Protein AF-A0A534PXV8-F1 (afdb_monomer_lite)

pLDDT: mean 80.4, std 20.84, range [24.69, 98.62]

Sequence (589 aa):
EGRWNGVAIASRCGIENVVTNFGEPRLPARTPEVGDDEPLAEARMISASCGGIRIVCVYAPNGRVVGSTFFAAKLAWFDRLSRWLADAADPREPIALGGDLNVAPEDIDVWDPAACHGGTHVSGPEREAFARLCRWGLGDVYRRQHPESGRYTWWDYRAGNFHKNFGMRIDHLLVTAPLLGGAQGQAGALGPCATGDRPRRARASLRRRVDVRRGADRGAALASRLRIRPVGFPIEPPIEPMLSKVAAQLPVGEGWLFEPKWDGFRAIVFRDGDRLYLQSRDLRPLDRYFPDLHAPLLASLPVRCVVDGEIVIGGERGLDFEALQLRLHPAASRVAKLAAETPASFVAFDLLALGEQDLRARRQADRRARLERALAGTRGRVHLTPCTRERPVADEWFHRFEGAGLDGVIAKHESSLYEPGKRVMVKIKHVRAADCVVAGFRWHKQGRGELVGSLLLGLYDAEGALHHVGVTSAFTMAARRRLAQELEPLRKQALVSHPWREWAGAVEGGTRMPGASSRWSQGKDLSWEPLRIERVCEVKYDHLQGARFRHAAVFMRWRPDKRPSDCRYDQLEVTPPAELAELFGGRSK

Secondary structure (DSSP, 8-state):
-----------SS--EEEEEGGGSPPPPPSSTT-TTT-TTTS--EEEEEETTEEEEEEE-----STTSHHHHHHHHHHHHHHHHHHHH--TTS-EEEEEE-S---SGGGBS-HHHHTTSTTS-HHHHHHHHHHHHHT-EEHHHHH--SS---SEE--GGGTTTTT-EE--EEEEE-GGGS----S----------------------------SSTHHHHHHHTT-----SS-SSPSP-PPPEEEEESSPPPSSSEEEEEEE-SEEEEEEEETTEEEEEETTS-B-GGG-GGGHHHHHHHS-SEEEEEEEEEEEETTEE-HHHHHHH--S-HHHHHHHHHHS-EEEEEEEEEEETTEE-TTS-HHHHHHHHHHHHTT--SSEEEPP-BS-HHHHHHHHHHTBTTTEEEEEEEETTPPP-TT-EEEEEE---EEEEEEEEEEEE-TT-TTT-EEEEEEEEE-SSS-EEEEEEEE---HHHHHHHHHHHHHHHTTTTTT-TTGGGGT-S--SS--TTPPPTT-TT-----EE--S--EEEEEES-EETTEESSPEEEEEE-TTS-GGG-BGGGS-------HHHHHH----

Radius of gyration: 33.27 Å; chains: 1; bounding box: 74×96×101 Å

Structure (mmCIF, N/CA/C/O backbone):
data_AF-A0A534PXV8-F1
#
_entry.id   AF-A0A534PXV8-F1
#
loop_
_atom_site.group_PDB
_atom_site.id
_atom_site.type_symbol
_atom_site.label_atom_id
_atom_site.label_alt_id
_atom_site.label_comp_id
_atom_site.label_asym_id
_atom_site.label_entity_id
_atom_site.label_seq_id
_atom_site.pdbx_PDB_ins_code
_atom_site.Cartn_x
_atom_site.Cartn_y
_atom_site.Cartn_z
_atom_site.occupancy
_atom_site.B_iso_or_equiv
_atom_site.auth_seq_id
_atom_site.auth_comp_id
_atom_site.auth_asym_id
_atom_site.auth_atom_id
_atom_site.pdbx_PDB_model_num
ATOM 1 N N . GLU A 1 1 ? -26.360 -2.345 -5.510 1.00 36.81 1 GLU A N 1
ATOM 2 C CA . GLU A 1 1 ? -27.161 -1.120 -5.308 1.00 36.81 1 GLU A CA 1
ATOM 3 C C . GLU A 1 1 ? -27.148 -0.791 -3.825 1.00 36.81 1 GLU A C 1
ATOM 5 O O . GLU A 1 1 ? -27.212 -1.713 -3.024 1.00 36.81 1 GLU A O 1
ATOM 10 N N . GLY A 1 2 ? -26.946 0.470 -3.450 1.00 33.81 2 GLY A N 1
ATOM 11 C CA . GLY A 1 2 ? -26.791 0.850 -2.045 1.00 33.81 2 GLY A CA 1
ATOM 12 C C . GLY A 1 2 ? -26.500 2.335 -1.896 1.00 33.81 2 GLY A C 1
ATOM 13 O O . GLY A 1 2 ? -25.397 2.709 -1.513 1.00 33.81 2 GLY A O 1
ATOM 14 N N . ARG A 1 3 ? -27.469 3.178 -2.265 1.00 43.62 3 ARG A N 1
ATOM 15 C CA . ARG A 1 3 ? -27.491 4.576 -1.825 1.00 43.62 3 ARG A CA 1
ATOM 16 C C . ARG A 1 3 ? -28.115 4.579 -0.434 1.00 43.62 3 ARG A C 1
ATOM 18 O O . ARG A 1 3 ? -29.330 4.508 -0.307 1.00 43.62 3 ARG A O 1
ATOM 25 N N . TRP A 1 4 ? -27.281 4.545 0.598 1.00 52.38 4 TRP A N 1
ATOM 26 C CA . TRP A 1 4 ? -27.739 4.670 1.978 1.00 52.38 4 TRP A CA 1
ATOM 27 C C . TRP A 1 4 ? -27.207 5.986 2.534 1.00 52.38 4 TRP A C 1
ATOM 29 O O . TRP A 1 4 ? -26.110 6.033 3.083 1.00 52.38 4 TRP A O 1
ATOM 39 N N . ASN A 1 5 ? -27.985 7.054 2.374 1.00 62.88 5 ASN A N 1
ATOM 40 C CA . ASN A 1 5 ? -27.793 8.275 3.145 1.00 62.88 5 ASN A CA 1
ATOM 41 C C . ASN A 1 5 ? -28.406 8.046 4.530 1.00 62.88 5 ASN A C 1
ATOM 43 O O . ASN A 1 5 ? -29.550 7.590 4.651 1.00 62.88 5 ASN A O 1
ATOM 47 N N . GLY A 1 6 ? -27.641 8.302 5.589 1.00 75.75 6 GLY A N 1
ATOM 48 C CA . GLY A 1 6 ? -28.102 7.992 6.932 1.00 75.75 6 GLY A CA 1
ATOM 49 C C . GLY A 1 6 ? -27.252 8.597 8.032 1.00 75.75 6 GLY A C 1
ATOM 50 O O . GLY A 1 6 ? -26.072 8.886 7.867 1.00 75.75 6 GLY A O 1
ATOM 51 N N . VAL A 1 7 ? -27.892 8.751 9.181 1.00 90.31 7 VAL A N 1
ATOM 52 C CA . VAL A 1 7 ? -27.311 9.246 10.425 1.00 90.31 7 VAL A CA 1
ATOM 53 C C . VAL A 1 7 ? -27.517 8.195 11.509 1.00 90.31 7 VAL A C 1
ATOM 55 O O . VAL A 1 7 ? -28.513 7.468 11.492 1.00 90.31 7 VAL A O 1
ATOM 58 N N . ALA A 1 8 ? -26.585 8.104 12.453 1.00 93.38 8 ALA A N 1
ATOM 59 C CA . ALA A 1 8 ? -26.642 7.121 13.527 1.00 93.38 8 ALA A CA 1
ATOM 60 C C . ALA A 1 8 ? -26.027 7.671 14.816 1.00 93.38 8 ALA A C 1
ATOM 62 O O . ALA A 1 8 ? -25.088 8.463 14.787 1.00 93.38 8 ALA A O 1
ATOM 63 N N . ILE A 1 9 ? -26.542 7.205 15.954 1.00 93.81 9 ILE A N 1
AT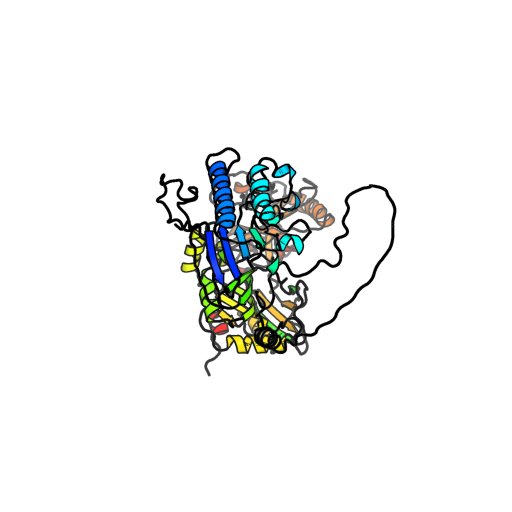OM 64 C CA . ILE A 1 9 ? -25.956 7.434 17.276 1.00 93.81 9 ILE A CA 1
ATOM 65 C C . ILE A 1 9 ? -25.709 6.068 17.909 1.00 93.81 9 ILE A C 1
ATOM 67 O O . ILE A 1 9 ? -26.615 5.242 17.994 1.00 93.81 9 ILE A O 1
ATOM 71 N N . ALA A 1 10 ? -24.479 5.848 18.370 1.00 93.31 10 ALA A N 1
ATOM 72 C CA . ALA A 1 10 ? -24.098 4.685 19.156 1.00 93.31 10 ALA A CA 1
ATOM 73 C C . ALA A 1 10 ? -23.585 5.156 20.520 1.00 93.31 10 ALA A C 1
ATOM 75 O O . ALA A 1 10 ? -22.729 6.038 20.597 1.00 93.31 10 ALA A O 1
ATOM 76 N N . SER A 1 11 ? -24.101 4.570 21.600 1.00 91.56 11 SER A N 1
ATOM 77 C CA . SER A 1 11 ? -23.776 4.979 22.967 1.00 91.56 11 SER A CA 1
ATOM 78 C C . SER A 1 11 ? -23.558 3.772 23.869 1.00 91.56 11 SER A C 1
ATOM 80 O O . SER A 1 11 ? -24.298 2.793 23.815 1.00 91.56 11 SER A O 1
ATOM 82 N N . ARG A 1 12 ? -22.547 3.868 24.740 1.00 91.31 12 ARG A N 1
ATOM 83 C CA . ARG A 1 12 ? -22.276 2.881 25.800 1.00 91.31 12 ARG A CA 1
ATOM 84 C C . ARG A 1 12 ? -22.977 3.207 27.121 1.00 91.31 12 ARG A C 1
ATOM 86 O O . ARG A 1 12 ? -22.968 2.373 28.017 1.00 91.31 12 ARG A O 1
ATOM 93 N N . CYS A 1 13 ? -23.534 4.409 27.267 1.00 90.75 13 CYS A N 1
ATOM 94 C CA . CYS A 1 13 ? -24.194 4.883 28.489 1.00 90.75 13 CYS A CA 1
ATOM 95 C C . CYS A 1 13 ? -25.723 4.959 28.349 1.00 90.75 13 CYS A C 1
ATOM 97 O O . CYS A 1 13 ? -26.369 5.666 29.115 1.00 90.75 13 CYS A O 1
ATOM 99 N N . GLY A 1 14 ? -26.287 4.234 27.378 1.00 92.00 14 GLY A N 1
ATOM 100 C CA . GLY A 1 14 ? -27.709 4.284 27.044 1.00 92.00 14 GLY A CA 1
ATOM 101 C C . GLY A 1 14 ? -28.047 5.371 26.019 1.00 92.00 14 GLY A C 1
ATOM 102 O O . GLY A 1 14 ? -27.232 6.256 25.735 1.00 92.00 14 GLY A O 1
ATOM 103 N N . ILE A 1 15 ? -29.239 5.248 25.433 1.00 96.69 15 ILE A N 1
ATOM 104 C CA . ILE A 1 15 ? -29.820 6.170 24.452 1.00 96.69 15 ILE A CA 1
ATOM 105 C C . ILE A 1 15 ? -31.266 6.420 24.878 1.00 96.69 15 ILE A C 1
ATOM 107 O O . ILE A 1 15 ? -32.051 5.480 24.973 1.00 96.69 15 ILE A O 1
ATOM 111 N N . GLU A 1 16 ? -31.611 7.680 25.111 1.00 94.38 16 GLU A N 1
ATOM 112 C CA . GLU A 1 16 ? -32.947 8.110 25.530 1.00 94.38 16 GLU A CA 1
ATOM 113 C C . GLU A 1 16 ? -33.424 9.286 24.670 1.00 94.38 16 GLU A C 1
ATOM 115 O O . GLU A 1 16 ? -32.621 9.933 23.999 1.00 94.38 16 GLU A O 1
ATOM 120 N N . ASN A 1 17 ? -34.727 9.589 24.697 1.00 93.94 17 ASN A N 1
ATOM 121 C CA . ASN A 1 17 ? -35.322 10.751 24.015 1.00 93.94 17 ASN A CA 1
ATOM 122 C C . ASN A 1 17 ? -34.932 10.856 22.529 1.00 93.94 17 ASN A C 1
ATOM 124 O O . ASN A 1 17 ? -34.498 11.909 22.058 1.00 93.94 17 ASN A O 1
ATOM 128 N N . VAL A 1 18 ? -35.036 9.742 21.799 1.00 95.19 18 VAL A N 1
ATOM 129 C CA . VAL A 1 18 ? -34.653 9.684 20.384 1.00 95.19 18 VAL A CA 1
ATOM 130 C C . VAL A 1 18 ? -35.624 10.506 19.540 1.00 95.19 18 VAL A C 1
ATOM 132 O O . VAL A 1 18 ? -36.824 10.245 19.527 1.00 95.19 18 VAL A O 1
ATOM 135 N N . VAL A 1 19 ? -35.087 11.457 18.781 1.00 92.50 19 VAL A N 1
ATOM 136 C CA . VAL A 1 19 ? -35.809 12.247 17.783 1.00 92.50 19 VAL A CA 1
ATOM 137 C C . VAL A 1 19 ? -35.182 11.980 16.425 1.00 92.50 19 VAL A C 1
ATOM 139 O O . VAL A 1 19 ? -34.032 12.334 16.177 1.00 92.50 19 VAL A O 1
ATOM 142 N N . THR A 1 20 ? -35.932 11.357 15.524 1.00 90.06 20 THR A N 1
ATOM 143 C CA . THR A 1 20 ? -35.496 11.143 14.141 1.00 90.06 20 THR A CA 1
ATOM 144 C C . THR A 1 20 ? -36.040 12.236 13.239 1.00 90.06 20 THR A C 1
ATOM 146 O O . THR A 1 20 ? -37.204 12.606 13.359 1.00 90.06 20 THR A O 1
ATOM 149 N N . ASN A 1 21 ? -35.220 12.709 12.305 1.00 87.00 21 ASN A N 1
ATOM 150 C CA . ASN A 1 21 ? -35.601 13.610 11.220 1.00 87.00 21 ASN A CA 1
ATOM 151 C C . ASN A 1 21 ? -36.437 14.816 11.686 1.00 87.00 21 ASN A C 1
ATOM 153 O O . ASN A 1 21 ? -37.502 15.096 11.137 1.00 87.00 21 ASN A O 1
ATOM 157 N N . PHE A 1 22 ? -35.939 15.524 12.705 1.00 87.56 22 PHE A N 1
ATOM 158 C CA . PHE A 1 22 ? -36.575 16.709 13.300 1.00 87.56 22 PHE A CA 1
ATOM 159 C C . PHE A 1 22 ? -37.954 16.452 13.941 1.00 87.56 22 PHE A C 1
ATOM 161 O O . PHE A 1 22 ? -38.685 17.398 14.209 1.00 87.56 22 PHE A O 1
ATOM 168 N N . GLY A 1 23 ? -38.301 15.189 14.215 1.00 83.88 23 GLY A N 1
ATOM 169 C CA . GLY A 1 23 ? -39.587 14.801 14.803 1.00 83.88 23 GLY A CA 1
ATOM 170 C C . GLY A 1 23 ? -40.699 14.564 13.779 1.00 83.88 23 GLY A C 1
ATOM 171 O O . GLY A 1 23 ? -41.829 14.295 14.172 1.00 83.88 23 GLY A O 1
ATOM 172 N N . GLU A 1 24 ? -40.389 14.620 12.481 1.00 77.88 24 GLU A N 1
ATOM 173 C CA . GLU A 1 24 ? -41.353 14.383 11.406 1.00 77.88 24 GLU A CA 1
ATOM 174 C C . GLU A 1 24 ? -41.035 13.072 10.663 1.00 77.88 24 GLU A C 1
ATOM 176 O O . GLU A 1 24 ? -39.859 12.751 10.429 1.00 77.88 24 GLU A O 1
ATOM 181 N N . PRO A 1 25 ? -42.061 12.304 10.251 1.00 72.56 25 PRO A N 1
ATOM 182 C CA . PRO A 1 25 ? -41.860 11.091 9.468 1.00 72.56 25 PRO A CA 1
ATOM 183 C C . PRO A 1 25 ? -41.203 11.409 8.120 1.00 72.56 25 PRO A C 1
ATOM 185 O O . PRO A 1 25 ? -41.337 12.510 7.580 1.00 72.56 25 PRO A O 1
ATOM 188 N N . ARG A 1 26 ? -40.495 10.426 7.554 1.00 73.69 26 ARG A N 1
ATOM 189 C CA . ARG A 1 26 ? -39.989 10.556 6.183 1.00 73.69 26 ARG A CA 1
ATOM 190 C C . ARG A 1 26 ? -41.151 10.536 5.198 1.00 73.69 26 ARG A C 1
ATOM 192 O O . ARG A 1 26 ? -42.105 9.781 5.384 1.00 73.69 26 ARG A O 1
ATOM 199 N N . LEU A 1 27 ? -41.044 11.334 4.146 1.00 67.00 27 LEU A N 1
ATOM 200 C CA . LEU A 1 27 ? -42.001 11.337 3.046 1.00 67.00 27 LEU A CA 1
ATOM 201 C C . LEU A 1 27 ? -41.481 10.469 1.891 1.00 67.00 27 LEU A C 1
ATOM 203 O O . LEU A 1 27 ? -40.269 10.358 1.713 1.00 67.00 27 LEU A O 1
ATOM 207 N N . PRO A 1 28 ? -42.359 9.846 1.090 1.00 62.72 28 PRO A N 1
ATOM 208 C CA . PRO A 1 28 ? -41.948 9.232 -0.167 1.00 62.72 28 PRO A CA 1
ATOM 209 C C . PRO A 1 28 ? -41.334 10.290 -1.092 1.00 62.72 28 PRO A C 1
ATOM 211 O O . PRO A 1 28 ? -41.880 11.388 -1.201 1.00 62.72 28 PRO A O 1
ATOM 214 N N . ALA A 1 29 ? -40.241 9.951 -1.778 1.00 61.59 29 ALA A N 1
ATOM 215 C CA . ALA A 1 29 ? -39.659 10.828 -2.791 1.00 61.59 29 ALA A CA 1
ATOM 216 C C . ALA A 1 29 ? -40.689 11.097 -3.900 1.00 61.59 29 ALA A C 1
ATOM 218 O O . ALA A 1 29 ? -41.283 10.153 -4.431 1.00 61.59 29 ALA A O 1
ATOM 219 N N . ARG A 1 30 ? -40.913 12.365 -4.272 1.00 57.94 30 ARG A N 1
ATOM 220 C CA . ARG A 1 30 ? -41.912 12.708 -5.302 1.00 57.94 30 AR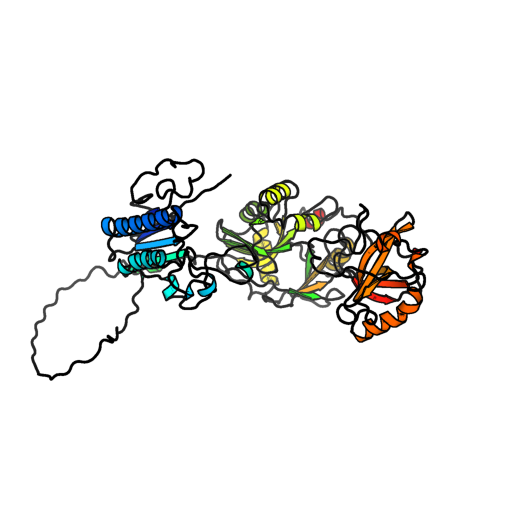G A CA 1
ATOM 221 C C . ARG A 1 30 ? -41.456 12.353 -6.717 1.00 57.94 30 ARG A C 1
ATOM 223 O O . ARG A 1 30 ? -42.294 12.271 -7.611 1.00 57.94 30 ARG A O 1
ATOM 230 N N . THR A 1 31 ? -40.161 12.118 -6.931 1.00 52.94 31 THR A N 1
ATOM 231 C CA . THR A 1 31 ? -39.602 11.672 -8.215 1.00 52.94 31 THR A CA 1
ATOM 232 C C . THR A 1 31 ? -38.600 10.516 -8.020 1.00 52.94 31 THR A C 1
ATOM 234 O O . THR A 1 31 ? -37.725 10.600 -7.155 1.00 52.94 31 THR A O 1
ATOM 237 N N . PRO A 1 32 ? -38.678 9.429 -8.821 1.00 47.47 32 PRO A N 1
ATOM 238 C CA . PRO A 1 32 ? -37.823 8.240 -8.663 1.00 47.47 32 PRO A CA 1
ATOM 239 C C . PRO A 1 32 ? -36.317 8.499 -8.830 1.00 47.47 32 PRO A C 1
ATOM 241 O O . PRO A 1 32 ? -35.495 7.753 -8.307 1.00 47.47 32 PRO A O 1
ATOM 244 N N . GLU A 1 33 ? -35.944 9.558 -9.550 1.00 45.84 33 GLU A N 1
ATOM 245 C CA . GLU A 1 33 ? -34.548 9.907 -9.846 1.00 45.84 33 GLU A CA 1
ATOM 246 C C . GLU A 1 33 ? -33.890 10.778 -8.753 1.00 45.84 33 GLU A C 1
ATOM 248 O O . GLU A 1 33 ? -32.677 10.989 -8.784 1.00 45.84 33 GLU A O 1
ATOM 253 N N . VAL A 1 34 ? -34.672 11.270 -7.777 1.00 47.56 34 VAL A N 1
ATOM 254 C CA . VAL A 1 34 ? -34.300 12.361 -6.846 1.00 47.56 34 VAL A CA 1
ATOM 255 C C . VAL A 1 34 ? -34.521 11.965 -5.375 1.00 47.56 34 VAL A C 1
ATOM 257 O O . VAL A 1 34 ? -34.756 12.805 -4.511 1.00 47.56 34 VAL A O 1
ATOM 260 N N . GLY A 1 35 ? -34.440 10.670 -5.053 1.00 46.16 35 GLY A N 1
ATOM 261 C CA . GLY A 1 35 ? -34.537 10.202 -3.662 1.00 46.16 35 GLY A CA 1
ATOM 262 C C . GLY A 1 35 ? -33.506 10.850 -2.726 1.00 46.16 35 GLY A C 1
ATOM 263 O O . GLY A 1 35 ? -33.825 11.118 -1.573 1.00 46.16 35 GLY A O 1
ATOM 264 N N . ASP A 1 36 ? -32.322 11.190 -3.255 1.00 45.03 36 ASP A N 1
ATOM 265 C CA . ASP A 1 36 ? -31.234 11.825 -2.504 1.00 45.03 36 ASP A CA 1
ATOM 266 C C . ASP A 1 36 ? -31.530 13.280 -2.089 1.00 45.03 36 ASP A C 1
ATOM 268 O O . ASP A 1 36 ? -30.874 13.801 -1.191 1.00 45.03 36 ASP A O 1
ATOM 272 N N . ASP A 1 37 ? -32.480 13.981 -2.719 1.00 52.72 37 ASP A N 1
ATOM 273 C CA . ASP A 1 37 ? -32.476 15.452 -2.693 1.00 52.72 37 ASP A CA 1
ATOM 274 C C . ASP A 1 37 ? -33.776 16.119 -2.225 1.00 52.72 37 ASP A C 1
ATOM 276 O O . ASP A 1 37 ? -33.891 17.348 -2.254 1.00 52.72 37 ASP A O 1
ATOM 280 N N . GLU A 1 38 ? -34.727 15.338 -1.714 1.00 59.97 38 GLU A N 1
ATOM 281 C CA . GLU A 1 38 ? -35.809 15.866 -0.887 1.00 59.97 38 GLU A CA 1
ATOM 282 C C . GLU A 1 38 ? -35.401 15.805 0.596 1.00 59.97 38 GLU A C 1
ATOM 284 O O . GLU A 1 38 ? -35.196 14.712 1.130 1.00 59.97 38 GLU A O 1
ATOM 289 N N . PRO A 1 39 ? -35.332 16.941 1.321 1.00 54.22 39 PRO A N 1
ATOM 290 C CA . PRO A 1 39 ? -34.913 16.980 2.729 1.00 54.22 39 PRO A CA 1
ATOM 291 C C . PRO A 1 39 ? -35.703 16.063 3.678 1.00 54.22 39 PRO A C 1
ATOM 293 O O . PRO A 1 39 ? -35.248 15.806 4.791 1.00 54.22 39 PRO A O 1
ATOM 296 N N . LEU A 1 40 ? -36.890 15.611 3.257 1.00 57.62 40 LEU A N 1
ATOM 297 C CA . LEU A 1 40 ? -37.795 14.733 4.001 1.00 57.62 40 LEU A CA 1
ATOM 298 C C . LEU A 1 40 ? -37.805 13.282 3.506 1.00 57.62 40 LEU A C 1
ATOM 300 O O . LEU A 1 40 ? -38.361 12.435 4.200 1.00 57.62 40 LEU A O 1
ATOM 304 N N . ALA A 1 41 ? -37.205 12.977 2.355 1.00 66.25 41 ALA A N 1
ATOM 305 C CA . ALA A 1 41 ? -37.175 11.616 1.823 1.00 66.25 41 ALA A CA 1
ATOM 306 C C . ALA A 1 41 ? -36.111 10.734 2.498 1.00 66.25 41 ALA A C 1
ATOM 308 O O . ALA A 1 41 ? -36.194 9.505 2.464 1.00 66.25 41 ALA A O 1
ATOM 309 N N . GLU A 1 42 ? -35.145 11.345 3.193 1.00 73.19 42 GLU A N 1
ATOM 310 C CA . GLU A 1 42 ? -33.972 10.654 3.728 1.00 73.19 42 GLU A CA 1
ATOM 311 C C . GLU A 1 42 ? -33.715 10.905 5.216 1.00 73.19 42 GLU A C 1
ATOM 313 O O . GLU A 1 42 ? -34.147 11.898 5.800 1.00 73.19 42 GLU A O 1
ATOM 318 N N . ALA A 1 43 ? -32.955 10.003 5.845 1.00 83.12 43 ALA A N 1
ATOM 319 C CA . ALA A 1 43 ? -32.474 10.208 7.209 1.00 83.12 43 ALA A CA 1
ATOM 320 C C . ALA A 1 43 ? -31.308 11.197 7.222 1.00 83.12 43 ALA A C 1
ATOM 322 O O . ALA A 1 43 ? -30.163 10.818 6.989 1.00 83.12 43 ALA A O 1
ATOM 323 N N . ARG A 1 44 ? -31.601 12.457 7.545 1.00 88.06 44 ARG A N 1
ATOM 324 C CA . ARG A 1 44 ? -30.593 13.529 7.580 1.00 88.06 44 ARG A CA 1
ATOM 325 C C . ARG A 1 44 ? -30.314 14.092 8.968 1.00 88.06 44 ARG A C 1
ATOM 327 O O . ARG A 1 44 ? -29.404 14.899 9.121 1.00 88.06 44 ARG A O 1
ATOM 334 N N . MET A 1 45 ? -31.085 13.693 9.977 1.00 92.50 45 MET A N 1
ATOM 335 C CA . MET A 1 45 ? -30.899 14.130 11.359 1.00 92.50 45 MET A CA 1
ATOM 336 C C . MET A 1 45 ? -31.408 13.065 12.333 1.00 92.50 45 MET A C 1
ATOM 338 O O . MET A 1 45 ? -32.468 12.475 12.119 1.00 92.50 45 MET A O 1
ATOM 342 N N . ILE A 1 46 ? -30.642 12.800 13.385 1.00 95.06 46 ILE A N 1
ATOM 343 C CA . ILE A 1 46 ? -31.078 12.043 14.558 1.00 95.06 46 ILE A CA 1
ATOM 344 C C . ILE A 1 46 ? -30.532 12.739 15.799 1.00 95.06 46 ILE A C 1
ATOM 346 O O . ILE A 1 46 ? -29.377 13.160 15.826 1.00 95.06 46 ILE A O 1
ATOM 350 N N . SER A 1 47 ? -31.355 12.861 16.832 1.00 96.81 47 SER A N 1
ATOM 351 C CA . SER A 1 47 ? -30.939 13.342 18.141 1.00 96.81 47 SER A CA 1
ATOM 352 C C . SER A 1 47 ? -31.304 12.341 19.224 1.00 96.81 47 SER A C 1
ATOM 354 O O . SER A 1 47 ? -32.310 11.648 19.104 1.00 96.81 47 SER A O 1
ATOM 356 N N . ALA A 1 48 ? -30.481 12.247 20.263 1.00 97.12 48 ALA A N 1
ATOM 357 C CA . ALA A 1 48 ? -30.774 11.469 21.457 1.00 97.12 48 ALA A CA 1
ATOM 358 C C . ALA A 1 48 ? -30.011 12.013 22.669 1.00 97.12 48 ALA A C 1
ATOM 360 O O . ALA A 1 48 ? -28.920 12.573 22.535 1.00 97.12 48 ALA A O 1
ATOM 361 N N . SER A 1 49 ? -30.548 11.790 23.863 1.00 96.69 49 SER A N 1
ATOM 362 C CA . SER A 1 49 ? -29.841 12.000 25.124 1.00 96.69 49 SER A CA 1
ATOM 363 C C . SER A 1 49 ? -28.954 10.792 25.429 1.00 96.69 49 SER A C 1
ATOM 365 O O . SER A 1 49 ? -29.433 9.664 25.521 1.00 96.69 49 SER A O 1
ATOM 367 N N . CYS A 1 50 ? -27.653 11.028 25.596 1.00 96.31 50 CYS A N 1
ATOM 368 C CA . CYS A 1 50 ? -26.656 10.017 25.946 1.00 96.31 50 CYS A CA 1
ATOM 369 C C . CYS A 1 50 ? -25.860 10.511 27.159 1.00 96.31 50 CYS A C 1
ATOM 371 O O . CYS A 1 50 ? -25.117 11.486 27.059 1.00 96.31 50 CYS A O 1
ATOM 373 N N . GLY A 1 51 ? -26.015 9.866 28.320 1.00 92.06 51 GLY A N 1
ATOM 374 C CA . GLY A 1 51 ? -25.251 10.218 29.526 1.00 92.06 51 GLY A CA 1
ATOM 375 C C . GLY A 1 51 ? -25.412 11.675 29.984 1.00 92.06 51 GLY A C 1
ATOM 376 O O . GLY A 1 51 ? -24.443 12.280 30.431 1.00 92.06 51 GLY A O 1
ATOM 377 N N . GLY A 1 52 ? -26.611 12.247 29.836 1.00 91.44 52 GLY A N 1
ATOM 378 C CA . GLY A 1 52 ? -26.903 13.639 30.201 1.00 91.44 52 GLY A CA 1
ATOM 379 C C . GLY A 1 52 ? -26.488 14.688 29.162 1.00 91.44 52 GLY A C 1
ATOM 380 O O . GLY A 1 52 ? -26.655 15.873 29.422 1.00 91.44 52 GLY A O 1
ATOM 381 N N . ILE A 1 53 ? -25.979 14.276 27.995 1.00 95.44 53 ILE A N 1
ATOM 382 C CA . ILE A 1 53 ? -25.644 15.158 26.869 1.00 95.44 53 ILE A CA 1
ATOM 383 C C . ILE A 1 53 ? -26.614 14.886 25.724 1.00 95.44 53 ILE A C 1
ATOM 385 O O . ILE A 1 53 ? -26.843 13.727 25.369 1.00 95.44 53 ILE A O 1
ATOM 389 N N . ARG A 1 54 ? -27.155 15.934 25.100 1.00 97.19 54 ARG A N 1
ATOM 390 C CA . ARG A 1 54 ? -27.907 15.774 23.854 1.00 97.19 54 ARG A CA 1
ATOM 391 C C . ARG A 1 54 ? -26.943 15.668 22.679 1.00 97.19 54 ARG A C 1
ATOM 393 O O . ARG A 1 54 ? -26.231 16.616 22.358 1.00 97.19 54 ARG A O 1
ATOM 400 N N . ILE A 1 55 ? -26.947 14.520 22.020 1.00 97.81 55 ILE A N 1
ATOM 401 C CA . ILE A 1 55 ? -26.200 14.276 20.789 1.00 97.81 55 ILE A CA 1
ATOM 402 C C . ILE A 1 55 ? -27.129 14.537 19.607 1.00 97.81 55 ILE A C 1
ATOM 404 O O . ILE A 1 55 ? -28.281 14.102 19.617 1.00 97.81 55 ILE A O 1
ATOM 408 N N . VAL A 1 56 ? -26.644 15.253 18.597 1.00 97.75 56 VAL A N 1
ATOM 409 C CA . VAL A 1 56 ? -27.341 15.526 17.338 1.00 97.75 56 VAL A CA 1
ATOM 410 C C . VAL A 1 56 ? -26.413 15.127 16.191 1.00 97.75 56 VAL A C 1
ATOM 412 O O . VAL A 1 56 ? -25.397 15.772 15.960 1.00 97.75 56 VAL A O 1
ATOM 415 N N . CYS A 1 57 ? -26.738 14.049 15.482 1.00 97.56 57 CYS A N 1
ATOM 416 C CA . CYS A 1 57 ? -26.004 13.609 14.299 1.00 97.56 57 CYS A CA 1
ATOM 417 C C . CYS A 1 57 ? -26.744 14.066 13.040 1.00 97.56 57 CYS A C 1
ATOM 419 O O . CYS A 1 57 ? -27.946 13.813 12.904 1.00 97.56 57 CYS A O 1
ATOM 421 N N . VAL A 1 58 ? -26.040 14.748 12.136 1.00 95.75 58 VAL A N 1
ATOM 422 C CA . VAL A 1 58 ? -26.623 15.341 10.925 1.00 95.75 58 VAL A CA 1
ATOM 423 C C . VAL A 1 58 ? -25.891 14.926 9.654 1.00 95.75 58 VAL A C 1
ATOM 425 O O . VAL A 1 58 ? -24.695 14.650 9.672 1.00 95.75 58 VAL A O 1
ATOM 428 N N . TYR A 1 59 ? -26.627 14.924 8.544 1.00 93.25 59 TYR A N 1
ATOM 429 C CA . TYR A 1 59 ? -26.098 14.798 7.191 1.00 93.25 59 TYR A CA 1
ATOM 430 C C . TYR A 1 59 ? -26.811 15.786 6.260 1.00 93.25 59 TYR A C 1
ATOM 432 O O . TYR A 1 59 ? -27.904 15.519 5.742 1.00 93.25 59 TYR A O 1
ATOM 440 N N . ALA A 1 60 ? -26.216 16.964 6.085 1.00 92.38 60 ALA A N 1
ATOM 441 C CA . ALA A 1 60 ? -26.810 18.039 5.302 1.00 92.38 60 ALA A CA 1
ATOM 442 C C . ALA A 1 60 ? -26.793 17.719 3.796 1.00 92.38 60 ALA A C 1
ATOM 444 O O . ALA A 1 60 ? -25.860 17.070 3.316 1.00 92.38 60 ALA A O 1
ATOM 445 N N . PRO A 1 61 ? -27.779 18.195 3.015 1.00 89.44 61 PRO A N 1
ATOM 446 C CA . PRO A 1 61 ? -27.754 18.057 1.562 1.00 89.44 61 PRO A CA 1
ATOM 447 C C . PRO A 1 61 ? -26.520 18.718 0.931 1.00 89.44 61 PRO A C 1
ATOM 449 O O . PRO A 1 61 ? -26.068 19.773 1.372 1.00 89.44 61 PRO A O 1
ATOM 452 N N . ASN A 1 62 ? -26.004 18.134 -0.153 1.00 87.88 62 ASN A N 1
ATOM 453 C CA . ASN A 1 62 ? -24.816 18.649 -0.837 1.00 87.88 62 ASN A CA 1
ATOM 454 C C . ASN A 1 62 ? -25.059 20.016 -1.498 1.00 87.88 62 ASN A C 1
ATOM 456 O O . ASN A 1 62 ? -24.182 20.871 -1.451 1.00 87.88 62 ASN A O 1
ATOM 460 N N . GLY A 1 63 ? -26.246 20.244 -2.069 1.00 84.00 63 GLY A N 1
ATOM 461 C CA . GLY A 1 63 ? -26.609 21.493 -2.755 1.00 84.00 63 GLY A CA 1
ATOM 462 C C . GLY A 1 63 ? -26.217 21.547 -4.236 1.00 84.00 63 GLY A C 1
ATOM 463 O O . GLY A 1 63 ? -26.854 22.277 -4.990 1.00 84.00 63 GLY A O 1
ATOM 464 N N . ARG A 1 64 ? -25.258 20.716 -4.674 1.00 85.19 64 ARG A N 1
ATOM 465 C CA . ARG A 1 64 ? -24.798 20.527 -6.064 1.00 85.19 64 ARG A CA 1
ATOM 466 C C . ARG A 1 64 ? -24.319 21.809 -6.749 1.00 85.19 64 ARG A C 1
ATOM 468 O O . ARG A 1 64 ? -23.123 22.022 -6.878 1.00 85.19 64 ARG A O 1
ATOM 475 N N . VAL A 1 65 ? -25.241 22.636 -7.232 1.00 83.56 65 VAL A N 1
ATOM 476 C CA . VAL A 1 65 ? -24.954 23.849 -8.006 1.00 83.56 65 VAL A CA 1
ATOM 477 C C . VAL A 1 65 ? -25.698 25.017 -7.376 1.00 83.56 65 VAL A C 1
ATOM 479 O O . VAL A 1 65 ? -26.912 24.936 -7.178 1.00 83.56 65 VAL A O 1
ATOM 482 N N . VAL A 1 66 ? -24.987 26.106 -7.084 1.00 88.50 66 VAL A N 1
ATOM 483 C CA . VAL A 1 66 ? -25.570 27.335 -6.525 1.00 88.50 66 VAL A CA 1
ATOM 484 C C . VAL A 1 66 ? -26.703 27.838 -7.426 1.00 88.50 66 VAL A C 1
ATOM 486 O O . VAL A 1 66 ? -26.579 27.855 -8.648 1.00 88.50 66 VAL A O 1
ATOM 489 N N . GLY A 1 67 ? -27.831 28.212 -6.820 1.00 84.00 67 GLY A N 1
ATOM 490 C CA . GLY A 1 67 ? -29.029 28.678 -7.532 1.00 84.00 67 GLY A CA 1
ATOM 491 C C . GLY A 1 67 ? -29.936 27.571 -8.086 1.00 84.00 67 GLY A C 1
ATOM 492 O O . GLY A 1 67 ? -31.037 27.866 -8.542 1.00 84.00 67 GLY A O 1
ATOM 493 N N . SER A 1 68 ? -29.531 26.300 -8.019 1.00 83.50 68 SER A N 1
ATOM 494 C CA . SER A 1 68 ? -30.403 25.181 -8.392 1.00 83.50 68 SER A CA 1
ATOM 495 C C . SER A 1 68 ? -31.476 24.895 -7.332 1.00 83.50 68 SER A C 1
ATOM 497 O O . SER A 1 68 ? -31.374 25.313 -6.175 1.00 83.50 68 SER A O 1
ATOM 499 N N . THR A 1 69 ? -32.482 24.097 -7.694 1.00 78.06 69 THR A N 1
ATOM 500 C CA . THR A 1 69 ? -33.469 23.576 -6.734 1.00 78.06 69 THR A CA 1
ATOM 501 C C . THR A 1 69 ? -32.821 22.748 -5.617 1.00 78.06 69 THR A C 1
ATOM 503 O O . THR A 1 69 ? -33.281 22.798 -4.479 1.00 78.06 69 THR A O 1
ATOM 506 N N . PHE A 1 70 ? -31.704 22.065 -5.899 1.00 78.94 70 PHE A N 1
ATOM 507 C CA . PHE A 1 70 ? -30.909 21.320 -4.913 1.00 78.94 70 PHE A CA 1
ATOM 508 C C . PHE A 1 70 ? -30.279 22.242 -3.867 1.00 78.94 70 PHE A C 1
ATOM 510 O O . PHE A 1 70 ? -30.260 21.937 -2.673 1.00 78.94 70 PHE A O 1
ATOM 517 N N . PHE A 1 71 ? -29.789 23.396 -4.310 1.00 85.94 71 PHE A N 1
ATOM 518 C CA . PHE A 1 71 ? -29.225 24.409 -3.431 1.00 85.94 71 PHE A CA 1
ATOM 519 C C . PHE A 1 71 ? -30.309 25.061 -2.565 1.00 85.94 71 PHE A C 1
ATOM 521 O O . PHE A 1 71 ? -30.130 25.201 -1.357 1.00 85.94 71 PHE A O 1
ATOM 528 N N . ALA A 1 72 ? -31.476 25.363 -3.142 1.00 84.62 72 ALA A N 1
ATOM 529 C CA . ALA A 1 72 ? -32.626 25.848 -2.378 1.00 84.62 72 ALA A CA 1
ATOM 530 C C . ALA A 1 72 ? -33.083 24.832 -1.311 1.00 84.62 72 ALA A C 1
ATOM 532 O O . ALA A 1 72 ? -33.326 25.207 -0.163 1.00 84.62 72 ALA A O 1
ATOM 533 N N . ALA A 1 73 ? -33.130 23.539 -1.652 1.00 82.69 73 ALA A N 1
ATOM 534 C CA . ALA A 1 73 ? -33.472 22.465 -0.717 1.00 82.69 73 ALA A CA 1
ATOM 535 C C . ALA A 1 73 ? -32.464 22.342 0.439 1.00 82.69 73 ALA A C 1
ATOM 537 O O . ALA A 1 73 ? -32.862 22.140 1.589 1.00 82.69 73 ALA A O 1
ATOM 538 N N . LYS A 1 74 ? -31.165 22.518 0.161 1.00 90.81 74 LYS A N 1
ATOM 539 C CA . LYS A 1 74 ? -30.119 22.579 1.191 1.00 90.81 74 LYS A CA 1
ATOM 540 C C . LYS A 1 74 ? -30.358 23.722 2.175 1.00 90.81 74 LYS A C 1
ATOM 542 O O . LYS A 1 74 ? -30.331 23.493 3.382 1.00 90.81 74 LYS A O 1
ATOM 547 N N . LEU A 1 75 ? -30.617 24.933 1.683 1.00 92.19 75 LEU A N 1
ATOM 548 C CA . LEU A 1 75 ? -30.869 26.090 2.548 1.00 92.19 75 LEU A CA 1
ATOM 549 C C . LEU A 1 75 ? -32.136 25.898 3.396 1.00 92.19 75 LEU A C 1
ATOM 551 O O . LEU A 1 75 ? -32.099 26.119 4.604 1.00 92.19 75 LEU A O 1
ATOM 555 N N . ALA A 1 76 ? -33.212 25.370 2.804 1.00 88.31 76 ALA A N 1
ATOM 556 C CA . ALA A 1 76 ? -34.434 25.039 3.536 1.00 88.31 76 ALA A CA 1
ATOM 557 C C . ALA A 1 76 ? -34.200 23.986 4.639 1.00 88.31 76 ALA A C 1
ATOM 559 O O . ALA A 1 76 ? -34.796 24.064 5.717 1.00 88.31 76 ALA A O 1
ATOM 560 N N . TRP A 1 77 ? -33.313 23.012 4.400 1.00 92.12 77 TRP A N 1
ATOM 561 C CA . TRP A 1 77 ? -32.900 22.042 5.417 1.00 92.12 77 TRP A CA 1
ATOM 562 C C . TRP A 1 77 ? -32.147 22.713 6.577 1.00 92.12 77 TRP A C 1
ATOM 564 O O . TRP A 1 77 ? -32.440 22.425 7.738 1.00 92.12 77 TRP A O 1
ATOM 574 N N . PHE A 1 78 ? -31.242 23.656 6.296 1.00 94.75 78 PHE A N 1
ATOM 575 C CA . PHE A 1 78 ? -30.552 24.425 7.341 1.00 94.75 78 PHE A CA 1
ATOM 576 C C . PHE A 1 78 ? -31.508 25.292 8.167 1.00 94.75 78 PHE A C 1
ATOM 578 O O . PHE A 1 78 ? -31.378 25.358 9.392 1.00 94.75 78 PHE A O 1
ATOM 585 N N . ASP A 1 79 ? -32.496 25.915 7.525 1.00 90.50 79 ASP A N 1
ATOM 586 C CA . ASP A 1 79 ? -33.524 26.690 8.224 1.00 90.50 79 ASP A CA 1
ATOM 587 C C . ASP A 1 79 ? -34.383 25.804 9.125 1.00 90.50 79 ASP A C 1
ATOM 589 O O . ASP A 1 79 ? -34.769 26.206 10.223 1.00 90.50 79 ASP A O 1
ATOM 593 N N . ARG A 1 80 ? -34.657 24.568 8.698 1.00 90.75 80 ARG A N 1
ATOM 594 C CA . ARG A 1 80 ? -35.334 23.570 9.530 1.00 90.75 80 ARG A CA 1
ATOM 595 C C . ARG A 1 80 ? -34.478 23.145 10.720 1.00 90.75 80 ARG A C 1
ATOM 597 O O . ARG A 1 80 ? -35.009 23.062 11.822 1.00 90.75 80 ARG A O 1
ATOM 604 N N . LEU A 1 81 ? -33.173 22.944 10.531 1.00 94.44 81 LEU A N 1
ATOM 605 C CA . LEU A 1 81 ? -32.253 22.657 11.634 1.00 94.44 81 LEU A CA 1
ATOM 606 C C . LEU A 1 81 ? -32.192 23.807 12.644 1.00 94.44 81 LEU A C 1
ATOM 608 O O . LEU A 1 81 ? -32.268 23.560 13.844 1.00 94.44 81 LEU A O 1
ATOM 612 N N . SER A 1 82 ? -32.117 25.052 12.171 1.00 94.94 82 SER A N 1
ATOM 613 C CA . SER A 1 82 ? -32.121 26.232 13.043 1.00 94.94 82 SER A CA 1
ATOM 614 C C . SER A 1 82 ? -33.429 26.371 13.825 1.00 94.94 82 SER A C 1
ATOM 616 O O . SER A 1 82 ? -33.388 26.617 15.027 1.00 94.94 82 SER A O 1
ATOM 618 N N . ARG A 1 83 ? -34.584 26.161 13.177 1.00 92.19 83 ARG A N 1
ATOM 619 C CA . ARG A 1 83 ? -35.891 26.161 13.858 1.00 92.19 83 ARG A CA 1
ATOM 620 C C . ARG A 1 83 ? -35.997 25.045 14.887 1.00 92.19 83 ARG A C 1
ATOM 622 O O . ARG A 1 83 ? -36.334 25.310 16.030 1.00 92.19 83 ARG A O 1
ATOM 629 N N . TRP A 1 84 ? -35.618 23.821 14.520 1.00 94.38 84 TRP A N 1
ATOM 630 C CA . TRP A 1 84 ? -35.636 22.699 15.454 1.00 94.38 84 TRP A CA 1
ATOM 631 C C . TRP A 1 84 ? -34.743 22.949 16.676 1.00 94.38 84 TRP A C 1
ATOM 633 O O . TRP A 1 84 ? -35.151 22.642 17.789 1.00 94.38 84 TRP A O 1
ATOM 643 N N . LEU A 1 85 ? -33.553 23.533 16.497 1.00 94.75 85 LEU A N 1
ATOM 644 C CA . LEU A 1 85 ? -32.701 23.922 17.625 1.00 94.75 85 LEU A CA 1
ATOM 645 C C . LEU A 1 85 ? -33.376 24.979 18.506 1.00 94.75 85 LEU A C 1
ATOM 647 O O . LEU A 1 85 ? -33.347 24.844 19.723 1.00 94.75 85 LEU A O 1
ATOM 651 N N . ALA A 1 86 ? -34.001 25.997 17.911 1.00 93.25 86 ALA A N 1
ATOM 652 C CA . ALA A 1 86 ? -34.706 27.042 18.651 1.00 93.25 86 ALA A CA 1
ATOM 653 C C . ALA A 1 86 ? -35.924 26.518 19.432 1.00 93.25 86 ALA A C 1
ATOM 655 O O . ALA A 1 86 ? -36.164 26.977 20.546 1.00 93.25 86 ALA A O 1
ATOM 656 N N . ASP A 1 87 ? -36.656 25.558 18.867 1.00 91.56 87 ASP A N 1
ATOM 657 C CA . ASP A 1 87 ? -37.898 25.045 19.449 1.00 91.56 87 ASP A CA 1
ATOM 658 C C . ASP A 1 87 ? -37.651 23.907 20.449 1.00 91.56 87 ASP A C 1
ATOM 660 O O . ASP A 1 87 ? -38.322 23.811 21.476 1.00 91.56 87 ASP A O 1
ATOM 664 N N . ALA A 1 88 ? -36.708 23.010 20.146 1.00 87.56 88 ALA A N 1
ATOM 665 C CA . ALA A 1 88 ? -36.540 21.757 20.876 1.00 87.56 88 ALA A CA 1
ATOM 666 C C . ALA A 1 88 ? -35.369 21.764 21.865 1.00 87.56 88 ALA A C 1
ATOM 668 O O . ALA A 1 88 ? -35.259 20.811 22.643 1.00 87.56 88 ALA A O 1
ATOM 669 N N . ALA A 1 89 ? -34.470 22.753 21.827 1.00 91.38 89 ALA A N 1
ATOM 670 C CA . ALA A 1 89 ? -33.224 22.750 22.593 1.00 91.38 89 ALA A CA 1
ATOM 671 C C . ALA A 1 89 ? -32.911 24.100 23.267 1.00 91.38 89 ALA A C 1
ATOM 673 O O . ALA A 1 89 ? -33.373 25.150 22.836 1.00 91.38 89 ALA A O 1
ATOM 674 N N . ASP A 1 90 ? -32.080 24.072 24.315 1.00 93.00 90 ASP A N 1
ATOM 675 C CA . ASP A 1 90 ? -31.579 25.266 25.008 1.00 93.00 90 ASP A CA 1
ATOM 676 C C . ASP A 1 90 ? -30.047 25.354 24.850 1.00 93.00 90 ASP A C 1
ATOM 678 O O . ASP A 1 90 ? -29.344 24.406 25.212 1.00 93.00 90 ASP A O 1
ATOM 682 N N . PRO A 1 91 ? -29.478 26.469 24.347 1.00 93.44 91 PRO A N 1
ATOM 683 C CA . PRO A 1 91 ? -28.028 26.614 24.182 1.00 93.44 91 PRO A CA 1
ATOM 684 C C . PRO A 1 91 ? -27.241 26.607 25.507 1.00 93.44 91 PRO A C 1
ATOM 686 O O . PRO A 1 91 ? -26.009 26.542 25.496 1.00 93.44 91 PRO A O 1
ATOM 689 N N . ARG A 1 92 ? -27.921 26.676 26.658 1.00 94.00 92 ARG A N 1
ATOM 690 C CA . ARG A 1 92 ? -27.331 26.552 28.001 1.00 94.00 92 ARG A CA 1
ATOM 691 C C . ARG A 1 92 ? -27.229 25.104 28.481 1.00 94.00 92 ARG A C 1
ATOM 693 O O . ARG A 1 92 ? -26.585 24.859 29.500 1.00 94.00 92 ARG A O 1
ATOM 700 N N . GLU A 1 93 ? -27.839 24.157 27.777 1.00 94.69 93 GLU A N 1
ATOM 701 C CA . GLU A 1 93 ? -27.733 22.724 28.053 1.00 94.69 93 GLU A CA 1
ATOM 702 C C . GLU A 1 93 ? -26.540 22.099 27.313 1.00 94.69 93 GLU A C 1
ATOM 704 O O . GLU A 1 93 ? -26.081 22.644 26.306 1.00 94.69 93 GLU A O 1
ATOM 709 N N . PRO A 1 94 ? -25.993 20.963 27.786 1.00 96.38 94 PRO A N 1
ATOM 710 C CA . PRO A 1 94 ? -24.904 20.268 27.104 1.00 96.38 94 PRO A CA 1
ATOM 711 C C . PRO A 1 94 ? -25.395 19.591 25.816 1.00 96.38 94 PRO A C 1
ATOM 713 O O . PRO A 1 94 ? -26.048 18.544 25.850 1.00 96.38 94 PRO A O 1
ATOM 716 N N . ILE A 1 95 ? -25.037 20.170 24.670 1.00 97.62 95 ILE A N 1
ATOM 717 C CA . ILE A 1 95 ? -25.429 19.699 23.341 1.00 97.62 95 ILE A CA 1
ATOM 718 C C . ILE A 1 95 ? -24.183 19.558 22.474 1.00 97.62 95 ILE A C 1
ATOM 720 O O . ILE A 1 95 ? -23.378 20.486 22.385 1.00 97.62 95 ILE A O 1
ATOM 724 N N . ALA A 1 96 ? -24.058 18.416 21.803 1.00 97.44 96 ALA A N 1
ATOM 725 C CA . ALA A 1 96 ? -23.069 18.180 20.763 1.00 97.44 96 ALA A CA 1
ATOM 726 C C . ALA A 1 96 ? -23.773 17.857 19.441 1.00 97.44 96 ALA A C 1
ATOM 728 O O . ALA A 1 96 ? -24.473 16.850 19.334 1.00 97.44 96 ALA A O 1
ATOM 729 N N . LEU A 1 97 ? -23.573 18.707 18.439 1.00 98.12 97 LEU A N 1
ATOM 730 C CA . LEU A 1 97 ? -24.060 18.544 17.077 1.00 98.12 97 LEU A CA 1
ATOM 731 C C . LEU A 1 97 ? -22.883 18.232 16.156 1.00 98.12 97 LEU A C 1
ATOM 733 O O . LEU A 1 97 ? -21.944 19.018 16.080 1.00 98.12 97 LEU A O 1
ATOM 737 N N . GLY A 1 98 ? -22.925 17.117 15.431 1.00 96.56 98 GLY A N 1
ATOM 738 C CA . GLY A 1 98 ? -21.852 16.785 14.500 1.00 96.56 98 GLY A CA 1
ATOM 739 C C . GLY A 1 98 ? -22.252 15.923 13.312 1.00 96.56 98 GLY A C 1
ATOM 740 O O . GLY A 1 98 ? -23.296 15.270 13.309 1.00 96.56 98 GLY A O 1
ATOM 741 N N . GLY A 1 99 ? -21.396 15.942 12.295 1.00 95.75 99 GLY A N 1
ATOM 742 C CA . GLY A 1 99 ? -21.571 15.232 11.029 1.00 95.75 99 GLY A CA 1
ATOM 743 C C . GLY A 1 99 ? -21.156 16.084 9.832 1.00 95.75 99 GLY A C 1
ATOM 744 O O . GLY A 1 99 ? -20.574 17.159 10.003 1.00 95.75 99 GLY A O 1
ATOM 745 N N . ASP A 1 100 ? -21.479 15.610 8.632 1.00 95.00 100 ASP A N 1
ATOM 746 C CA . ASP A 1 100 ? -21.215 16.317 7.377 1.00 95.00 100 ASP A CA 1
ATOM 747 C C . ASP A 1 100 ? -22.303 17.379 7.149 1.00 95.00 100 ASP A C 1
ATOM 749 O O . ASP A 1 100 ? -23.467 17.074 6.864 1.00 95.00 100 ASP A O 1
ATOM 753 N N . LEU A 1 101 ? -21.922 18.649 7.302 1.00 96.19 101 LEU A N 1
ATOM 754 C CA . LEU A 1 101 ? -22.787 19.797 7.034 1.00 96.19 101 LEU A CA 1
ATOM 755 C C . LEU A 1 101 ? -22.697 20.262 5.577 1.00 96.19 101 LEU A C 1
ATOM 757 O O . LEU A 1 101 ? -23.447 21.150 5.183 1.00 96.19 101 LEU A O 1
ATOM 761 N N . ASN A 1 102 ? -21.815 19.685 4.760 1.00 95.44 102 ASN A N 1
ATOM 762 C CA . ASN A 1 102 ? -21.557 20.106 3.387 1.00 95.44 102 ASN A CA 1
ATOM 763 C C . ASN A 1 102 ? -21.269 21.620 3.281 1.00 95.44 102 ASN A C 1
ATOM 765 O O . ASN A 1 102 ? -21.594 22.245 2.277 1.00 95.44 102 ASN A O 1
ATOM 769 N N . VAL A 1 103 ? -20.676 22.241 4.303 1.00 97.19 103 VAL A N 1
ATOM 770 C CA . VAL A 1 103 ? -20.333 23.674 4.310 1.00 97.19 103 VAL A CA 1
ATOM 771 C C . VAL A 1 103 ? -18.912 23.852 4.817 1.00 97.19 103 VAL A C 1
ATOM 773 O O . VAL A 1 103 ? -18.553 23.261 5.831 1.00 97.19 103 VAL A O 1
ATOM 776 N N . ALA A 1 104 ? -18.138 24.679 4.119 1.00 97.38 104 ALA A N 1
ATOM 777 C CA . ALA A 1 104 ? -16.823 25.172 4.501 1.00 97.38 104 ALA A CA 1
ATOM 778 C C . ALA A 1 104 ? -16.977 26.630 5.007 1.00 97.38 104 ALA A C 1
ATOM 780 O O . ALA A 1 104 ? -17.128 27.549 4.188 1.00 97.38 104 ALA A O 1
ATOM 781 N N . PRO A 1 105 ? -17.017 26.844 6.341 1.00 95.56 105 PRO A N 1
ATOM 782 C CA . PRO A 1 105 ? -17.391 28.124 6.954 1.00 95.56 105 PRO A CA 1
ATOM 783 C C . PRO A 1 105 ? -16.505 29.309 6.567 1.00 95.56 105 PRO A C 1
ATOM 785 O O . PRO A 1 105 ? -17.005 30.417 6.382 1.00 95.56 105 PRO A O 1
ATOM 788 N N . GLU A 1 106 ? -15.204 29.078 6.429 1.00 94.56 106 GLU A N 1
ATOM 789 C CA . GLU A 1 106 ? -14.196 30.104 6.193 1.00 94.56 106 GLU A CA 1
ATOM 790 C C . GLU A 1 106 ? -13.231 29.690 5.072 1.00 94.56 106 GLU A C 1
ATOM 792 O O . GLU A 1 106 ? -13.164 28.535 4.655 1.00 94.56 106 GLU A O 1
ATOM 797 N N . ASP A 1 107 ? -12.442 30.634 4.566 1.00 95.19 107 ASP A N 1
ATOM 798 C CA . ASP A 1 107 ? -11.461 30.369 3.503 1.00 95.19 107 ASP A CA 1
ATOM 799 C C . ASP A 1 107 ? -10.353 29.405 3.954 1.00 95.19 107 ASP A C 1
ATOM 801 O O . ASP A 1 107 ? -9.824 28.633 3.157 1.00 95.19 107 ASP A O 1
ATOM 805 N N . ILE A 1 108 ? -10.062 29.371 5.257 1.00 94.56 108 ILE A N 1
ATOM 806 C CA . ILE A 1 108 ? -9.142 28.403 5.863 1.00 94.56 108 ILE A CA 1
ATOM 807 C C . ILE A 1 108 ? -9.652 26.951 5.781 1.00 94.56 108 ILE A C 1
ATOM 809 O O . ILE A 1 108 ? -8.882 26.005 5.970 1.00 94.56 108 ILE A O 1
ATOM 813 N N . ASP A 1 109 ? -10.944 26.762 5.501 1.00 95.75 109 ASP A N 1
ATOM 814 C CA . ASP A 1 109 ? -11.585 25.455 5.373 1.00 95.75 109 ASP A CA 1
ATOM 815 C C . ASP A 1 109 ? -11.473 24.864 3.966 1.00 95.75 109 ASP A C 1
ATOM 817 O O . ASP A 1 109 ? -11.945 23.750 3.750 1.00 95.75 109 ASP A O 1
ATOM 821 N N . VAL A 1 110 ? -10.829 25.549 3.016 1.00 95.81 110 VAL A N 1
ATOM 822 C CA . VAL A 1 110 ? -10.592 25.036 1.660 1.00 95.81 110 VAL A CA 1
ATOM 823 C C . VAL A 1 110 ? -9.121 25.132 1.262 1.00 95.81 110 VAL A C 1
ATOM 825 O O . VAL A 1 110 ? -8.332 25.848 1.877 1.00 95.81 110 VAL A O 1
ATOM 828 N N . TRP A 1 111 ? -8.716 24.346 0.266 1.00 93.19 111 TRP A N 1
ATOM 829 C CA . TRP A 1 111 ? -7.333 24.324 -0.226 1.00 93.19 111 TRP A CA 1
ATOM 830 C C . TRP A 1 111 ? -6.936 25.579 -1.004 1.00 93.19 111 TRP A C 1
ATOM 832 O O . TRP A 1 111 ? -5.798 26.027 -0.898 1.00 93.19 111 TRP A O 1
ATOM 842 N N . ASP A 1 112 ? -7.877 26.140 -1.761 1.00 92.25 112 ASP A N 1
ATOM 843 C CA . ASP A 1 112 ? -7.710 27.375 -2.520 1.00 92.25 112 ASP A CA 1
ATOM 844 C C . ASP A 1 112 ? -9.064 28.103 -2.587 1.00 92.25 112 ASP A C 1
ATOM 846 O O . ASP A 1 112 ? -9.970 27.668 -3.312 1.00 92.25 112 ASP A O 1
ATOM 850 N N . PRO A 1 113 ? -9.230 29.196 -1.821 1.00 91.12 113 PRO A N 1
ATOM 851 C CA . PRO A 1 113 ? -10.461 29.981 -1.801 1.00 91.12 113 PRO A CA 1
ATOM 852 C C . PRO A 1 113 ? -10.841 30.558 -3.163 1.00 91.12 113 PRO A C 1
ATOM 854 O O . PRO A 1 113 ? -12.025 30.593 -3.495 1.00 91.12 113 PRO A O 1
ATOM 857 N N . ALA A 1 114 ? -9.862 30.964 -3.977 1.00 89.81 114 ALA A N 1
ATOM 858 C CA . ALA A 1 114 ? -10.119 31.540 -5.291 1.00 89.81 114 ALA A CA 1
ATOM 859 C C . ALA A 1 114 ? -10.614 30.471 -6.271 1.00 89.81 114 ALA A C 1
ATOM 861 O O . ALA A 1 114 ? -11.565 30.711 -7.013 1.00 89.81 114 ALA A O 1
ATOM 862 N N . ALA A 1 115 ? -10.025 29.273 -6.231 1.00 85.00 115 ALA A N 1
ATOM 863 C CA . ALA A 1 115 ? -10.458 28.153 -7.066 1.00 85.00 115 ALA A CA 1
ATOM 864 C C . ALA A 1 115 ? -11.840 27.605 -6.671 1.00 85.00 115 ALA A C 1
ATOM 866 O O . ALA A 1 115 ? -12.555 27.072 -7.519 1.00 85.00 115 ALA A O 1
ATOM 867 N N . CYS A 1 116 ? -12.215 27.716 -5.394 1.00 83.69 116 CYS A N 1
ATOM 868 C CA . CYS A 1 116 ? -13.508 27.243 -4.894 1.00 83.69 116 CYS A CA 1
ATOM 869 C C . CYS A 1 116 ? -14.613 28.310 -4.985 1.00 83.69 116 CYS A C 1
ATOM 871 O O . CYS A 1 116 ? -15.793 27.974 -4.870 1.00 83.69 116 CYS A O 1
ATOM 873 N N . HIS A 1 117 ? -14.250 29.582 -5.180 1.00 83.62 117 HIS A N 1
ATOM 874 C CA . HIS A 1 117 ? -15.171 30.715 -5.162 1.00 83.62 117 HIS A CA 1
ATOM 875 C C . HIS A 1 117 ? -16.360 30.528 -6.118 1.00 83.62 117 HIS A C 1
ATOM 877 O O . HIS A 1 117 ? -16.213 30.120 -7.268 1.00 83.62 117 HIS A O 1
ATOM 883 N N . GLY A 1 118 ? -17.560 30.865 -5.639 1.00 74.81 118 GLY A N 1
ATOM 884 C CA . GLY A 1 118 ? -18.804 30.750 -6.407 1.00 74.81 118 GLY A CA 1
ATOM 885 C C . GLY A 1 118 ? -19.364 29.325 -6.516 1.00 74.81 118 GLY A C 1
ATOM 886 O O . GLY A 1 118 ? -20.458 29.151 -7.051 1.00 74.81 118 GLY A O 1
ATOM 887 N N . GLY A 1 119 ? -18.658 28.318 -5.993 1.00 85.44 119 GLY A N 1
ATOM 888 C CA . GLY A 1 119 ? -19.143 26.946 -5.880 1.00 85.44 119 GLY A CA 1
ATOM 889 C C . GLY A 1 119 ? -20.078 26.718 -4.688 1.00 85.44 119 GLY A C 1
ATOM 890 O O . GLY A 1 119 ? -20.208 27.550 -3.789 1.00 85.44 119 GLY A O 1
ATOM 891 N N . THR A 1 120 ? -20.720 25.548 -4.678 1.00 88.75 120 THR A N 1
ATOM 892 C CA . THR A 1 120 ? -21.399 25.010 -3.487 1.00 88.75 120 THR A CA 1
ATOM 893 C C . THR A 1 120 ? -20.382 24.758 -2.360 1.00 88.75 120 THR A C 1
ATOM 895 O O . THR A 1 120 ? -19.176 24.744 -2.606 1.00 88.75 120 THR A O 1
ATOM 898 N N . HIS A 1 121 ? -20.854 24.582 -1.125 1.00 94.31 121 HIS A N 1
ATOM 899 C CA . HIS A 1 121 ? -20.078 24.440 0.121 1.00 94.31 121 HIS A CA 1
ATOM 900 C C . HIS A 1 121 ? -19.426 25.725 0.633 1.00 94.31 121 HIS A C 1
ATOM 902 O O . HIS A 1 121 ? -19.289 25.867 1.845 1.00 94.31 121 HIS A O 1
ATOM 908 N N . VAL A 1 122 ? -19.046 26.661 -0.239 1.00 95.75 122 VAL A N 1
ATOM 909 C CA . VAL A 1 122 ? -18.380 27.926 0.135 1.00 95.75 122 VAL A CA 1
ATOM 910 C C . VAL A 1 122 ? -19.231 29.168 -0.132 1.00 95.75 122 VAL A C 1
ATOM 912 O O . VAL A 1 122 ? -18.756 30.290 0.051 1.00 95.75 122 VAL A O 1
ATOM 915 N N . SER A 1 123 ? -20.471 29.006 -0.599 1.00 94.88 123 SER A N 1
ATOM 916 C CA . SER A 1 123 ? -21.297 30.151 -0.975 1.00 94.88 123 SER A CA 1
ATOM 917 C C . SER A 1 123 ? -21.674 31.001 0.245 1.00 94.88 123 SER A C 1
ATOM 919 O O . SER A 1 123 ? -21.811 30.504 1.366 1.00 94.88 123 SER A O 1
ATOM 921 N N . GLY A 1 124 ? -21.899 32.299 0.020 1.00 95.81 124 GLY A N 1
ATOM 922 C CA . GLY A 1 124 ? -22.346 33.223 1.069 1.00 95.81 124 GLY A CA 1
ATOM 923 C C . GLY A 1 124 ? -23.572 32.720 1.852 1.00 95.81 124 GLY A C 1
ATOM 924 O O . GLY A 1 124 ? -23.512 32.693 3.081 1.00 95.81 124 GLY A O 1
ATOM 925 N N . PRO A 1 125 ? -24.655 32.258 1.190 1.00 96.50 125 PRO A N 1
ATOM 926 C CA . PRO A 1 125 ? -25.831 31.726 1.882 1.00 96.50 125 PRO A CA 1
ATOM 927 C C . PRO A 1 125 ? -25.556 30.501 2.767 1.00 96.50 125 PRO A C 1
ATOM 929 O O . PRO A 1 125 ? -26.147 30.381 3.838 1.00 96.50 125 PRO A O 1
ATOM 932 N N . GLU A 1 126 ? -24.656 29.602 2.357 1.00 96.50 126 GLU A N 1
ATOM 933 C CA . GLU A 1 126 ? -24.265 28.430 3.154 1.00 96.50 126 GLU A CA 1
ATOM 934 C C . GLU A 1 126 ? -23.438 28.820 4.378 1.00 96.50 126 GLU A C 1
ATOM 936 O O . GLU A 1 126 ? -23.711 28.352 5.484 1.00 96.50 126 GLU A O 1
ATOM 941 N N . ARG A 1 127 ? -22.459 29.715 4.196 1.00 97.19 127 ARG A N 1
ATOM 942 C CA . ARG A 1 127 ? -21.648 30.249 5.299 1.00 97.19 127 ARG A CA 1
ATOM 943 C C . ARG A 1 127 ? -22.512 30.990 6.312 1.00 97.19 127 ARG A C 1
ATOM 945 O O . ARG A 1 127 ? -22.340 30.816 7.514 1.00 97.19 127 ARG A O 1
ATOM 952 N N . GLU A 1 128 ? -23.497 31.747 5.843 1.00 97.94 128 GLU A N 1
ATOM 953 C CA . GLU A 1 128 ? -24.459 32.433 6.703 1.00 97.94 128 GLU A CA 1
ATOM 954 C C . GLU A 1 128 ? -25.409 31.451 7.416 1.00 97.94 128 GLU A C 1
ATOM 956 O O . GLU A 1 128 ? -25.727 31.642 8.589 1.00 97.94 128 GLU A O 1
ATOM 961 N N . ALA A 1 129 ? -25.811 30.351 6.769 1.00 97.06 129 ALA A N 1
ATOM 962 C CA . ALA A 1 129 ? -26.564 29.278 7.421 1.00 97.06 129 ALA A CA 1
ATOM 963 C C . ALA A 1 129 ? -25.766 28.598 8.544 1.00 97.06 129 ALA A C 1
ATOM 965 O O . ALA A 1 129 ? -26.295 28.388 9.635 1.00 97.06 129 ALA A O 1
ATOM 966 N N . PHE A 1 130 ? -24.480 28.322 8.318 1.00 98.00 130 PHE A N 1
ATOM 967 C CA . PHE A 1 130 ? -23.584 27.822 9.360 1.00 98.00 130 PHE A CA 1
ATOM 968 C C . PHE A 1 130 ? -23.395 28.852 10.485 1.00 98.00 130 PHE A C 1
ATOM 970 O O . PHE A 1 130 ? -23.510 28.522 11.665 1.00 98.00 130 PHE A O 1
ATOM 977 N N . ALA A 1 131 ? -23.193 30.127 10.140 1.00 97.50 131 ALA A N 1
ATOM 978 C CA . ALA A 1 131 ? -23.039 31.205 11.111 1.00 97.50 131 ALA A CA 1
ATOM 979 C C . ALA A 1 131 ? -24.287 31.396 11.990 1.00 97.50 131 ALA A C 1
ATOM 981 O O . ALA A 1 131 ? -24.146 31.707 13.174 1.00 97.50 131 ALA A O 1
ATOM 982 N N . ARG A 1 132 ? -25.503 31.161 11.468 1.00 97.81 132 ARG A N 1
ATOM 983 C CA . ARG A 1 132 ? -26.737 31.135 12.278 1.00 97.81 132 ARG A CA 1
ATOM 984 C C . ARG A 1 132 ? -26.684 30.082 13.382 1.00 97.81 132 ARG A C 1
ATOM 986 O O . ARG A 1 132 ? -27.031 30.404 14.517 1.00 97.81 132 ARG A O 1
ATOM 993 N N . LEU A 1 133 ? -26.209 28.870 13.081 1.00 97.31 133 LEU A N 1
ATOM 994 C CA . LEU A 1 133 ? -26.030 27.813 14.087 1.00 97.31 133 LEU A CA 1
ATOM 995 C C . LEU A 1 133 ? -25.047 28.263 15.175 1.00 97.31 133 LEU A C 1
ATOM 997 O O . LEU A 1 133 ? -25.308 28.087 16.366 1.00 97.31 133 LEU A O 1
ATOM 1001 N N . CYS A 1 134 ? -23.955 28.919 14.775 1.00 96.38 134 CYS A N 1
ATOM 1002 C CA . CYS A 1 134 ? -22.982 29.445 15.724 1.00 96.38 134 CYS A CA 1
ATOM 1003 C C . CYS A 1 134 ? -23.560 30.553 16.612 1.00 96.38 134 CYS A C 1
ATOM 1005 O O . CYS A 1 134 ? -23.369 30.536 17.828 1.00 96.38 134 CYS A O 1
ATOM 1007 N N . ARG A 1 135 ? -24.323 31.489 16.031 1.00 96.56 135 ARG A N 1
ATOM 1008 C CA . ARG A 1 135 ? -24.982 32.577 16.775 1.00 96.56 135 ARG A CA 1
ATOM 1009 C C . ARG A 1 135 ? -26.057 32.080 17.736 1.00 96.56 135 ARG A C 1
ATOM 1011 O O . ARG A 1 135 ? -26.267 32.716 18.762 1.00 96.56 135 ARG A O 1
ATOM 1018 N N . TRP A 1 136 ? -26.701 30.952 17.436 1.00 97.25 136 TRP A N 1
ATOM 1019 C CA . TRP A 1 136 ? -27.632 30.308 18.364 1.00 97.25 136 TRP A CA 1
ATOM 1020 C C . TRP A 1 136 ? -26.934 29.822 19.649 1.00 97.25 136 TRP A C 1
ATOM 1022 O O . TRP A 1 136 ? -27.547 29.825 20.712 1.00 97.25 136 TRP A O 1
ATOM 1032 N N . GLY A 1 137 ? -25.642 29.471 19.583 1.00 95.56 137 GLY A N 1
ATOM 1033 C CA . GLY A 1 137 ? -24.840 29.094 20.756 1.00 95.56 137 GLY A CA 1
ATOM 1034 C C . GLY A 1 137 ? -23.870 27.932 20.540 1.00 95.56 137 GLY A C 1
ATOM 1035 O O . GLY A 1 137 ? -23.263 27.462 21.502 1.00 95.56 137 GLY A O 1
ATOM 1036 N N . LEU A 1 138 ? -23.726 27.448 19.304 1.00 96.81 138 LEU A N 1
ATOM 1037 C CA . LEU A 1 138 ? -22.837 26.340 18.965 1.00 96.81 138 LEU A CA 1
ATOM 1038 C C . LEU A 1 138 ? -21.423 26.839 18.615 1.00 96.81 138 LEU A C 1
ATOM 1040 O O . LEU A 1 138 ? -21.227 27.638 17.710 1.00 96.81 138 LEU A O 1
ATOM 1044 N N . GLY A 1 139 ? -20.407 26.354 19.318 1.00 95.56 139 GLY A N 1
ATOM 1045 C CA . GLY A 1 139 ? -19.002 26.609 19.008 1.00 95.56 139 GLY A CA 1
ATOM 1046 C C . GLY A 1 139 ? -18.360 25.436 18.274 1.00 95.56 139 GLY A C 1
ATOM 1047 O O . GLY A 1 139 ? -18.505 24.294 18.702 1.00 95.56 139 GLY A O 1
ATOM 1048 N N . ASP A 1 140 ? -17.601 25.716 17.215 1.00 95.00 140 ASP A N 1
ATOM 1049 C CA . ASP A 1 140 ? -16.792 24.717 16.506 1.00 95.00 140 ASP A CA 1
ATOM 1050 C C . ASP A 1 140 ? -15.571 24.313 17.352 1.00 95.00 140 ASP A C 1
ATOM 1052 O O . ASP A 1 140 ? -14.604 25.068 17.495 1.00 95.00 140 ASP A O 1
ATOM 1056 N N . VAL A 1 141 ? -15.633 23.126 17.963 1.00 92.69 141 VAL A N 1
ATOM 1057 C CA . VAL A 1 141 ? -14.576 22.628 18.861 1.00 92.69 141 VAL A CA 1
ATOM 1058 C C . VAL A 1 141 ? -13.323 22.274 18.082 1.00 92.69 141 VAL A C 1
ATOM 1060 O O . VAL A 1 141 ? -12.214 22.556 18.540 1.00 92.69 141 VAL A O 1
ATOM 1063 N N . TYR A 1 142 ? -13.496 21.669 16.906 1.00 89.50 142 TYR A N 1
ATOM 1064 C CA . TYR A 1 142 ? -12.380 21.221 16.087 1.00 89.50 142 TYR A CA 1
ATOM 1065 C C . TYR A 1 142 ? -11.539 22.419 15.649 1.00 89.50 142 TYR A C 1
ATOM 1067 O O . TYR A 1 142 ? -10.329 22.429 15.863 1.00 89.50 142 TYR A O 1
ATOM 1075 N N . ARG A 1 143 ? -12.184 23.478 15.142 1.00 90.38 143 ARG A N 1
ATOM 1076 C CA . ARG A 1 143 ? -11.493 24.707 14.726 1.00 90.38 143 ARG A CA 1
ATOM 1077 C C . ARG A 1 143 ? -10.795 25.421 15.888 1.00 90.38 143 ARG A C 1
ATOM 1079 O O . ARG A 1 143 ? -9.717 25.975 15.698 1.00 90.38 143 ARG A O 1
ATOM 1086 N N . ARG A 1 144 ? -11.353 25.382 17.104 1.00 89.38 144 ARG A N 1
ATOM 1087 C CA . ARG A 1 144 ? -10.695 25.951 18.299 1.00 89.38 144 ARG A CA 1
ATOM 1088 C C . ARG A 1 144 ? -9.411 25.217 18.686 1.00 89.38 144 ARG A C 1
ATOM 1090 O O . ARG A 1 144 ? -8.492 25.849 19.196 1.00 89.38 144 ARG A O 1
ATOM 1097 N N . GLN A 1 145 ? -9.359 23.903 18.480 1.00 88.44 145 GLN A N 1
ATOM 1098 C CA . GLN A 1 145 ? -8.182 23.083 18.792 1.00 88.44 145 GLN A CA 1
ATOM 1099 C C . GLN A 1 145 ? -7.164 23.051 17.645 1.00 88.44 145 GLN A C 1
ATOM 1101 O O . GLN A 1 145 ? -5.974 22.865 17.892 1.00 88.44 145 GLN A O 1
ATOM 1106 N N . HIS A 1 146 ? -7.630 23.262 16.413 1.00 89.88 146 HIS A N 1
ATOM 1107 C CA . HIS A 1 146 ? -6.839 23.210 15.187 1.00 89.88 146 HIS A CA 1
ATOM 1108 C C . HIS A 1 146 ? -7.013 24.506 14.379 1.00 89.88 146 HIS A C 1
ATOM 1110 O O . HIS A 1 146 ? -7.753 24.535 13.388 1.00 89.88 146 HIS A O 1
ATOM 1116 N N . PRO A 1 147 ? -6.375 25.613 14.808 1.00 90.00 147 PRO A N 1
ATOM 1117 C CA . PRO A 1 147 ? -6.479 26.894 14.118 1.00 90.00 147 PRO A CA 1
ATOM 1118 C C . PRO A 1 147 ? -5.730 26.917 12.777 1.00 90.00 147 PRO A C 1
ATOM 1120 O O . PRO A 1 147 ? -5.917 27.851 12.005 1.00 90.00 147 PRO A O 1
ATOM 1123 N N . GLU A 1 148 ? -4.894 25.920 12.474 1.00 88.62 148 GLU A N 1
ATOM 1124 C CA . GLU A 1 148 ? -4.143 25.840 11.222 1.00 88.62 148 GLU A CA 1
ATOM 1125 C C . GLU A 1 148 ? -5.011 25.521 9.983 1.00 88.62 148 GLU A C 1
ATOM 1127 O O . GLU A 1 148 ? -6.135 25.017 10.072 1.00 88.62 148 GLU A O 1
ATOM 1132 N N . SER A 1 149 ? -4.476 25.811 8.792 1.00 89.44 149 SER A N 1
ATOM 1133 C CA . SER A 1 149 ? -5.058 25.400 7.506 1.00 89.44 149 SER A CA 1
ATOM 1134 C C . SER A 1 149 ? -4.664 23.960 7.136 1.00 89.44 149 SER A C 1
ATOM 1136 O O . SER A 1 149 ? -3.863 23.318 7.816 1.00 89.44 149 SER A O 1
ATOM 1138 N N . GLY A 1 150 ? -5.227 23.418 6.049 1.00 89.06 150 GLY A N 1
ATOM 1139 C CA . GLY A 1 150 ? -4.842 22.097 5.524 1.00 89.06 150 GLY A CA 1
ATOM 1140 C C . GLY A 1 150 ? -5.537 20.896 6.178 1.00 89.06 150 GLY A C 1
ATOM 1141 O O . GLY A 1 150 ? -5.200 19.751 5.866 1.00 89.06 150 GLY A O 1
ATOM 1142 N N . ARG A 1 151 ? -6.501 21.141 7.075 1.00 90.44 151 ARG A N 1
ATOM 1143 C CA . ARG A 1 151 ? -7.296 20.129 7.788 1.00 90.44 151 ARG A CA 1
ATOM 1144 C C . ARG A 1 151 ? -8.646 19.923 7.106 1.00 90.44 151 ARG A C 1
ATOM 1146 O O . ARG A 1 151 ? -9.648 20.498 7.518 1.00 90.44 151 ARG A O 1
ATOM 1153 N N . TYR A 1 152 ? -8.658 19.121 6.049 1.00 95.44 152 TYR A N 1
ATOM 1154 C CA . TYR A 1 152 ? -9.860 18.850 5.258 1.00 95.44 152 TYR A CA 1
ATOM 1155 C C . TYR A 1 152 ? -10.500 17.515 5.642 1.00 95.44 152 TYR A C 1
ATOM 1157 O O . TYR A 1 152 ? -9.835 16.635 6.188 1.00 95.44 152 TYR A O 1
ATOM 1165 N N . THR A 1 153 ? -11.794 17.373 5.371 1.00 94.31 153 THR A N 1
ATOM 1166 C CA . THR A 1 153 ? -12.566 16.149 5.650 1.00 94.31 153 THR A CA 1
ATOM 1167 C C . THR A 1 153 ? -13.178 15.557 4.383 1.00 94.31 153 THR A C 1
ATOM 1169 O O . THR A 1 153 ? -13.571 14.394 4.373 1.00 94.31 153 THR A O 1
ATOM 1172 N N . TRP A 1 154 ? -13.158 16.313 3.280 1.00 94.31 154 TRP A N 1
ATOM 1173 C CA . TRP A 1 154 ? -13.649 15.899 1.974 1.00 94.31 154 TRP A CA 1
ATOM 1174 C C . TRP A 1 154 ? -12.713 16.326 0.836 1.00 94.31 154 TRP A C 1
ATOM 1176 O O . TRP A 1 154 ? -12.102 17.395 0.878 1.00 94.31 154 TRP A O 1
ATOM 1186 N N . TRP A 1 155 ? -12.627 15.498 -0.210 1.00 91.94 155 TRP A N 1
ATOM 1187 C CA . TRP A 1 155 ? -11.853 15.756 -1.427 1.00 91.94 155 TRP A CA 1
ATOM 1188 C C . TRP A 1 155 ? -12.611 15.237 -2.651 1.00 91.94 155 TRP A C 1
ATOM 1190 O O . TRP A 1 155 ? -13.167 14.137 -2.622 1.00 91.94 155 TRP A O 1
ATOM 1200 N N . ASP A 1 156 ? -12.540 15.965 -3.768 1.00 79.38 156 ASP A N 1
ATOM 1201 C CA . ASP A 1 156 ? -12.854 15.380 -5.073 1.00 79.38 156 ASP A CA 1
ATOM 1202 C C . ASP A 1 156 ? -11.734 14.386 -5.440 1.00 79.38 156 ASP A C 1
ATOM 1204 O O . ASP A 1 156 ? -10.550 14.693 -5.333 1.00 79.38 156 ASP A O 1
ATOM 1208 N N . TYR A 1 157 ? -12.060 13.166 -5.862 1.00 72.62 157 TYR A N 1
ATOM 1209 C CA . TYR A 1 157 ? -11.044 12.181 -6.259 1.00 72.62 157 TYR A CA 1
ATOM 1210 C C . TYR A 1 157 ? -10.521 12.396 -7.688 1.00 72.62 157 TYR A C 1
ATOM 1212 O O . TYR A 1 157 ? -9.555 11.749 -8.107 1.00 72.62 157 TYR A O 1
ATOM 1220 N N . ARG A 1 158 ? -11.127 13.312 -8.449 1.00 65.81 158 ARG A N 1
ATOM 1221 C CA . ARG A 1 158 ? -10.663 13.704 -9.784 1.00 65.81 158 ARG A CA 1
ATOM 1222 C C . ARG A 1 158 ? -9.340 14.468 -9.697 1.00 65.81 158 ARG A C 1
ATOM 1224 O O . ARG A 1 158 ? -8.986 15.042 -8.670 1.00 65.81 158 ARG A O 1
ATOM 1231 N N . ALA A 1 159 ? -8.573 14.440 -10.789 1.00 68.12 159 ALA A N 1
ATOM 1232 C CA . ALA A 1 159 ? -7.316 15.187 -10.957 1.00 68.12 159 ALA A CA 1
ATOM 1233 C C . ALA A 1 159 ? -6.239 14.985 -9.856 1.00 68.12 159 ALA A C 1
ATOM 1235 O O . ALA A 1 159 ? -5.266 15.747 -9.775 1.00 68.12 159 ALA A O 1
ATOM 1236 N N . GLY A 1 160 ? -6.378 13.936 -9.034 1.00 72.75 160 GLY A N 1
ATOM 1237 C CA . GLY A 1 160 ? -5.475 13.634 -7.925 1.00 72.75 160 GLY A CA 1
ATOM 1238 C C . GLY A 1 160 ? -5.596 14.589 -6.734 1.00 72.75 160 GLY A C 1
ATOM 1239 O O . GLY A 1 160 ? -4.640 14.687 -5.968 1.00 72.75 160 GLY A O 1
ATOM 1240 N N . ASN A 1 161 ? -6.725 15.287 -6.567 1.00 76.88 161 ASN A N 1
ATOM 1241 C CA . ASN A 1 161 ? -6.903 16.305 -5.525 1.00 76.88 161 ASN A CA 1
ATOM 1242 C C . ASN A 1 161 ? -6.712 15.746 -4.105 1.00 76.88 161 ASN A C 1
ATOM 1244 O O . ASN A 1 161 ? -6.042 16.385 -3.300 1.00 76.88 161 ASN A O 1
ATOM 1248 N N . PHE A 1 162 ? -7.142 14.511 -3.825 1.00 81.31 162 PHE A N 1
ATOM 1249 C CA . PHE A 1 162 ? -6.825 13.838 -2.556 1.00 81.31 162 PHE A CA 1
ATOM 1250 C C . PHE A 1 162 ? -5.310 13.765 -2.274 1.00 81.31 162 PHE A C 1
ATOM 1252 O O . PHE A 1 162 ? -4.853 14.099 -1.187 1.00 81.31 162 PHE A O 1
ATOM 1259 N N . HIS A 1 163 ? -4.496 13.398 -3.270 1.00 73.31 163 HIS A N 1
ATOM 1260 C CA . HIS A 1 163 ? -3.038 13.283 -3.108 1.00 73.31 163 HIS A CA 1
ATOM 1261 C C . HIS A 1 163 ? -2.327 14.631 -2.975 1.00 73.31 163 HIS A C 1
ATOM 1263 O O . HIS A 1 163 ? -1.251 14.696 -2.390 1.00 73.31 163 HIS A O 1
ATOM 1269 N N . LYS A 1 164 ? -2.916 15.692 -3.529 1.00 84.88 164 LYS A N 1
ATOM 1270 C CA . LYS A 1 164 ? -2.415 17.067 -3.414 1.00 84.88 164 LYS A CA 1
ATOM 1271 C C . LYS A 1 164 ? -2.912 17.765 -2.144 1.00 84.88 164 LYS A C 1
ATOM 1273 O O . LYS A 1 164 ? -2.558 18.913 -1.913 1.00 84.88 164 LYS A O 1
ATOM 1278 N N . ASN A 1 165 ? -3.732 17.079 -1.344 1.00 89.31 165 ASN A N 1
ATOM 1279 C CA . ASN A 1 165 ? -4.498 17.644 -0.239 1.00 89.31 165 ASN A CA 1
ATOM 1280 C C . ASN A 1 165 ? -5.374 18.842 -0.658 1.00 89.31 165 ASN A C 1
ATOM 1282 O O . ASN A 1 165 ? -5.550 19.794 0.093 1.00 89.31 165 ASN A O 1
ATOM 1286 N N . PHE A 1 166 ? -5.926 18.801 -1.872 1.00 92.56 166 PHE A N 1
ATOM 1287 C CA . PHE A 1 166 ? -6.846 19.813 -2.388 1.00 92.56 166 PHE A CA 1
ATOM 1288 C C . PHE A 1 166 ? -8.272 19.480 -1.944 1.00 92.56 166 PHE A C 1
ATOM 1290 O O . PHE A 1 166 ? -9.036 18.864 -2.690 1.00 92.56 166 PHE A O 1
ATOM 1297 N N . GLY A 1 167 ? -8.581 19.779 -0.682 1.00 94.00 167 GLY A N 1
ATOM 1298 C CA . GLY A 1 167 ? -9.829 19.393 -0.028 1.00 94.00 167 GLY A CA 1
ATOM 1299 C C . GLY A 1 167 ? -10.620 20.558 0.560 1.00 94.00 167 GLY A C 1
ATOM 1300 O O . GLY A 1 167 ? -10.263 21.728 0.408 1.00 94.00 167 GLY A O 1
ATOM 1301 N N . MET A 1 168 ? -11.711 20.196 1.231 1.00 96.38 168 MET A N 1
ATOM 1302 C CA . MET A 1 168 ? -12.570 21.083 2.010 1.00 96.38 168 MET A CA 1
ATOM 1303 C C . MET A 1 168 ? -12.875 20.456 3.376 1.00 96.38 168 MET A C 1
ATOM 1305 O O . MET A 1 168 ? -12.987 19.233 3.494 1.00 96.38 168 MET A O 1
ATOM 1309 N N . ARG A 1 169 ? -13.026 21.273 4.417 1.00 96.69 169 ARG A N 1
ATOM 1310 C CA . ARG A 1 169 ? -13.531 20.843 5.725 1.00 96.69 169 ARG A CA 1
ATOM 1311 C C . ARG A 1 169 ? -15.032 21.077 5.785 1.00 96.69 169 ARG A C 1
ATOM 1313 O O . ARG A 1 169 ? -15.477 22.219 5.862 1.00 96.69 169 ARG A O 1
ATOM 1320 N N . ILE A 1 170 ? -15.790 19.990 5.739 1.00 96.94 170 ILE A N 1
ATOM 1321 C CA . ILE A 1 170 ? -17.257 20.030 5.687 1.00 96.94 170 ILE A CA 1
ATOM 1322 C C . ILE A 1 170 ? -17.922 19.190 6.780 1.00 96.94 170 ILE A C 1
ATOM 1324 O O . ILE A 1 170 ? -19.122 19.334 7.012 1.00 96.94 170 ILE A O 1
ATOM 1328 N N . ASP A 1 171 ? -17.136 18.383 7.494 1.00 97.06 171 ASP A N 1
ATOM 1329 C CA . ASP A 1 171 ? -17.546 17.686 8.706 1.00 97.06 171 ASP A CA 1
ATOM 1330 C C . ASP A 1 171 ? -17.190 18.524 9.926 1.00 97.06 171 ASP A C 1
ATOM 1332 O O . ASP A 1 171 ? -16.061 19.005 10.076 1.00 97.06 171 ASP A O 1
ATOM 1336 N N . HIS A 1 172 ? -18.161 18.679 10.819 1.00 96.75 172 HIS A N 1
ATOM 1337 C CA . HIS A 1 172 ? -18.035 19.561 11.972 1.00 96.75 172 HIS A CA 1
ATOM 1338 C C . HIS A 1 172 ? -18.462 18.860 13.252 1.00 96.75 172 HIS A C 1
ATOM 1340 O O . HIS A 1 172 ? -19.316 17.974 13.242 1.00 96.75 172 HIS A O 1
ATOM 1346 N N . LEU A 1 173 ? -17.882 19.305 14.366 1.00 96.50 173 LEU A N 1
ATOM 1347 C CA . LEU A 1 173 ? -18.351 18.997 15.711 1.00 96.50 173 LEU A CA 1
ATOM 1348 C C . LEU A 1 173 ? -18.559 20.316 16.453 1.00 96.50 173 LEU A C 1
ATOM 1350 O O . LEU A 1 173 ? -17.608 20.962 16.901 1.00 96.50 173 LEU A O 1
ATOM 1354 N N . LEU A 1 174 ? -19.821 20.711 16.547 1.00 97.50 174 LEU A N 1
ATOM 1355 C CA . LEU A 1 174 ? -20.265 21.941 17.169 1.00 97.50 174 LEU A CA 1
ATOM 1356 C C . LEU A 1 174 ? -20.865 21.635 18.539 1.00 97.50 174 LEU A C 1
ATOM 1358 O O . LEU A 1 174 ? -21.674 20.719 18.673 1.00 97.50 174 LEU A O 1
ATOM 1362 N N . VAL A 1 175 ? -20.499 22.397 19.564 1.00 97.06 175 VAL A N 1
ATOM 1363 C CA . VAL A 1 175 ? -20.999 22.158 20.924 1.00 97.06 175 VAL A CA 1
ATOM 1364 C C . VAL A 1 175 ? -21.420 23.446 21.609 1.00 97.06 175 VAL A C 1
ATOM 1366 O O . VAL A 1 175 ? -20.877 24.515 21.340 1.00 97.06 175 VAL A O 1
ATOM 1369 N N . THR A 1 176 ? -22.375 23.352 22.523 1.00 97.06 176 THR A N 1
ATOM 1370 C CA . THR A 1 176 ? -22.779 24.483 23.362 1.00 97.06 176 THR A CA 1
ATOM 1371 C C . THR A 1 176 ? -21.750 24.796 24.450 1.00 97.06 176 THR A C 1
ATOM 1373 O O . THR A 1 176 ? -20.882 23.983 24.785 1.00 97.06 176 THR A O 1
ATOM 1376 N N . ALA A 1 177 ? -21.863 25.984 25.053 1.00 93.25 177 ALA A N 1
ATOM 1377 C CA . ALA A 1 177 ? -20.943 26.477 26.081 1.00 93.25 177 ALA A CA 1
ATOM 1378 C C . ALA A 1 177 ? -20.636 25.499 27.237 1.00 93.25 177 ALA A C 1
ATOM 1380 O O . ALA A 1 177 ? -19.460 25.404 27.599 1.00 93.25 177 ALA A O 1
ATOM 1381 N N . PRO A 1 178 ? -21.600 24.725 27.785 1.00 93.69 178 PRO A N 1
ATOM 1382 C CA . PRO A 1 178 ? -21.313 23.756 28.848 1.00 93.69 178 PRO A CA 1
ATOM 1383 C C . PRO A 1 178 ? -20.273 22.692 28.476 1.00 93.69 178 PRO A C 1
ATOM 1385 O O . PRO A 1 178 ? -19.618 22.144 29.359 1.00 93.69 178 PRO A O 1
ATOM 1388 N N . LEU A 1 179 ? -20.107 22.401 27.182 1.00 89.75 179 LEU A N 1
ATOM 1389 C CA . LEU A 1 179 ? -19.160 21.406 26.679 1.00 89.75 179 LEU A CA 1
ATOM 1390 C C . LEU A 1 179 ? -17.851 22.015 26.155 1.00 89.75 179 LEU A C 1
ATOM 1392 O O . LEU A 1 179 ? -16.918 21.270 25.866 1.00 89.75 179 LEU A O 1
ATOM 1396 N N . LEU A 1 180 ? -17.746 23.345 26.052 1.00 80.75 180 LEU A N 1
ATOM 1397 C CA . LEU A 1 180 ? -16.559 24.007 25.494 1.00 80.75 180 LEU A CA 1
ATOM 1398 C C . LEU A 1 180 ? -15.335 23.997 26.427 1.00 80.75 180 LEU A C 1
ATOM 1400 O O . LEU A 1 180 ? -14.238 24.286 25.956 1.00 80.75 180 LEU A O 1
ATOM 1404 N N . GLY A 1 181 ? -15.490 23.629 27.706 1.00 58.97 181 GLY A N 1
ATOM 1405 C CA . GLY A 1 181 ? -14.406 23.626 28.695 1.00 58.97 181 GLY A CA 1
ATOM 1406 C C . GLY A 1 181 ? -13.951 25.045 29.068 1.00 58.97 181 GLY A C 1
ATOM 1407 O O . GLY A 1 181 ? -13.690 25.891 28.218 1.00 58.97 181 GLY A O 1
ATOM 1408 N N . GLY A 1 182 ? -13.880 25.345 30.366 1.00 45.75 182 GLY A N 1
ATOM 1409 C CA . GLY A 1 182 ? -13.515 26.672 30.863 1.00 45.75 182 GLY A CA 1
ATOM 1410 C C . GLY A 1 182 ? -12.094 27.089 30.470 1.00 45.75 182 GLY A C 1
ATOM 1411 O O . GLY A 1 182 ? -11.129 26.672 31.100 1.00 45.75 182 GLY A O 1
ATOM 1412 N N . ALA A 1 183 ? -11.983 27.972 29.481 1.00 37.53 183 ALA A N 1
ATOM 1413 C CA . ALA A 1 183 ? -10.789 28.757 29.193 1.00 37.53 183 ALA A CA 1
ATOM 1414 C C . ALA A 1 183 ? -11.190 30.202 28.864 1.00 37.53 183 ALA A C 1
ATOM 1416 O O . ALA A 1 183 ? -11.123 30.634 27.720 1.00 37.53 183 ALA A O 1
ATOM 1417 N N . GLN A 1 184 ? -11.617 30.951 29.883 1.00 35.91 184 GLN A N 1
ATOM 1418 C CA . GLN A 1 184 ? -11.485 32.410 29.913 1.00 35.91 184 GLN A CA 1
ATOM 1419 C C . GLN A 1 184 ? -11.107 32.842 31.332 1.00 35.91 184 GLN A C 1
ATOM 1421 O O . GLN A 1 184 ? -11.945 33.181 32.165 1.00 35.91 184 GLN A O 1
ATOM 1426 N N . GLY A 1 185 ? -9.799 32.845 31.589 1.00 33.12 185 GLY A N 1
ATOM 1427 C CA . GLY A 1 185 ? -9.221 33.963 32.316 1.00 33.12 185 GLY A CA 1
ATOM 1428 C C . GLY A 1 185 ? -9.320 35.197 31.418 1.00 33.12 185 GLY A C 1
ATOM 1429 O O . GLY A 1 185 ? -8.937 35.137 30.257 1.00 33.12 185 GLY A O 1
ATOM 1430 N N . GLN A 1 186 ? -9.886 36.269 31.970 1.00 34.16 186 GLN A N 1
ATOM 1431 C CA . GLN A 1 186 ? -9.879 37.643 31.459 1.00 34.16 186 GLN A CA 1
ATOM 1432 C C . GLN A 1 186 ? -10.236 37.835 29.975 1.00 34.16 186 GLN A C 1
ATOM 1434 O O . GLN A 1 186 ? -9.379 37.915 29.099 1.00 34.16 186 GLN A O 1
ATOM 1439 N N . ALA A 1 187 ? -11.524 38.065 29.717 1.00 32.53 187 ALA A N 1
ATOM 1440 C CA . ALA A 1 187 ? -11.939 38.826 28.548 1.00 32.53 187 ALA A CA 1
ATOM 1441 C C . ALA A 1 187 ? -11.463 40.282 28.707 1.00 32.53 187 ALA A C 1
ATOM 1443 O O . ALA A 1 187 ? -12.063 41.076 29.432 1.00 32.53 187 ALA A O 1
ATOM 1444 N N . GLY A 1 188 ? -10.360 40.619 28.037 1.00 27.12 188 GLY A N 1
ATOM 1445 C CA . GLY A 1 188 ? -10.038 41.993 27.683 1.00 27.12 188 GLY A CA 1
ATOM 1446 C C . GLY A 1 188 ? -11.110 42.506 26.728 1.00 27.12 188 GLY A C 1
ATOM 1447 O O . GLY A 1 188 ? -11.177 42.090 25.574 1.00 27.12 188 GLY A O 1
ATOM 1448 N N . ALA A 1 189 ? -11.976 43.380 27.229 1.00 32.12 189 ALA A N 1
ATOM 1449 C CA . ALA A 1 189 ? -12.877 44.159 26.403 1.00 32.12 189 ALA A CA 1
ATOM 1450 C C . ALA A 1 189 ? -12.048 45.179 25.609 1.00 32.12 189 ALA A C 1
ATOM 1452 O O . ALA A 1 189 ? -11.474 46.101 26.185 1.00 32.12 189 ALA A O 1
ATOM 1453 N N . LEU A 1 190 ? -11.985 45.013 24.289 1.00 29.47 190 LEU A N 1
ATOM 1454 C CA . LEU A 1 190 ? -11.630 46.087 23.369 1.00 29.47 190 LEU A CA 1
ATOM 1455 C C . LEU A 1 190 ? -12.931 46.670 22.812 1.00 29.47 190 LEU A C 1
ATOM 1457 O O . LEU A 1 190 ? -13.575 46.085 21.947 1.00 29.47 190 LEU A O 1
ATOM 1461 N N . GLY A 1 191 ? -13.303 47.829 23.346 1.00 26.88 191 GLY A N 1
ATOM 1462 C CA . GLY A 1 191 ? -14.253 48.782 22.780 1.00 26.88 191 GLY A CA 1
ATOM 1463 C C . GLY A 1 191 ? -13.769 50.197 23.144 1.00 26.88 191 GLY A C 1
ATOM 1464 O O . GLY A 1 191 ? -13.248 50.368 24.248 1.00 26.88 191 GLY A O 1
ATOM 1465 N N . PRO A 1 192 ? -13.830 51.187 22.234 1.00 33.12 192 PRO A N 1
ATOM 1466 C CA . PRO A 1 192 ? -13.020 52.402 22.325 1.00 33.12 192 PRO A CA 1
ATOM 1467 C C . PRO A 1 192 ? -13.632 53.515 23.194 1.00 33.12 192 PRO A C 1
ATOM 1469 O O . PRO A 1 192 ? -14.844 53.623 23.328 1.00 33.12 192 PRO A O 1
ATOM 1472 N N . CYS A 1 193 ? -12.729 54.350 23.726 1.00 24.69 193 CYS A N 1
ATOM 1473 C CA . CYS A 1 193 ? -12.862 55.750 24.157 1.00 24.69 193 CYS A CA 1
ATOM 1474 C C . CYS A 1 193 ? -14.237 56.277 24.613 1.00 24.69 193 CYS A C 1
ATOM 1476 O O . CYS A 1 193 ? -15.071 56.626 23.785 1.00 24.69 193 CYS A O 1
ATOM 1478 N N . ALA A 1 194 ? -14.350 56.587 25.910 1.00 27.95 194 ALA A N 1
ATOM 1479 C CA . ALA A 1 194 ? -14.891 57.871 26.366 1.00 27.95 194 ALA A CA 1
ATOM 1480 C C . ALA A 1 194 ? -14.416 58.201 27.793 1.00 27.95 194 ALA A C 1
ATOM 1482 O O . ALA A 1 194 ? -14.266 57.342 28.655 1.00 27.95 194 ALA A O 1
ATOM 1483 N N . THR A 1 195 ? -14.135 59.481 27.973 1.00 26.98 195 THR A N 1
ATOM 1484 C CA . THR A 1 195 ? -13.601 60.221 29.118 1.00 26.98 195 THR A CA 1
ATOM 1485 C C . THR A 1 195 ? -14.489 60.225 30.367 1.00 26.98 195 THR A C 1
ATOM 1487 O O . THR A 1 195 ? -15.708 60.240 30.238 1.00 26.98 195 THR A O 1
ATOM 1490 N N . GLY A 1 196 ? -13.880 60.416 31.547 1.00 25.75 196 GLY A N 1
ATOM 1491 C CA . GLY A 1 196 ? -14.527 61.150 32.647 1.00 25.75 196 GLY A CA 1
ATOM 1492 C C . GLY A 1 196 ? -14.540 60.473 34.020 1.00 25.75 196 GLY A C 1
ATOM 1493 O O . GLY A 1 196 ? -15.346 59.593 34.271 1.00 25.75 196 GLY A O 1
ATOM 1494 N N . ASP A 1 197 ? -13.656 60.967 34.887 1.00 28.41 197 ASP A N 1
ATOM 1495 C CA . ASP A 1 197 ? -13.800 61.222 36.330 1.00 28.41 197 ASP A CA 1
ATOM 1496 C C . ASP A 1 197 ? -14.356 60.188 37.339 1.00 28.41 197 ASP A C 1
ATOM 1498 O O . ASP A 1 197 ? -15.416 59.585 37.208 1.00 28.41 197 ASP A O 1
ATOM 1502 N N . ARG A 1 198 ? -13.635 60.082 38.467 1.00 25.48 198 ARG A N 1
ATOM 1503 C CA . ARG A 1 198 ? -14.053 59.382 39.702 1.00 25.48 198 ARG A CA 1
ATOM 1504 C C . ARG A 1 198 ? -15.108 60.218 40.455 1.00 25.48 198 ARG A C 1
ATOM 1506 O O . ARG A 1 198 ? -15.060 61.441 40.354 1.00 25.48 198 ARG A O 1
ATOM 1513 N N . PRO A 1 199 ? -15.924 59.627 41.364 1.00 33.12 199 PRO A N 1
ATOM 1514 C CA . PRO A 1 199 ? -15.493 59.542 42.775 1.00 33.12 199 PRO A CA 1
ATOM 1515 C C . PRO A 1 199 ? -16.037 58.365 43.641 1.00 33.12 199 PRO A C 1
ATOM 1517 O O . PRO A 1 199 ? -17.157 57.903 43.508 1.00 33.12 199 PRO A O 1
ATOM 1520 N N . ARG A 1 200 ? -15.183 57.959 44.602 1.00 27.11 200 ARG A N 1
ATOM 1521 C CA . ARG A 1 200 ? -15.369 57.606 46.042 1.00 27.11 200 ARG A CA 1
ATOM 1522 C C . ARG A 1 200 ? -16.596 56.827 46.605 1.00 27.11 200 ARG A C 1
ATOM 1524 O O . ARG A 1 200 ? -17.700 57.342 46.608 1.00 27.11 200 ARG A O 1
ATOM 1531 N N . ARG A 1 201 ? -16.227 55.831 47.456 1.00 27.03 201 ARG A N 1
ATOM 1532 C CA . ARG A 1 201 ? -16.836 55.350 48.747 1.00 27.03 201 ARG A CA 1
ATOM 1533 C C . ARG A 1 201 ? -18.216 54.644 48.620 1.00 27.03 201 ARG A C 1
ATOM 1535 O O . ARG A 1 201 ? -18.951 54.933 47.705 1.00 27.03 201 ARG A O 1
ATOM 1542 N N . ALA A 1 202 ? -18.666 53.694 49.452 1.00 25.27 202 ALA A N 1
ATOM 1543 C CA . ALA A 1 202 ? -18.317 53.267 50.807 1.00 25.27 202 ALA A CA 1
ATOM 1544 C C . ALA A 1 202 ? -18.706 51.787 51.089 1.00 25.27 202 ALA A C 1
ATOM 1546 O O . ALA A 1 202 ? -19.445 51.149 50.350 1.00 25.27 202 ALA A O 1
ATOM 1547 N N . ARG A 1 203 ? -18.186 51.307 52.225 1.00 25.88 203 ARG A N 1
ATOM 1548 C CA . ARG A 1 203 ? -18.439 50.071 52.990 1.00 25.88 203 ARG A CA 1
ATOM 1549 C C . ARG A 1 203 ? -19.916 49.704 53.236 1.00 25.88 203 ARG A C 1
ATOM 1551 O O . ARG A 1 203 ? -20.714 50.603 53.453 1.00 25.88 203 ARG A O 1
ATOM 1558 N N . ALA A 1 204 ? -20.167 48.400 53.434 1.00 25.75 204 ALA A N 1
ATOM 1559 C CA . ALA A 1 204 ? -20.734 47.762 54.652 1.00 25.75 204 ALA A CA 1
ATOM 1560 C C . ALA A 1 204 ? -21.354 46.394 54.278 1.00 25.75 204 ALA A C 1
ATOM 1562 O O . ALA A 1 204 ? -22.301 46.321 53.513 1.00 25.75 204 ALA A O 1
ATOM 1563 N N . SER A 1 205 ? -20.695 45.270 54.576 1.00 28.09 205 SER A N 1
ATOM 1564 C CA . SER A 1 205 ? -20.948 44.402 55.743 1.00 28.09 205 SER A CA 1
ATOM 1565 C C . SER A 1 205 ? -22.377 43.854 55.857 1.00 28.09 205 SER A C 1
ATOM 1567 O O . SER A 1 205 ? -23.276 44.598 56.217 1.00 28.09 205 SER A O 1
ATOM 1569 N N . LEU A 1 206 ? -22.540 42.531 55.748 1.00 27.09 206 LEU A N 1
ATOM 1570 C CA . LEU A 1 206 ? -22.971 41.688 56.872 1.00 27.09 206 LEU A CA 1
ATOM 1571 C C . LEU A 1 206 ? -22.939 40.202 56.496 1.00 27.09 206 LEU A C 1
ATOM 1573 O O . LEU A 1 206 ? -23.437 39.760 55.468 1.00 27.09 206 LEU A O 1
ATOM 1577 N N . ARG A 1 207 ? -22.288 39.445 57.375 1.00 28.25 207 ARG A N 1
ATOM 1578 C CA . ARG A 1 207 ? -22.166 37.991 57.364 1.00 28.25 207 ARG A CA 1
ATOM 1579 C C . ARG A 1 207 ? -23.518 37.360 57.699 1.00 28.25 207 ARG A C 1
ATOM 1581 O O . ARG A 1 207 ? -24.145 37.803 58.656 1.00 28.25 207 ARG A O 1
ATOM 1588 N N . ARG A 1 208 ? -23.829 36.208 57.100 1.00 25.84 208 ARG A N 1
ATOM 1589 C CA . ARG A 1 208 ? -24.232 35.019 57.871 1.00 25.84 208 ARG A CA 1
ATOM 1590 C C . ARG A 1 208 ? -24.033 33.741 57.061 1.00 25.84 208 ARG A C 1
ATOM 1592 O O . ARG A 1 208 ? -24.442 33.637 55.914 1.00 25.84 208 ARG A O 1
ATOM 1599 N N . ARG A 1 209 ? -23.333 32.806 57.705 1.00 27.12 209 ARG A N 1
ATOM 1600 C CA . ARG A 1 209 ? -23.086 31.429 57.278 1.00 27.12 209 ARG A CA 1
ATOM 1601 C C . ARG A 1 209 ? -24.405 30.661 57.228 1.00 27.12 209 ARG A C 1
ATOM 1603 O O . ARG A 1 209 ? -25.164 30.725 58.192 1.00 27.12 209 ARG A O 1
ATOM 1610 N N . VAL A 1 210 ? -24.583 29.865 56.180 1.00 25.42 210 VAL A N 1
ATOM 1611 C CA . VAL A 1 210 ? -25.372 28.632 56.223 1.00 25.42 210 VAL A CA 1
ATOM 1612 C C . VAL A 1 210 ? -24.468 27.522 55.695 1.00 25.42 210 VAL A C 1
ATOM 1614 O O . VAL A 1 210 ? -23.903 27.631 54.608 1.00 25.42 210 VAL A O 1
ATOM 1617 N N . ASP A 1 211 ? -24.270 26.509 56.534 1.00 29.89 211 ASP A N 1
ATOM 1618 C CA . ASP A 1 211 ? -23.563 25.268 56.235 1.00 29.89 211 ASP A CA 1
ATOM 1619 C C . ASP A 1 211 ? -24.256 24.515 55.092 1.00 29.89 211 ASP A C 1
ATOM 1621 O O . ASP A 1 211 ? -25.441 24.199 55.181 1.00 29.89 211 ASP A O 1
ATOM 1625 N N . VAL A 1 212 ? -23.494 24.147 54.060 1.00 28.56 212 VAL A N 1
ATOM 1626 C CA . VAL A 1 212 ? -23.875 23.101 53.101 1.00 28.56 212 VAL A CA 1
ATOM 1627 C C . VAL A 1 212 ? -22.751 22.070 53.069 1.00 28.56 212 VAL A C 1
ATOM 1629 O O . VAL A 1 212 ? -21.898 22.044 52.185 1.00 28.56 212 VAL A O 1
ATOM 1632 N N . ARG A 1 213 ? -22.742 21.193 54.076 1.00 33.56 213 ARG A N 1
ATOM 1633 C CA . ARG A 1 213 ? -22.114 19.874 53.961 1.00 33.56 213 ARG A CA 1
ATOM 1634 C C . ARG A 1 213 ? -23.135 18.922 53.344 1.00 33.56 213 ARG A C 1
ATOM 1636 O O . ARG A 1 213 ? -24.026 18.469 54.054 1.00 33.56 213 ARG A O 1
ATOM 1643 N N . ARG A 1 214 ? -22.989 18.630 52.046 1.00 37.59 214 ARG A N 1
ATOM 1644 C CA . ARG A 1 214 ? -23.341 17.373 51.334 1.00 37.59 214 ARG A CA 1
ATOM 1645 C C . ARG A 1 214 ? -23.454 17.672 49.836 1.00 37.59 214 ARG A C 1
ATOM 1647 O O . ARG A 1 214 ? -24.370 18.367 49.422 1.00 37.59 214 ARG A O 1
ATOM 1654 N N . GLY A 1 215 ? -22.546 17.124 49.028 1.00 29.95 215 GLY A N 1
ATOM 1655 C CA . GLY A 1 215 ? -22.700 17.133 47.566 1.00 29.95 215 GLY A CA 1
ATOM 1656 C C . GLY A 1 215 ? -21.425 16.932 46.744 1.00 29.95 215 GLY A C 1
ATOM 1657 O O . GLY A 1 215 ? -21.520 16.496 45.604 1.00 29.95 215 GLY A O 1
ATOM 1658 N N . ALA A 1 216 ? -20.237 17.186 47.302 1.00 31.52 216 ALA A N 1
ATOM 1659 C CA . ALA A 1 216 ? -18.997 17.197 46.513 1.00 31.52 216 ALA A CA 1
ATOM 1660 C C . ALA A 1 216 ? -18.370 15.806 46.256 1.00 31.52 216 ALA A C 1
ATOM 1662 O O . ALA A 1 216 ? -17.674 15.627 45.261 1.00 31.52 216 ALA A O 1
ATOM 1663 N N . ASP A 1 217 ? -18.663 14.790 47.076 1.00 34.25 217 ASP A N 1
ATOM 1664 C CA . ASP A 1 217 ? -17.926 13.511 47.027 1.00 34.25 217 ASP A CA 1
ATOM 1665 C C . ASP A 1 217 ? -18.496 12.440 46.080 1.00 34.25 217 ASP A C 1
ATOM 1667 O O . ASP A 1 217 ? -17.902 11.374 45.924 1.00 34.25 217 ASP A O 1
ATOM 1671 N N . ARG A 1 218 ? -19.619 12.692 45.388 1.00 35.38 218 ARG A N 1
ATOM 1672 C CA . ARG A 1 218 ? -20.155 11.735 44.391 1.00 35.38 218 ARG A CA 1
ATOM 1673 C C . ARG A 1 218 ? -19.645 11.965 42.963 1.00 35.38 218 ARG A C 1
ATOM 1675 O O . ARG A 1 218 ? -19.648 11.023 42.177 1.00 35.38 218 ARG A O 1
ATOM 1682 N N . GLY A 1 219 ? -19.155 13.164 42.634 1.00 28.91 219 GLY A N 1
ATOM 1683 C CA . GLY A 1 219 ? -18.618 13.483 41.301 1.00 28.91 219 GLY A CA 1
ATOM 1684 C C . GLY A 1 219 ? -17.187 12.979 41.075 1.00 28.91 219 GLY A C 1
ATOM 1685 O O . GLY A 1 219 ? -16.865 12.463 40.007 1.00 28.91 219 GLY A O 1
ATOM 1686 N N . ALA A 1 220 ? -16.337 13.044 42.104 1.00 33.00 220 ALA A N 1
ATOM 1687 C CA . ALA A 1 220 ? -14.932 12.637 42.007 1.00 33.00 220 ALA A CA 1
ATOM 1688 C C . ALA A 1 220 ? -14.738 11.104 41.964 1.00 33.00 220 ALA A C 1
ATOM 1690 O O . ALA A 1 220 ? -13.795 10.610 41.344 1.00 33.00 220 ALA A O 1
ATOM 1691 N N . ALA A 1 221 ? -15.652 10.334 42.568 1.00 32.44 221 ALA A N 1
ATOM 1692 C CA . ALA A 1 221 ? -15.580 8.869 42.598 1.00 32.44 221 ALA A CA 1
ATOM 1693 C C . ALA A 1 221 ? -16.035 8.197 41.283 1.00 32.44 221 ALA A C 1
ATOM 1695 O O . ALA A 1 221 ? -15.659 7.055 41.013 1.00 32.44 221 ALA A O 1
ATOM 1696 N N . LEU A 1 222 ? -16.818 8.894 40.446 1.00 35.75 222 LEU A N 1
ATOM 1697 C CA . LEU A 1 222 ? -17.215 8.407 39.118 1.00 35.75 222 LEU A CA 1
ATOM 1698 C C . LEU A 1 222 ? -16.119 8.677 38.070 1.00 35.75 222 LEU A C 1
ATOM 1700 O O . LEU A 1 222 ? -15.861 7.834 37.211 1.00 35.75 222 LEU A O 1
ATOM 1704 N N . ALA A 1 223 ? -15.409 9.804 38.199 1.00 32.16 223 ALA A N 1
ATOM 1705 C CA . ALA A 1 223 ? -14.288 10.177 37.333 1.00 32.16 223 ALA A CA 1
ATOM 1706 C C . ALA A 1 223 ? -13.063 9.252 37.487 1.00 32.16 223 ALA A C 1
ATOM 1708 O O . ALA A 1 223 ? -12.333 9.032 36.525 1.00 32.16 223 ALA A O 1
ATOM 1709 N N . SER A 1 224 ? -12.856 8.647 38.663 1.00 32.09 224 SER A N 1
ATOM 1710 C CA . SER A 1 224 ? -11.749 7.706 38.904 1.00 32.09 224 SER A CA 1
ATOM 1711 C C . SER A 1 224 ? -12.049 6.255 38.494 1.00 32.09 224 SER A C 1
ATOM 1713 O O . SER A 1 224 ? -11.127 5.442 38.409 1.00 32.09 224 SER A O 1
ATOM 1715 N N . ARG A 1 225 ? -13.313 5.920 38.186 1.00 35.44 225 ARG A N 1
ATOM 1716 C CA . ARG A 1 225 ? -13.735 4.583 37.712 1.00 35.44 225 ARG A CA 1
ATOM 1717 C C . ARG A 1 225 ? -13.989 4.498 36.206 1.00 35.44 225 ARG A C 1
ATOM 1719 O O . ARG A 1 225 ? -14.021 3.398 35.661 1.00 35.44 225 ARG A O 1
ATOM 1726 N N . LEU A 1 226 ? -14.091 5.629 35.515 1.00 34.62 226 LEU A N 1
ATOM 1727 C CA . LEU A 1 226 ? -14.155 5.697 34.058 1.00 34.62 226 LEU A CA 1
ATOM 1728 C C . LEU A 1 226 ? -12.757 5.972 33.498 1.00 34.62 226 LEU A C 1
ATOM 1730 O O . LEU A 1 226 ? -12.428 7.093 33.122 1.00 34.62 226 LEU A O 1
ATOM 1734 N N . ARG A 1 227 ? -11.926 4.927 33.388 1.00 35.03 227 ARG A N 1
ATOM 1735 C CA . ARG A 1 227 ? -10.838 4.955 32.401 1.00 35.03 227 ARG A CA 1
ATOM 1736 C C . ARG A 1 227 ? -11.499 5.031 31.026 1.00 35.03 227 ARG A C 1
ATOM 1738 O O . ARG A 1 227 ? -11.897 4.008 30.470 1.00 35.03 227 ARG A O 1
ATOM 1745 N N . ILE A 1 228 ? -11.678 6.245 30.513 1.00 37.81 228 ILE A N 1
ATOM 1746 C CA . ILE A 1 228 ? -12.053 6.494 29.123 1.00 37.81 228 ILE A CA 1
ATOM 1747 C C . ILE A 1 228 ? -10.994 5.773 28.283 1.00 37.81 228 ILE A C 1
ATOM 1749 O O . ILE A 1 228 ? -9.837 6.186 28.259 1.00 37.81 228 ILE A O 1
ATOM 1753 N N . ARG A 1 229 ? -11.355 4.631 27.677 1.00 42.56 229 ARG A N 1
ATOM 1754 C CA . ARG A 1 229 ? -10.463 3.947 26.730 1.00 42.56 229 ARG A CA 1
ATOM 1755 C C . ARG A 1 229 ? -10.147 4.949 25.614 1.00 42.56 229 ARG A C 1
ATOM 1757 O O . ARG A 1 229 ? -11.103 5.554 25.119 1.00 42.56 229 ARG A O 1
ATOM 1764 N N . PRO A 1 230 ? -8.872 5.148 25.241 1.00 44.78 230 PRO A N 1
ATOM 1765 C CA . PRO A 1 230 ? -8.531 6.046 24.148 1.00 44.78 230 PRO A CA 1
ATOM 1766 C C . PRO A 1 230 ? -9.304 5.627 22.894 1.00 44.78 230 PRO A C 1
ATOM 1768 O O . PRO A 1 230 ? -9.301 4.454 22.517 1.00 44.78 230 PRO A O 1
ATOM 1771 N N . VAL A 1 231 ? -10.032 6.579 22.309 1.00 53.75 231 VAL A N 1
ATOM 1772 C CA . VAL A 1 231 ? -10.764 6.394 21.054 1.00 53.75 231 VAL A CA 1
ATOM 1773 C C . VAL A 1 231 ? -9.713 6.322 19.957 1.00 53.75 231 VAL A C 1
ATOM 1775 O O . VAL A 1 231 ? -9.060 7.325 19.689 1.00 53.75 231 VAL A O 1
ATOM 1778 N N . GLY A 1 232 ? -9.504 5.138 19.384 1.00 71.88 232 GLY A N 1
ATOM 1779 C CA . GLY A 1 232 ? -8.436 4.947 18.412 1.00 71.88 232 GLY A CA 1
ATOM 1780 C C . GLY A 1 232 ? -7.784 3.572 18.452 1.00 71.88 232 GLY A C 1
ATOM 1781 O O . GLY A 1 232 ? -7.960 2.799 19.400 1.00 71.88 232 GLY A O 1
ATOM 1782 N N . PHE A 1 233 ? -7.012 3.284 17.411 1.00 87.00 233 PHE A N 1
ATOM 1783 C CA . PHE A 1 233 ? -6.121 2.133 17.363 1.00 87.00 233 PHE A CA 1
ATOM 1784 C C . PHE A 1 233 ? -5.014 2.261 18.429 1.00 87.00 233 PHE A C 1
ATOM 1786 O O . PHE A 1 233 ? -4.713 3.365 18.882 1.00 87.00 233 PHE A O 1
ATOM 1793 N N . PRO A 1 234 ? -4.355 1.157 18.832 1.00 88.94 234 PRO A N 1
ATOM 1794 C CA . PRO A 1 234 ? -3.236 1.208 19.788 1.00 88.94 234 PRO A CA 1
ATOM 1795 C C . PRO A 1 234 ? -2.109 2.152 19.375 1.00 88.94 234 PRO A C 1
ATOM 1797 O O . PRO A 1 234 ? -1.455 2.766 20.212 1.00 88.94 234 PRO A O 1
ATOM 1800 N N . ILE A 1 235 ? -1.884 2.235 18.067 1.00 92.38 235 ILE A N 1
ATOM 1801 C CA . ILE A 1 235 ? -1.056 3.231 17.406 1.00 92.38 235 ILE A CA 1
ATOM 1802 C C . ILE A 1 235 ? -1.886 3.691 16.214 1.00 92.38 235 ILE A C 1
ATOM 1804 O O . ILE A 1 235 ? -2.367 2.847 15.460 1.00 92.38 235 ILE A O 1
ATOM 1808 N N . GLU A 1 236 ? -2.073 4.993 16.042 1.00 88.62 236 GLU A N 1
ATOM 1809 C CA . GLU A 1 236 ? -2.818 5.506 14.893 1.00 88.62 236 GLU A CA 1
ATOM 1810 C C . GLU A 1 236 ? -2.001 5.370 13.597 1.00 88.62 236 GLU A C 1
ATOM 1812 O O . GLU A 1 236 ? -0.791 5.626 13.603 1.00 88.62 236 GLU A O 1
ATOM 1817 N N . PRO A 1 237 ? -2.628 4.975 12.474 1.00 88.69 237 PRO A N 1
ATOM 1818 C CA . PRO A 1 237 ? -2.006 5.099 11.167 1.00 88.69 237 PRO A CA 1
ATOM 1819 C C . PRO A 1 237 ? -1.820 6.585 10.776 1.00 88.69 237 PRO A C 1
ATOM 1821 O O . PRO A 1 237 ? -2.618 7.433 11.177 1.00 88.69 237 PRO A O 1
ATOM 1824 N N . PRO A 1 238 ? -0.824 6.916 9.931 1.00 92.75 238 PRO A N 1
ATOM 1825 C CA . PRO A 1 238 ? 0.074 5.976 9.278 1.00 92.75 238 PRO A CA 1
ATOM 1826 C C . PRO A 1 238 ? 1.332 5.641 10.097 1.00 92.75 238 PRO A C 1
ATOM 1828 O O . PRO A 1 238 ? 1.892 6.488 10.788 1.00 92.75 238 PRO A O 1
ATOM 1831 N N . ILE A 1 239 ? 1.837 4.413 9.945 1.00 90.38 239 ILE A N 1
ATOM 1832 C CA . ILE A 1 239 ? 3.181 4.021 10.402 1.00 90.38 239 ILE A CA 1
ATOM 1833 C C . ILE A 1 239 ? 4.055 3.765 9.180 1.00 90.38 239 ILE A C 1
ATOM 1835 O O . ILE A 1 239 ? 3.740 2.897 8.366 1.00 90.38 239 ILE A O 1
ATOM 1839 N N . GLU A 1 240 ? 5.184 4.462 9.065 1.00 89.75 240 GLU A N 1
ATOM 1840 C CA . GLU A 1 240 ? 6.185 4.123 8.053 1.00 89.75 240 GLU A CA 1
ATOM 1841 C C . GLU A 1 240 ? 6.746 2.715 8.301 1.00 89.75 240 GLU A C 1
ATOM 1843 O O . GLU A 1 240 ? 7.268 2.443 9.388 1.00 89.75 240 GLU A O 1
ATOM 1848 N N . PRO A 1 241 ? 6.684 1.795 7.324 1.00 87.88 241 PRO A N 1
ATOM 1849 C CA . PRO A 1 241 ? 7.244 0.468 7.516 1.00 87.88 241 PRO A CA 1
ATOM 1850 C C . PRO A 1 241 ? 8.764 0.518 7.696 1.00 87.88 241 PRO A C 1
ATOM 1852 O O . PRO A 1 241 ? 9.466 1.211 6.956 1.00 87.88 241 PRO A O 1
ATOM 1855 N N . MET A 1 242 ? 9.296 -0.266 8.634 1.00 94.06 242 MET A N 1
ATOM 1856 C CA . MET A 1 242 ? 10.741 -0.470 8.767 1.00 94.06 242 MET A CA 1
ATOM 1857 C C . MET A 1 242 ? 11.276 -1.161 7.507 1.00 94.06 242 MET A C 1
ATOM 1859 O O . MET A 1 242 ? 10.677 -2.106 6.991 1.00 94.06 242 MET A O 1
ATOM 1863 N N . LEU A 1 243 ? 12.403 -0.706 6.974 1.00 87.12 243 LEU A N 1
ATOM 1864 C CA . LEU A 1 243 ? 12.933 -1.136 5.681 1.00 87.12 243 LEU A CA 1
ATOM 1865 C C . LEU A 1 243 ? 14.188 -2.004 5.824 1.00 87.12 243 LEU A C 1
ATOM 1867 O O . LEU A 1 243 ? 14.800 -2.106 6.887 1.00 87.12 243 LEU A O 1
ATOM 1871 N N . SER A 1 244 ? 14.597 -2.605 4.708 1.00 83.62 244 SER A N 1
ATOM 1872 C CA . SER A 1 244 ? 15.759 -3.489 4.627 1.00 83.62 244 SER A CA 1
ATOM 1873 C C . SER A 1 244 ? 16.889 -2.909 3.767 1.00 83.62 244 SER A C 1
ATOM 1875 O O . SER A 1 244 ? 16.630 -2.397 2.670 1.00 83.62 244 SER A O 1
ATOM 1877 N N . LYS A 1 245 ? 18.138 -3.073 4.205 1.00 87.75 245 LYS A N 1
ATOM 1878 C CA . LYS A 1 245 ? 19.356 -2.964 3.388 1.00 87.75 245 LYS A CA 1
ATOM 1879 C C . LYS A 1 245 ? 19.547 -4.240 2.567 1.00 87.75 245 LYS A C 1
ATOM 1881 O O . LYS A 1 245 ? 19.113 -5.303 2.989 1.00 87.75 245 LYS A O 1
ATOM 1886 N N . VAL A 1 246 ? 20.176 -4.141 1.400 1.00 83.81 246 VAL A N 1
ATOM 1887 C CA . VAL A 1 246 ? 20.526 -5.317 0.582 1.00 83.81 246 VAL A CA 1
ATOM 1888 C C . VAL A 1 246 ? 21.857 -5.884 1.067 1.00 83.81 246 VAL A C 1
ATOM 1890 O O . VAL A 1 246 ? 22.790 -5.110 1.265 1.00 83.81 246 VAL A O 1
ATOM 1893 N N . ALA A 1 247 ? 21.953 -7.205 1.192 1.00 86.62 247 ALA A N 1
ATOM 1894 C CA . ALA A 1 247 ? 23.214 -7.928 1.332 1.00 86.62 247 ALA A CA 1
ATOM 1895 C C . ALA A 1 247 ? 23.296 -9.063 0.301 1.00 86.62 247 ALA A C 1
ATOM 1897 O O . ALA A 1 247 ? 22.271 -9.552 -0.175 1.00 86.62 247 ALA A O 1
ATOM 1898 N N . ALA A 1 248 ? 24.521 -9.442 -0.068 1.00 79.81 248 ALA A N 1
ATOM 1899 C CA . ALA A 1 248 ? 24.773 -10.512 -1.036 1.00 79.81 248 ALA A CA 1
ATOM 1900 C C . ALA A 1 248 ? 24.752 -11.913 -0.406 1.00 79.81 248 ALA A C 1
ATOM 1902 O O . ALA A 1 248 ? 24.545 -12.890 -1.111 1.00 79.81 248 ALA A O 1
ATOM 1903 N N . GLN A 1 249 ? 24.983 -12.005 0.903 1.00 86.62 249 GLN A N 1
ATOM 1904 C CA . GLN A 1 249 ? 25.063 -13.259 1.647 1.00 86.62 249 GLN A CA 1
ATOM 1905 C C . GLN A 1 249 ? 24.321 -13.114 2.974 1.00 86.62 249 GLN A C 1
ATOM 1907 O O . GLN A 1 249 ? 24.160 -11.993 3.477 1.00 86.62 249 GLN A O 1
ATOM 1912 N N . LEU A 1 250 ? 23.896 -14.243 3.546 1.00 89.56 250 LEU A N 1
ATOM 1913 C CA . LEU A 1 250 ? 23.365 -14.272 4.904 1.00 89.56 250 LEU A CA 1
ATOM 1914 C C . LEU A 1 250 ? 24.413 -13.725 5.890 1.00 89.56 250 LEU A C 1
ATOM 1916 O O . LEU A 1 250 ? 25.589 -14.100 5.801 1.00 89.56 250 LEU A O 1
ATOM 1920 N N . PRO A 1 251 ? 24.020 -12.838 6.823 1.00 91.56 251 PRO A N 1
ATOM 1921 C CA . PRO A 1 251 ? 24.933 -12.324 7.831 1.00 91.56 251 PRO A CA 1
ATOM 1922 C C . PRO A 1 251 ? 25.557 -13.450 8.670 1.00 91.56 251 PRO A C 1
ATOM 1924 O O . PRO A 1 251 ? 24.930 -14.466 8.969 1.00 91.56 251 PRO A O 1
ATOM 1927 N N . VAL A 1 252 ? 26.823 -13.246 9.037 1.00 88.12 252 VAL A N 1
ATOM 1928 C CA . VAL A 1 252 ? 27.588 -14.088 9.967 1.00 88.12 252 VAL A CA 1
ATOM 1929 C C . VAL A 1 252 ? 27.441 -13.569 11.404 1.00 88.12 252 VAL A C 1
ATOM 1931 O O . VAL A 1 252 ? 27.170 -12.384 11.612 1.00 88.12 252 VAL A O 1
ATOM 1934 N N . GLY A 1 253 ? 27.671 -14.442 12.387 1.00 86.88 253 GLY A N 1
ATOM 1935 C CA . GLY A 1 253 ? 27.615 -14.117 13.817 1.00 86.88 253 GLY A CA 1
ATOM 1936 C C . GLY A 1 253 ? 26.321 -14.560 14.502 1.00 86.88 253 GLY A C 1
ATOM 1937 O O . GLY A 1 253 ? 25.409 -15.084 13.865 1.00 86.88 253 GLY A O 1
ATOM 1938 N N . GLU A 1 254 ? 26.264 -14.365 15.817 1.00 89.94 254 GLU A N 1
ATOM 1939 C CA . GLU A 1 254 ? 25.106 -14.708 16.649 1.00 89.94 254 GLU A CA 1
ATOM 1940 C C . GLU A 1 254 ? 24.047 -13.592 16.660 1.00 89.94 254 GLU A C 1
ATOM 1942 O O . GLU A 1 254 ? 24.286 -12.478 16.197 1.00 89.94 254 GLU A O 1
ATOM 1947 N N . GLY A 1 255 ? 22.858 -13.895 17.191 1.00 93.44 255 GLY A N 1
ATOM 1948 C CA . GLY A 1 255 ? 21.790 -12.909 17.388 1.00 93.44 255 GLY A CA 1
ATOM 1949 C C . GLY A 1 255 ? 20.95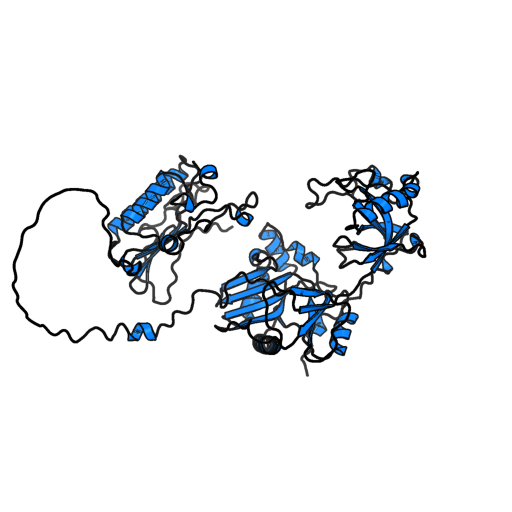1 -12.595 16.146 1.00 93.44 255 GLY A C 1
ATOM 1950 O O . GLY A 1 255 ? 20.181 -11.634 16.158 1.00 93.44 255 GLY A O 1
ATOM 1951 N N . TRP A 1 256 ? 21.058 -13.380 15.071 1.00 96.62 256 TRP A N 1
ATOM 1952 C CA . TRP A 1 256 ? 20.232 -13.218 13.872 1.00 96.62 256 TRP A CA 1
ATOM 1953 C C . TRP A 1 256 ? 18.989 -14.106 13.897 1.00 96.62 256 TRP A C 1
ATOM 1955 O O . TRP A 1 256 ? 19.044 -15.292 14.211 1.00 96.62 256 TRP A O 1
ATOM 1965 N N . LEU A 1 257 ? 17.863 -13.507 13.523 1.00 97.25 257 LEU A N 1
ATOM 1966 C CA . LEU A 1 257 ? 16.613 -14.182 13.211 1.00 97.25 257 LEU A CA 1
ATOM 1967 C C . LEU A 1 257 ? 16.401 -14.104 11.702 1.00 97.25 257 LEU A C 1
ATOM 1969 O O . LEU A 1 257 ? 16.384 -13.006 11.137 1.00 97.25 257 LEU A O 1
ATOM 1973 N N . PHE A 1 258 ? 16.244 -15.256 11.068 1.00 96.62 258 PHE A N 1
ATOM 1974 C CA . PHE A 1 258 ? 15.990 -15.384 9.641 1.00 96.62 258 PHE A CA 1
ATOM 1975 C C . PHE A 1 258 ? 14.526 -15.723 9.406 1.00 96.62 258 PHE A C 1
ATOM 1977 O O . PHE A 1 258 ? 13.961 -16.555 10.111 1.00 96.62 258 PHE A O 1
ATOM 1984 N N . GLU A 1 259 ? 13.927 -15.090 8.406 1.00 95.44 259 GLU A N 1
ATOM 1985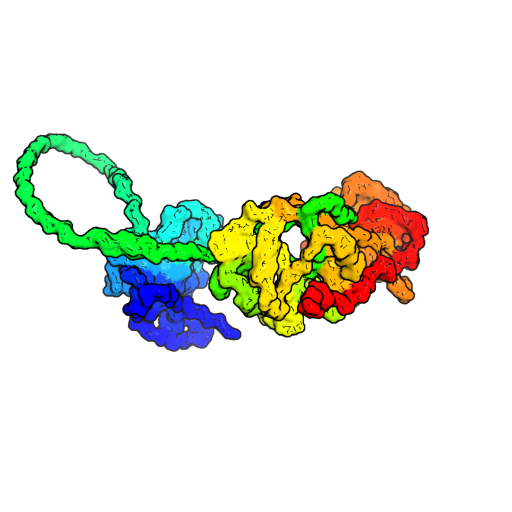 C CA . GLU A 1 259 ? 12.556 -15.319 7.958 1.00 95.44 259 GLU A CA 1
ATOM 1986 C C . GLU A 1 259 ? 12.536 -15.384 6.421 1.00 95.44 259 GLU A C 1
ATOM 1988 O O . GLU A 1 259 ? 13.306 -14.660 5.777 1.00 95.44 259 GLU A O 1
ATOM 1993 N N . PRO A 1 260 ? 11.656 -16.186 5.801 1.00 91.62 260 PRO A N 1
ATOM 1994 C CA . PRO A 1 260 ? 11.468 -16.149 4.356 1.00 91.62 260 PRO A CA 1
ATOM 1995 C C . PRO A 1 260 ? 11.046 -14.755 3.877 1.00 91.62 260 PRO A C 1
ATOM 1997 O O . PRO A 1 260 ? 10.237 -14.072 4.511 1.00 91.62 260 PRO A O 1
ATOM 2000 N N . LYS A 1 261 ? 11.575 -14.321 2.732 1.00 87.75 261 LYS A N 1
ATOM 2001 C CA . LYS A 1 261 ? 11.147 -13.088 2.073 1.00 87.75 261 LYS A CA 1
ATOM 2002 C C . LYS A 1 261 ? 9.966 -13.385 1.152 1.00 87.75 261 LYS A C 1
ATOM 2004 O O . LYS A 1 261 ? 10.147 -13.803 0.012 1.00 87.75 261 LYS A O 1
ATOM 2009 N N . TRP A 1 262 ? 8.774 -13.082 1.639 1.00 86.12 262 TRP A N 1
ATOM 2010 C CA . TRP A 1 262 ? 7.524 -13.179 0.891 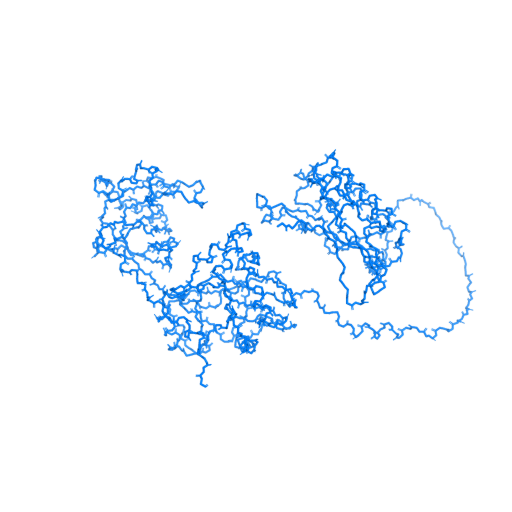1.00 86.12 262 TRP A CA 1
ATOM 2011 C C . TRP A 1 262 ? 7.484 -12.202 -0.297 1.00 86.12 262 TRP A C 1
ATOM 2013 O O . TRP A 1 262 ? 7.916 -11.050 -0.174 1.00 86.12 262 TRP A O 1
ATOM 2023 N N . ASP A 1 263 ? 6.986 -12.663 -1.448 1.00 77.38 263 ASP A N 1
ATOM 2024 C CA . ASP A 1 263 ? 6.693 -11.826 -2.617 1.00 77.38 263 ASP A CA 1
ATOM 2025 C C . ASP A 1 263 ? 5.195 -11.489 -2.662 1.00 77.38 263 ASP A C 1
ATOM 2027 O O . ASP A 1 263 ? 4.362 -12.286 -3.093 1.00 77.38 263 ASP A O 1
ATOM 2031 N N . GLY A 1 264 ? 4.840 -10.308 -2.155 1.00 86.06 264 GLY A N 1
ATOM 2032 C CA . GLY A 1 264 ? 3.455 -9.867 -2.048 1.00 86.06 264 GLY A CA 1
ATOM 2033 C C . GLY A 1 264 ? 3.314 -8.352 -1.913 1.00 86.06 264 GLY A C 1
ATOM 2034 O O . GLY A 1 264 ? 4.138 -7.574 -2.408 1.00 86.06 264 GLY A O 1
ATOM 2035 N N . PHE A 1 265 ? 2.228 -7.920 -1.268 1.00 87.38 265 PHE A N 1
ATOM 2036 C CA . PHE A 1 265 ? 2.067 -6.532 -0.838 1.00 87.38 265 PHE A CA 1
ATOM 2037 C C . PHE A 1 265 ? 2.219 -6.405 0.668 1.00 87.38 265 PHE A C 1
ATOM 2039 O O . PHE A 1 265 ? 1.360 -6.849 1.427 1.00 87.38 265 PHE A O 1
ATOM 2046 N N . ARG A 1 266 ? 3.259 -5.694 1.101 1.00 93.00 266 ARG A N 1
ATOM 2047 C CA . ARG A 1 266 ? 3.403 -5.322 2.506 1.00 93.00 266 ARG A CA 1
ATOM 2048 C C . ARG A 1 266 ? 2.184 -4.561 3.016 1.00 93.00 266 ARG A C 1
ATOM 2050 O O . ARG A 1 266 ? 1.799 -3.541 2.428 1.00 93.00 266 ARG A O 1
ATOM 2057 N N . ALA A 1 267 ? 1.642 -5.032 4.133 1.00 96.25 267 ALA A N 1
ATOM 2058 C CA . ALA A 1 267 ? 0.489 -4.454 4.794 1.00 96.25 267 ALA A CA 1
ATOM 2059 C C . ALA A 1 267 ? 0.677 -4.405 6.316 1.00 96.25 267 ALA A C 1
ATOM 2061 O O . ALA A 1 267 ? 0.993 -5.411 6.947 1.00 96.25 267 ALA A O 1
ATOM 2062 N N . ILE A 1 268 ? 0.420 -3.238 6.905 1.00 98.19 268 ILE A N 1
ATOM 2063 C CA . ILE A 1 268 ? 0.289 -3.078 8.354 1.00 98.19 268 ILE A CA 1
ATOM 2064 C C . ILE A 1 268 ? -1.200 -3.088 8.687 1.00 98.19 268 ILE A C 1
ATOM 2066 O O . ILE A 1 268 ? -1.962 -2.262 8.182 1.00 98.19 268 ILE A O 1
ATOM 2070 N N . VAL A 1 269 ? -1.609 -4.033 9.527 1.00 98.44 269 VAL A N 1
ATOM 2071 C CA . VAL A 1 269 ? -2.987 -4.206 9.985 1.00 98.44 269 VAL A CA 1
ATOM 2072 C C . VAL A 1 269 ? -3.146 -3.538 11.340 1.00 98.44 269 VAL A C 1
ATOM 2074 O O . VAL A 1 269 ? -2.490 -3.917 12.312 1.00 98.44 269 VAL A O 1
ATOM 2077 N N . PHE A 1 270 ? -4.052 -2.572 11.411 1.00 98.00 270 PHE A N 1
ATOM 2078 C CA . PHE A 1 270 ? -4.456 -1.898 12.636 1.00 98.00 270 PHE A CA 1
ATOM 2079 C C . PHE A 1 270 ? -5.816 -2.439 13.052 1.00 98.00 270 PHE A C 1
ATOM 2081 O O . PHE A 1 270 ? -6.749 -2.441 12.246 1.00 98.00 270 PHE A O 1
ATOM 2088 N N . ARG A 1 271 ? -5.935 -2.906 14.297 1.00 95.94 271 ARG A N 1
ATOM 2089 C CA . ARG A 1 271 ? -7.184 -3.458 14.822 1.00 95.94 271 ARG A CA 1
ATOM 2090 C C . ARG A 1 271 ? -7.544 -2.881 16.181 1.00 95.94 271 ARG A C 1
ATOM 2092 O O . ARG A 1 271 ? -6.704 -2.843 17.082 1.00 95.94 271 ARG A O 1
ATOM 2099 N N . ASP A 1 272 ? -8.811 -2.508 16.326 1.00 91.94 272 ASP A N 1
ATOM 2100 C CA . ASP A 1 272 ? -9.449 -2.207 17.607 1.00 91.94 272 ASP A CA 1
ATOM 2101 C C . ASP A 1 272 ? -10.920 -2.651 17.598 1.00 91.94 272 ASP A C 1
ATOM 2103 O O . ASP A 1 272 ? -11.759 -2.073 16.907 1.00 91.94 272 ASP A O 1
ATOM 2107 N N . GLY A 1 273 ? -11.243 -3.710 18.341 1.00 90.88 273 GLY A N 1
ATOM 2108 C CA . GLY A 1 273 ? -12.551 -4.355 18.254 1.00 90.88 273 GLY A CA 1
ATOM 2109 C C . GLY A 1 273 ? -12.768 -4.972 16.872 1.00 90.88 273 GLY A C 1
ATOM 2110 O O . GLY A 1 273 ? -11.944 -5.761 16.392 1.00 90.88 273 GLY A O 1
ATOM 2111 N N . ASP A 1 274 ? -13.866 -4.559 16.242 1.00 87.31 274 ASP A N 1
ATOM 2112 C CA . ASP A 1 274 ? -14.230 -4.916 14.867 1.00 87.31 274 ASP A CA 1
ATOM 2113 C C . ASP A 1 274 ? -13.736 -3.887 13.840 1.00 87.31 274 ASP A C 1
ATOM 2115 O O . ASP A 1 274 ? -13.891 -4.075 12.632 1.00 87.31 274 ASP A O 1
ATOM 2119 N N . ARG A 1 275 ? -13.114 -2.792 14.300 1.00 88.50 275 ARG A N 1
ATOM 2120 C CA . ARG A 1 275 ? -12.502 -1.804 13.415 1.00 88.50 275 ARG A CA 1
ATOM 2121 C C . ARG A 1 275 ? -11.175 -2.352 12.904 1.00 88.50 275 ARG A C 1
ATOM 2123 O O . ARG A 1 275 ? -10.286 -2.679 13.693 1.00 88.50 275 ARG A O 1
ATOM 2130 N N . LEU A 1 276 ? -11.039 -2.389 11.583 1.00 93.25 276 LEU A N 1
ATOM 2131 C CA . LEU A 1 276 ? -9.803 -2.700 10.877 1.00 93.25 276 LEU A CA 1
ATOM 2132 C C . LEU A 1 276 ? -9.396 -1.533 9.983 1.00 93.25 276 LEU A C 1
ATOM 2134 O O . LEU A 1 276 ? -10.245 -0.806 9.469 1.00 93.25 276 LEU A O 1
ATOM 2138 N N . TYR A 1 277 ? -8.090 -1.367 9.826 1.00 93.25 277 TYR A N 1
ATOM 2139 C CA . TYR A 1 277 ? -7.497 -0.530 8.795 1.00 93.25 277 TYR A CA 1
ATOM 2140 C C . TYR A 1 277 ? -6.251 -1.230 8.257 1.00 93.25 277 TYR A C 1
ATOM 2142 O O . TYR A 1 277 ? -5.370 -1.614 9.033 1.00 93.25 277 TYR A O 1
ATOM 2150 N N . LEU A 1 278 ? -6.183 -1.423 6.941 1.00 95.44 278 LEU A N 1
ATOM 2151 C CA . LEU A 1 278 ? -5.041 -2.040 6.275 1.00 95.44 278 LEU A CA 1
ATOM 2152 C C . LEU A 1 278 ? -4.238 -0.960 5.561 1.00 95.44 278 LEU A C 1
ATOM 2154 O O . LEU A 1 278 ? -4.708 -0.324 4.622 1.00 95.44 278 LEU A O 1
ATOM 2158 N N . GLN A 1 279 ? -2.984 -0.790 5.956 1.00 92.69 279 GLN A N 1
ATOM 2159 C CA . GLN A 1 279 ? -2.094 0.199 5.369 1.00 92.69 279 GLN A CA 1
ATOM 2160 C C . GLN A 1 279 ? -1.047 -0.463 4.478 1.00 92.69 279 GLN A C 1
ATOM 2162 O O . GLN A 1 279 ? -0.314 -1.337 4.924 1.00 92.69 279 GLN A O 1
ATOM 2167 N N . SER A 1 280 ? -0.905 0.009 3.246 1.00 85.88 280 SER A N 1
ATOM 2168 C CA . SER A 1 280 ? 0.194 -0.371 2.355 1.00 85.88 280 SER A CA 1
ATOM 2169 C C . SER A 1 280 ? 1.547 0.183 2.805 1.00 85.88 280 SER A C 1
ATOM 2171 O O . SER A 1 280 ? 1.653 1.090 3.639 1.00 85.88 280 SER A O 1
ATOM 2173 N N . ARG A 1 281 ? 2.596 -0.308 2.139 1.00 81.81 281 ARG A N 1
ATOM 2174 C CA . ARG A 1 281 ? 3.952 0.241 2.214 1.00 81.81 281 ARG A CA 1
ATOM 2175 C C . ARG A 1 281 ? 4.021 1.762 2.027 1.00 81.81 281 ARG A C 1
ATOM 2177 O O . ARG A 1 281 ? 4.770 2.417 2.743 1.00 81.81 281 ARG A O 1
ATOM 2184 N N . ASP A 1 282 ? 3.247 2.301 1.087 1.00 75.12 282 ASP A N 1
ATOM 2185 C CA . ASP A 1 282 ? 3.254 3.724 0.717 1.00 75.12 282 ASP A CA 1
ATOM 2186 C C . ASP A 1 282 ? 2.222 4.541 1.517 1.00 75.12 282 ASP A C 1
ATOM 2188 O O . ASP A 1 282 ? 1.754 5.585 1.064 1.00 75.12 282 ASP A O 1
ATOM 2192 N N . LEU A 1 283 ? 1.842 4.045 2.702 1.00 82.19 283 LEU A N 1
ATOM 2193 C CA . LEU A 1 283 ? 0.934 4.682 3.666 1.00 82.19 283 LEU A CA 1
ATOM 2194 C C . LEU A 1 283 ? -0.523 4.829 3.194 1.00 82.19 283 LEU A C 1
ATOM 2196 O O . LEU A 1 283 ? -1.312 5.543 3.806 1.00 82.19 283 LEU A O 1
ATOM 2200 N N . ARG A 1 284 ? -0.902 4.144 2.110 1.00 78.06 284 ARG A N 1
ATOM 2201 C CA . ARG A 1 284 ? -2.258 4.193 1.536 1.00 78.06 284 ARG A CA 1
ATOM 2202 C C . ARG A 1 284 ? -3.151 3.080 2.085 1.00 78.06 284 ARG A C 1
ATOM 2204 O O . ARG A 1 284 ? -2.623 1.985 2.294 1.00 78.06 284 ARG A O 1
ATOM 2211 N N . PRO A 1 285 ? -4.470 3.302 2.211 1.00 84.75 285 PRO A N 1
ATOM 2212 C CA . PRO A 1 285 ? -5.415 2.254 2.581 1.00 84.75 285 PRO A CA 1
ATOM 2213 C C . PRO A 1 285 ? -5.475 1.139 1.531 1.00 84.75 285 PRO A C 1
ATOM 2215 O O . PRO A 1 285 ? -5.458 1.400 0.321 1.00 84.75 285 PRO A O 1
ATOM 2218 N N . LEU A 1 286 ? -5.577 -0.102 2.003 1.00 88.06 286 LEU A N 1
ATOM 2219 C CA . LEU A 1 286 ? -5.698 -1.316 1.194 1.00 88.06 286 LEU A CA 1
ATOM 2220 C C . LEU A 1 286 ? -7.057 -2.008 1.337 1.00 88.06 286 LEU A C 1
ATOM 2222 O O . LEU A 1 286 ? -7.383 -2.851 0.504 1.00 88.06 286 LEU A O 1
ATOM 2226 N N . ASP A 1 287 ? -7.863 -1.621 2.325 1.00 86.69 287 ASP A N 1
ATOM 2227 C CA . ASP A 1 287 ? -9.124 -2.262 2.724 1.00 86.69 287 ASP A CA 1
ATOM 2228 C C . ASP A 1 287 ? -10.046 -2.527 1.526 1.00 86.69 287 ASP A C 1
ATOM 2230 O O . ASP A 1 287 ? -10.506 -3.645 1.299 1.00 86.69 287 ASP A O 1
ATOM 2234 N N . ARG A 1 288 ? -10.227 -1.517 0.662 1.00 88.19 288 ARG A N 1
ATOM 2235 C CA . ARG A 1 288 ? -11.117 -1.621 -0.506 1.00 88.19 288 ARG A CA 1
ATOM 2236 C C . ARG A 1 288 ? -10.694 -2.677 -1.532 1.00 88.19 288 ARG A C 1
ATOM 2238 O O . ARG A 1 288 ? -11.527 -3.086 -2.333 1.00 88.19 288 ARG A O 1
ATOM 2245 N N . TYR A 1 289 ? -9.411 -3.039 -1.575 1.00 90.62 289 TYR A N 1
ATOM 2246 C CA . TYR A 1 289 ? -8.848 -3.969 -2.561 1.00 90.62 289 TYR A CA 1
ATOM 2247 C C . TYR A 1 289 ? -8.807 -5.415 -2.050 1.00 90.62 289 TYR A C 1
ATOM 2249 O O . TYR A 1 289 ? -8.753 -6.348 -2.854 1.00 90.62 289 TYR A O 1
ATOM 2257 N N . PHE A 1 290 ? -8.861 -5.594 -0.728 1.00 96.06 290 PHE A N 1
ATOM 2258 C CA . PHE A 1 290 ? -8.774 -6.894 -0.060 1.00 96.06 290 PHE A CA 1
ATOM 2259 C C . PHE A 1 290 ? -9.919 -7.104 0.945 1.00 96.06 290 PHE A C 1
ATOM 2261 O O . PHE A 1 290 ? -9.668 -7.433 2.109 1.00 96.06 290 PHE A O 1
ATOM 2268 N N . PRO A 1 291 ? -11.191 -6.943 0.524 1.00 92.69 291 PRO A N 1
ATOM 2269 C CA . PRO A 1 291 ? -12.336 -7.114 1.420 1.00 92.69 291 PRO A CA 1
ATOM 2270 C C . PRO A 1 291 ? -12.414 -8.538 1.997 1.00 92.69 291 PRO A C 1
ATOM 2272 O O . PRO A 1 291 ? -12.899 -8.748 3.107 1.00 92.69 291 PRO A O 1
ATOM 2275 N N . ASP A 1 292 ? -11.877 -9.521 1.274 1.00 95.00 292 ASP A N 1
ATOM 2276 C CA . ASP A 1 292 ? -11.800 -10.921 1.671 1.00 95.00 292 ASP A CA 1
ATOM 2277 C C . ASP A 1 292 ? -10.860 -11.189 2.855 1.00 95.00 292 ASP A C 1
ATOM 2279 O O . ASP A 1 292 ? -10.967 -12.261 3.453 1.00 95.00 292 ASP A O 1
ATOM 2283 N N . LEU A 1 293 ? -9.984 -10.247 3.228 1.00 96.38 293 LEU A N 1
ATOM 2284 C CA . LEU A 1 293 ? -9.115 -10.370 4.404 1.00 96.38 293 LEU A CA 1
ATOM 2285 C C . LEU A 1 293 ? -9.780 -9.917 5.708 1.00 96.38 293 LEU A C 1
ATOM 2287 O O . LEU A 1 293 ? -9.325 -10.323 6.775 1.00 96.38 293 LEU A O 1
ATOM 2291 N N . HIS A 1 294 ? -10.860 -9.131 5.661 1.00 93.94 294 HIS A N 1
ATOM 2292 C CA . HIS A 1 294 ? -11.460 -8.545 6.866 1.00 93.94 294 HIS A CA 1
ATOM 2293 C C . HIS A 1 294 ? -11.906 -9.620 7.867 1.00 93.94 294 HIS A C 1
ATOM 2295 O O . HIS A 1 294 ? -11.471 -9.618 9.017 1.00 93.94 294 HIS A O 1
ATOM 2301 N N . ALA A 1 295 ? -12.722 -10.581 7.425 1.00 94.25 295 ALA A N 1
ATOM 2302 C CA . ALA A 1 295 ? -13.213 -11.648 8.297 1.00 94.25 295 ALA A CA 1
ATOM 2303 C C . ALA A 1 295 ? -12.082 -12.550 8.849 1.00 94.25 295 ALA A C 1
ATOM 2305 O O . ALA A 1 295 ? -12.041 -12.745 10.065 1.00 94.25 295 ALA A O 1
ATOM 2306 N N . PRO A 1 296 ? -11.120 -13.044 8.038 1.00 95.12 296 PRO A N 1
ATOM 2307 C CA . PRO A 1 296 ? -9.962 -13.777 8.558 1.00 95.12 296 PRO A CA 1
ATOM 2308 C C . PRO A 1 296 ? -9.132 -13.001 9.587 1.00 95.12 296 PRO A C 1
ATOM 2310 O O . PRO A 1 296 ? -8.728 -13.576 10.600 1.00 95.12 296 PRO A O 1
ATOM 2313 N N . LEU A 1 297 ? -8.891 -11.705 9.358 1.00 96.31 297 LEU A N 1
ATOM 2314 C CA . LEU A 1 297 ? -8.135 -10.855 10.280 1.00 96.31 297 LEU A CA 1
ATOM 2315 C C . LEU A 1 297 ? -8.888 -10.650 11.600 1.00 96.31 297 LEU A C 1
ATOM 2317 O O . LEU A 1 297 ? -8.276 -10.746 12.665 1.00 96.31 297 LEU A O 1
ATOM 2321 N N . LEU A 1 298 ? -10.209 -10.440 11.550 1.00 94.81 298 LEU A N 1
ATOM 2322 C CA . LEU A 1 298 ? -11.051 -10.338 12.745 1.00 94.81 298 LEU A CA 1
ATOM 2323 C C . LEU A 1 298 ? -11.114 -11.650 13.541 1.00 94.81 298 LEU A C 1
ATOM 2325 O O . LEU A 1 298 ? -11.116 -11.628 14.773 1.00 94.81 298 LEU A O 1
ATOM 2329 N N . ALA A 1 299 ? -11.125 -12.792 12.859 1.00 93.81 299 ALA A N 1
ATOM 2330 C CA . ALA A 1 299 ? -11.142 -14.095 13.516 1.00 93.81 299 ALA A CA 1
ATOM 2331 C C . ALA A 1 299 ? -9.792 -14.459 14.157 1.00 93.81 299 ALA A C 1
ATOM 2333 O O . ALA A 1 299 ? -9.764 -15.151 15.171 1.00 93.81 299 ALA A O 1
ATOM 2334 N N . SER A 1 300 ? -8.679 -14.005 13.569 1.00 94.75 300 SER A N 1
ATOM 2335 C CA . SER A 1 300 ? -7.341 -14.505 13.916 1.00 94.75 300 SER A CA 1
ATOM 2336 C C . SER A 1 300 ? -6.528 -13.559 14.799 1.00 94.75 300 SER A C 1
ATOM 2338 O O . SER A 1 300 ? -5.776 -14.012 15.656 1.00 94.75 300 SER A O 1
ATOM 2340 N N . LEU A 1 301 ? -6.627 -12.243 14.598 1.00 95.75 301 LEU A N 1
ATOM 2341 C CA . LEU A 1 301 ? -5.793 -11.299 15.345 1.00 95.75 301 LEU A CA 1
ATOM 2342 C C . LEU A 1 301 ? -6.342 -11.038 16.761 1.00 95.75 301 LEU A C 1
ATOM 2344 O O . LEU A 1 301 ? -7.538 -11.196 17.005 1.00 95.75 301 LEU A O 1
ATOM 2348 N N . PRO A 1 302 ? -5.514 -10.576 17.712 1.00 95.25 302 PRO A N 1
ATOM 2349 C CA . PRO A 1 302 ? -6.014 -10.031 18.970 1.00 95.25 302 PRO A CA 1
ATOM 2350 C C . PRO A 1 302 ? -6.976 -8.860 18.740 1.00 95.25 302 PRO A C 1
ATOM 2352 O O . PRO A 1 302 ? -6.800 -8.078 17.813 1.00 95.25 302 PRO A O 1
ATOM 2355 N N . VAL A 1 303 ? -7.953 -8.685 19.635 1.00 93.19 303 VAL A N 1
ATOM 2356 C CA . VAL A 1 303 ? -8.998 -7.642 19.530 1.00 93.19 303 VAL A CA 1
ATOM 2357 C C . VAL A 1 303 ? -8.422 -6.228 19.398 1.00 93.19 303 VAL A C 1
ATOM 2359 O O . VAL A 1 303 ? -9.057 -5.358 18.817 1.00 93.19 303 VAL A O 1
ATOM 2362 N N . ARG A 1 304 ? -7.226 -5.981 19.937 1.00 95.62 304 ARG A N 1
ATOM 2363 C CA . ARG A 1 304 ? -6.570 -4.674 19.901 1.00 95.62 304 ARG A CA 1
ATOM 2364 C C . ARG A 1 304 ? -5.073 -4.857 19.657 1.00 95.62 304 ARG A C 1
ATOM 2366 O O . ARG A 1 304 ? -4.350 -5.271 20.565 1.00 95.62 304 ARG A O 1
ATOM 2373 N N . CYS A 1 305 ? -4.615 -4.617 18.430 1.00 98.00 305 CYS A N 1
ATOM 2374 C CA . CYS A 1 305 ? -3.222 -4.831 18.025 1.00 98.00 305 CYS A CA 1
ATOM 2375 C C . CYS A 1 305 ? -2.837 -4.045 16.765 1.00 98.00 305 CYS A C 1
ATOM 2377 O O . CYS A 1 305 ? -3.697 -3.595 16.008 1.00 98.00 305 CYS A O 1
ATOM 2379 N N . VAL A 1 306 ? -1.530 -3.952 16.514 1.00 98.62 306 VAL A N 1
ATOM 2380 C CA . VAL A 1 306 ? -0.971 -3.509 15.229 1.00 98.62 306 VAL A CA 1
ATOM 2381 C C . VAL A 1 306 ? 0.057 -4.538 14.766 1.00 98.62 306 VAL A C 1
ATOM 2383 O O . VAL A 1 306 ? 1.010 -4.817 15.496 1.00 98.62 306 VAL A O 1
ATOM 2386 N N . VAL A 1 307 ? -0.146 -5.119 13.583 1.00 98.62 307 VAL A N 1
ATOM 2387 C CA . VAL A 1 307 ? 0.644 -6.242 13.043 1.00 98.62 307 VAL A CA 1
ATOM 2388 C C . VAL A 1 307 ? 1.206 -5.860 11.678 1.00 98.62 307 VAL A C 1
ATOM 2390 O O . VAL A 1 307 ? 0.461 -5.383 10.828 1.00 98.62 307 VAL A O 1
ATOM 2393 N N . ASP A 1 308 ? 2.501 -6.075 11.458 1.00 98.62 308 ASP A N 1
ATOM 2394 C CA . ASP A 1 308 ? 3.157 -5.883 10.157 1.00 98.62 308 ASP A CA 1
ATOM 2395 C C . ASP A 1 308 ? 3.322 -7.242 9.466 1.00 98.62 308 ASP A C 1
ATOM 2397 O O . ASP A 1 308 ? 3.656 -8.250 10.106 1.00 98.62 308 ASP A O 1
ATOM 2401 N N . GLY A 1 309 ? 3.044 -7.278 8.169 1.00 97.62 309 GLY A N 1
ATOM 2402 C CA . GLY A 1 309 ? 2.974 -8.512 7.405 1.00 97.62 309 GLY A CA 1
ATOM 2403 C C . GLY A 1 309 ? 2.937 -8.296 5.898 1.00 97.62 309 GLY A C 1
ATOM 2404 O O . GLY A 1 309 ? 3.067 -7.179 5.395 1.00 97.62 309 GLY A O 1
ATOM 2405 N N . GLU A 1 310 ? 2.740 -9.392 5.175 1.00 96.12 310 GLU A N 1
ATOM 2406 C CA . GLU A 1 310 ? 2.647 -9.428 3.719 1.00 96.12 310 GLU A CA 1
ATOM 2407 C C . GLU A 1 310 ? 1.301 -10.026 3.294 1.00 96.12 310 GLU A C 1
ATOM 2409 O O . GLU A 1 310 ? 0.894 -11.079 3.784 1.00 96.12 310 GLU A O 1
ATOM 2414 N N . ILE A 1 311 ? 0.601 -9.368 2.373 1.00 95.56 311 ILE A N 1
ATOM 2415 C CA . ILE A 1 311 ? -0.566 -9.931 1.692 1.00 95.56 311 ILE A CA 1
ATOM 2416 C C . ILE A 1 311 ? -0.077 -10.739 0.496 1.00 95.56 311 ILE A C 1
ATOM 2418 O O . ILE A 1 311 ? 0.649 -10.218 -0.352 1.00 95.56 311 ILE A O 1
ATOM 2422 N N . VAL A 1 312 ? -0.515 -11.990 0.419 1.00 92.19 312 VAL A N 1
ATOM 2423 C CA . VAL A 1 312 ? -0.126 -12.953 -0.614 1.00 92.19 312 VAL A CA 1
ATOM 2424 C C . VAL A 1 312 ? -1.364 -13.608 -1.227 1.00 92.19 312 VAL A C 1
ATOM 2426 O O . VAL A 1 312 ? -2.392 -13.734 -0.566 1.00 92.19 312 VAL A O 1
ATOM 2429 N N . ILE A 1 313 ? -1.280 -14.038 -2.484 1.00 88.50 313 ILE A N 1
ATOM 2430 C CA . ILE A 1 313 ? -2.265 -14.935 -3.106 1.00 88.50 313 ILE A CA 1
ATOM 2431 C C . ILE A 1 313 ? -1.519 -16.210 -3.477 1.00 88.50 313 ILE A C 1
ATOM 2433 O O . ILE A 1 313 ? -0.448 -16.135 -4.069 1.00 88.50 313 ILE A O 1
ATOM 2437 N N . GLY A 1 314 ? -2.055 -17.369 -3.102 1.00 83.88 314 GLY A N 1
ATOM 2438 C CA . GLY A 1 314 ? -1.549 -18.656 -3.575 1.00 83.88 314 GLY A CA 1
ATOM 2439 C C . GLY A 1 314 ? -2.185 -19.027 -4.915 1.00 83.88 314 GLY A C 1
ATOM 2440 O O . GLY A 1 314 ? -3.383 -18.828 -5.100 1.00 83.88 314 GLY A O 1
ATOM 2441 N N . GLY A 1 315 ? -1.390 -19.574 -5.828 1.00 72.19 315 GLY A N 1
ATOM 2442 C CA . GLY A 1 315 ? -1.810 -20.182 -7.088 1.00 72.19 315 GLY A CA 1
ATOM 2443 C C . GLY A 1 315 ? -1.239 -21.596 -7.244 1.00 72.19 315 GLY A C 1
ATOM 2444 O O . GLY A 1 315 ? -0.562 -22.112 -6.355 1.00 72.19 315 GLY A O 1
ATOM 2445 N N . GLU A 1 316 ? -1.483 -22.225 -8.396 1.00 65.44 316 GLU A N 1
ATOM 2446 C CA . GLU A 1 316 ? -1.071 -23.615 -8.683 1.00 65.44 316 GLU A CA 1
ATOM 2447 C C . GLU A 1 316 ? 0.446 -23.843 -8.613 1.00 65.44 316 GLU A C 1
ATOM 2449 O O . GLU A 1 316 ? 0.898 -24.964 -8.410 1.00 65.44 316 GLU A O 1
ATOM 2454 N N . ARG A 1 317 ? 1.235 -22.777 -8.789 1.00 62.72 317 ARG A N 1
ATOM 2455 C CA . ARG A 1 317 ? 2.704 -22.802 -8.814 1.00 62.72 317 ARG A CA 1
ATOM 2456 C C . ARG A 1 317 ? 3.302 -21.939 -7.699 1.00 62.72 317 ARG A C 1
ATOM 2458 O O . ARG A 1 317 ? 4.337 -21.321 -7.897 1.00 62.72 317 ARG A O 1
ATOM 2465 N N . GLY A 1 318 ? 2.653 -21.830 -6.543 1.00 74.06 318 GLY A N 1
ATOM 2466 C CA . GLY A 1 318 ? 3.140 -20.996 -5.435 1.00 74.06 318 GLY A CA 1
ATOM 2467 C C . GLY A 1 318 ? 2.514 -19.603 -5.408 1.00 74.06 318 GLY A C 1
ATOM 2468 O O . GLY A 1 318 ? 1.354 -19.457 -5.781 1.00 74.06 318 GLY A O 1
ATOM 2469 N N . LEU A 1 319 ? 3.216 -18.582 -4.904 1.00 80.62 319 LEU A N 1
ATOM 2470 C CA . LEU A 1 319 ? 2.599 -17.254 -4.753 1.00 80.62 319 LEU A CA 1
ATOM 2471 C C . LEU A 1 319 ? 2.397 -16.559 -6.105 1.00 80.62 319 LEU A C 1
ATOM 2473 O O . LEU A 1 319 ? 3.327 -16.425 -6.898 1.00 80.62 319 LEU A O 1
ATOM 2477 N N . ASP A 1 320 ? 1.183 -16.067 -6.333 1.00 80.31 320 ASP A N 1
ATOM 2478 C CA . ASP A 1 320 ? 0.779 -15.374 -7.550 1.00 80.31 320 ASP A CA 1
ATOM 2479 C C . ASP A 1 320 ? 0.737 -13.857 -7.325 1.00 80.31 320 ASP A C 1
ATOM 2481 O O . ASP A 1 320 ? -0.262 -13.258 -6.906 1.00 80.31 320 ASP A O 1
ATOM 2485 N N . PHE A 1 321 ? 1.866 -13.219 -7.619 1.00 74.44 321 PHE A N 1
ATOM 2486 C CA . PHE A 1 321 ? 1.989 -11.771 -7.538 1.00 74.44 321 PHE A CA 1
ATOM 2487 C C . PHE A 1 321 ? 1.169 -11.039 -8.618 1.00 74.44 321 PHE A C 1
ATOM 2489 O O . PHE A 1 321 ? 0.684 -9.929 -8.385 1.00 74.44 321 PHE A O 1
ATOM 2496 N N . GLU A 1 322 ? 0.969 -11.635 -9.794 1.00 73.81 322 GLU A N 1
ATOM 2497 C CA . GLU A 1 322 ? 0.179 -11.015 -10.865 1.00 73.81 322 GLU A CA 1
ATOM 2498 C C . GLU A 1 322 ? -1.294 -10.918 -10.453 1.00 73.81 322 GLU A C 1
ATOM 2500 O O . GLU A 1 322 ? -1.919 -9.863 -10.608 1.00 73.81 322 GLU A O 1
ATOM 2505 N N . ALA A 1 323 ? -1.829 -11.968 -9.825 1.00 82.62 323 ALA A N 1
ATOM 2506 C CA . ALA A 1 323 ? -3.163 -11.949 -9.237 1.00 82.62 323 ALA A CA 1
ATOM 2507 C C . ALA A 1 323 ? -3.318 -10.828 -8.193 1.00 82.62 323 ALA A C 1
ATOM 2509 O O . ALA A 1 323 ? -4.340 -10.133 -8.191 1.00 82.62 323 ALA A O 1
ATOM 2510 N N . LEU A 1 324 ? -2.297 -10.575 -7.360 1.00 83.19 324 LEU A N 1
ATOM 2511 C CA . LEU A 1 324 ? -2.303 -9.446 -6.418 1.00 83.19 324 LEU A CA 1
ATOM 2512 C C . LEU A 1 324 ? -2.383 -8.098 -7.139 1.00 83.19 324 LEU A C 1
ATOM 2514 O O . LEU A 1 324 ? -3.153 -7.226 -6.732 1.00 83.19 324 LEU A O 1
ATOM 2518 N N . GLN A 1 325 ? -1.631 -7.909 -8.227 1.00 77.56 325 GLN A N 1
ATOM 2519 C CA . GLN A 1 325 ? -1.683 -6.663 -8.998 1.00 77.56 325 GLN A CA 1
ATOM 2520 C C . GLN A 1 325 ? -3.063 -6.418 -9.608 1.00 77.56 325 GLN A C 1
ATOM 2522 O O . GLN A 1 325 ? -3.536 -5.276 -9.619 1.00 77.56 325 GLN A O 1
ATOM 2527 N N . LEU A 1 326 ? -3.740 -7.477 -10.061 1.00 83.56 326 LEU A N 1
ATOM 2528 C CA . LEU A 1 326 ? -5.099 -7.388 -10.595 1.00 83.56 326 LEU A CA 1
ATOM 2529 C C . LEU A 1 326 ? -6.123 -6.921 -9.545 1.00 83.56 326 LEU A C 1
ATOM 2531 O O . LEU A 1 326 ? -7.149 -6.351 -9.928 1.00 83.56 326 LEU A O 1
ATOM 2535 N N . ARG A 1 327 ? -5.848 -7.086 -8.239 1.00 85.12 327 ARG A N 1
ATOM 2536 C CA . ARG A 1 327 ? -6.709 -6.570 -7.156 1.00 85.12 327 ARG A CA 1
ATOM 2537 C C . ARG A 1 327 ? -6.720 -5.047 -7.059 1.00 85.12 327 ARG A C 1
ATOM 2539 O O . ARG A 1 327 ? -7.716 -4.493 -6.600 1.00 85.12 327 ARG A O 1
ATOM 2546 N N . LEU A 1 328 ? -5.675 -4.345 -7.511 1.00 82.75 328 LEU A N 1
ATOM 2547 C CA . LEU A 1 328 ? -5.587 -2.875 -7.457 1.00 82.75 328 LEU A CA 1
ATOM 2548 C C . LEU A 1 328 ? -6.428 -2.204 -8.559 1.00 82.75 328 LEU A C 1
ATOM 2550 O O . LEU A 1 328 ? -5.935 -1.424 -9.377 1.00 82.75 328 LEU A O 1
ATOM 2554 N N . HIS A 1 329 ? -7.723 -2.513 -8.586 1.00 74.69 329 HIS A N 1
ATOM 2555 C CA . HIS A 1 329 ? -8.657 -2.076 -9.613 1.00 74.69 329 HIS A CA 1
ATOM 2556 C C . HIS A 1 329 ? -9.630 -1.001 -9.085 1.00 74.69 329 HIS A C 1
ATOM 2558 O O . HIS A 1 329 ? -10.088 -1.096 -7.946 1.00 74.69 329 HIS A O 1
ATOM 2564 N N . PRO A 1 330 ? -9.996 0.025 -9.882 1.00 73.38 330 PRO A N 1
ATOM 2565 C CA . PRO A 1 330 ? -10.940 1.056 -9.439 1.00 73.38 330 PRO A CA 1
ATOM 2566 C C . PRO A 1 330 ? -12.360 0.545 -9.164 1.00 73.38 330 PRO A C 1
ATOM 2568 O O . PRO A 1 330 ? -13.002 1.025 -8.233 1.00 73.38 330 PRO A O 1
ATOM 2571 N N . ALA A 1 331 ? -12.849 -0.401 -9.973 1.00 82.69 331 ALA A N 1
ATOM 2572 C CA . ALA A 1 331 ? -14.209 -0.930 -9.869 1.00 82.69 331 ALA A CA 1
ATOM 2573 C C . ALA A 1 331 ? -14.332 -1.983 -8.757 1.00 82.69 331 ALA A C 1
ATOM 2575 O O . ALA A 1 331 ? -13.746 -3.062 -8.864 1.00 82.69 331 ALA A O 1
ATOM 2576 N N . ALA A 1 332 ? -15.152 -1.693 -7.743 1.00 84.81 332 ALA A N 1
ATOM 2577 C CA . ALA A 1 332 ? -15.388 -2.575 -6.599 1.00 84.81 332 ALA A CA 1
ATOM 2578 C C . ALA A 1 332 ? -15.981 -3.939 -6.995 1.00 84.81 332 ALA A C 1
ATOM 2580 O O . ALA A 1 332 ? -15.615 -4.952 -6.413 1.00 84.81 332 ALA A O 1
ATOM 2581 N N . SER A 1 333 ? -16.830 -3.996 -8.027 1.00 88.75 333 SER A N 1
ATOM 2582 C CA . SER A 1 333 ? -17.391 -5.256 -8.541 1.00 88.75 333 SER A CA 1
ATOM 2583 C C . SER A 1 333 ? -16.316 -6.201 -9.082 1.00 88.75 333 SER A C 1
ATOM 2585 O O . SER A 1 333 ? -16.361 -7.404 -8.832 1.00 88.75 333 SER A O 1
ATOM 2587 N N . ARG A 1 334 ? -15.305 -5.662 -9.779 1.00 88.38 334 ARG A N 1
ATOM 2588 C CA . ARG A 1 334 ? -14.165 -6.449 -10.266 1.00 88.38 334 ARG A CA 1
ATOM 2589 C C . ARG A 1 334 ? -13.314 -6.956 -9.107 1.00 88.38 334 ARG A C 1
ATOM 2591 O O . ARG A 1 334 ? -12.913 -8.113 -9.134 1.00 88.38 334 ARG A O 1
ATOM 2598 N N . VAL A 1 335 ? -13.069 -6.112 -8.103 1.00 89.25 335 VAL A N 1
ATOM 2599 C CA . VAL A 1 335 ? -12.346 -6.513 -6.889 1.00 89.25 335 VAL A CA 1
ATOM 2600 C C . VAL A 1 335 ? -13.096 -7.623 -6.159 1.00 89.25 335 VAL A C 1
ATOM 2602 O O . VAL A 1 335 ? -12.484 -8.632 -5.845 1.00 89.25 335 VAL A O 1
ATOM 2605 N N . ALA A 1 336 ? -14.407 -7.482 -5.948 1.00 90.62 336 ALA A N 1
ATOM 2606 C CA . ALA A 1 336 ? -15.232 -8.487 -5.279 1.00 90.62 336 ALA A CA 1
ATOM 2607 C C . ALA A 1 336 ? -15.238 -9.830 -6.027 1.00 90.62 336 ALA A C 1
ATOM 2609 O O . ALA A 1 336 ? -15.113 -10.879 -5.402 1.00 90.62 336 ALA A O 1
ATOM 2610 N N . LYS A 1 337 ? -15.311 -9.801 -7.365 1.00 93.50 337 LYS A N 1
ATOM 2611 C CA . LYS A 1 337 ? -15.192 -11.006 -8.194 1.00 93.50 337 LYS A CA 1
ATOM 2612 C C . LYS A 1 337 ? -13.839 -11.698 -7.989 1.00 93.50 337 LYS A C 1
ATOM 2614 O O . LYS A 1 337 ? -13.807 -12.872 -7.642 1.00 93.50 337 LYS A O 1
ATOM 2619 N N . LEU A 1 338 ? -12.735 -10.960 -8.133 1.00 92.56 338 LEU A N 1
ATOM 2620 C CA . LEU A 1 338 ? -11.387 -11.503 -7.921 1.00 92.56 338 LEU A CA 1
ATOM 2621 C C . LEU A 1 338 ? -11.168 -11.957 -6.466 1.00 92.56 338 LEU A C 1
ATOM 2623 O O . LEU A 1 338 ? -10.420 -12.894 -6.224 1.00 92.56 338 LEU A O 1
ATOM 2627 N N . ALA A 1 339 ? -11.839 -11.323 -5.501 1.00 93.94 339 ALA A N 1
ATOM 2628 C CA . ALA A 1 339 ? -11.832 -11.707 -4.092 1.00 93.94 339 ALA A CA 1
ATOM 2629 C C . ALA A 1 339 ? -12.428 -13.082 -3.820 1.00 93.94 339 ALA A C 1
ATOM 2631 O O . ALA A 1 339 ? -11.923 -13.804 -2.962 1.00 93.94 339 ALA A O 1
ATOM 2632 N N . ALA A 1 340 ? -13.469 -13.439 -4.565 1.00 92.81 340 ALA A N 1
ATOM 2633 C CA . ALA A 1 340 ? -14.067 -14.761 -4.502 1.00 92.81 340 ALA A CA 1
ATOM 2634 C C . ALA A 1 340 ? -13.247 -15.806 -5.278 1.00 92.81 340 ALA A C 1
ATOM 2636 O O . ALA A 1 340 ? -13.109 -16.930 -4.809 1.00 92.81 340 ALA A O 1
ATOM 2637 N N . GLU A 1 341 ? -12.705 -15.440 -6.444 1.00 92.56 341 GLU A N 1
ATOM 2638 C CA . GLU A 1 341 ? -11.984 -16.366 -7.333 1.00 92.56 341 GLU A CA 1
ATOM 2639 C C . GLU A 1 341 ? -10.575 -16.710 -6.828 1.00 92.56 341 GLU A C 1
ATOM 2641 O O . GLU A 1 341 ? -10.183 -17.873 -6.844 1.00 92.56 341 GLU A O 1
ATOM 2646 N N . THR A 1 342 ? -9.810 -15.713 -6.379 1.00 91.06 342 THR A N 1
ATOM 2647 C CA . THR A 1 342 ? -8.415 -15.870 -5.936 1.00 91.06 342 THR A CA 1
ATOM 2648 C C . THR A 1 342 ? -8.210 -15.208 -4.572 1.00 91.06 342 THR A C 1
ATOM 2650 O O . THR A 1 342 ? -7.622 -14.125 -4.483 1.00 91.06 342 THR A O 1
ATOM 2653 N N . PRO A 1 343 ? -8.737 -15.804 -3.484 1.00 93.19 343 PRO A N 1
ATOM 2654 C CA . PRO A 1 343 ? -8.715 -15.199 -2.156 1.00 93.19 343 PRO A CA 1
ATOM 2655 C C . PRO A 1 343 ? -7.286 -14.966 -1.654 1.00 93.19 343 PRO A C 1
ATOM 2657 O O . PRO A 1 343 ? -6.410 -15.818 -1.784 1.00 93.19 343 PRO A O 1
ATOM 2660 N N . ALA A 1 344 ? -7.065 -13.809 -1.036 1.00 95.56 344 ALA A N 1
ATOM 2661 C CA . ALA A 1 344 ? -5.785 -13.453 -0.446 1.00 95.56 344 ALA A CA 1
ATOM 2662 C C . ALA A 1 344 ? -5.627 -14.043 0.963 1.00 95.56 344 ALA A C 1
ATOM 2664 O O . ALA A 1 344 ? -6.612 -14.294 1.673 1.00 95.56 344 ALA A O 1
ATOM 2665 N N . SER A 1 345 ? -4.370 -14.194 1.369 1.00 95.69 345 SER A N 1
ATOM 2666 C CA . SER A 1 345 ? -3.921 -14.538 2.715 1.00 95.69 345 SER A CA 1
ATOM 2667 C C . SER A 1 345 ? -2.996 -13.450 3.262 1.00 95.69 345 SER A C 1
ATOM 2669 O O . SER A 1 345 ? -2.394 -12.686 2.507 1.00 95.69 345 SER A O 1
ATOM 2671 N N . PHE A 1 346 ? -2.870 -13.380 4.584 1.00 97.00 346 PHE A N 1
ATOM 2672 C CA . PHE A 1 346 ? -1.977 -12.456 5.278 1.00 97.00 346 PHE A CA 1
ATOM 2673 C C . PHE A 1 346 ? -0.912 -13.232 6.051 1.00 97.00 346 PHE A C 1
ATOM 2675 O O . PHE A 1 346 ? -1.246 -14.098 6.857 1.00 97.00 346 PHE A O 1
ATOM 2682 N N . VAL A 1 347 ? 0.360 -12.912 5.829 1.00 96.44 347 VAL A N 1
ATOM 2683 C CA . VAL A 1 347 ? 1.498 -13.512 6.528 1.00 96.44 347 VAL A CA 1
ATOM 2684 C C . VAL A 1 347 ? 2.115 -12.481 7.467 1.00 96.44 347 VAL A C 1
ATOM 2686 O O . VAL A 1 347 ? 2.777 -11.542 7.033 1.00 96.44 347 VAL A O 1
ATOM 2689 N N . ALA A 1 348 ? 1.898 -12.647 8.766 1.00 97.94 348 ALA A N 1
ATOM 2690 C CA . ALA A 1 348 ? 2.410 -11.761 9.801 1.00 97.94 348 ALA A CA 1
ATOM 2691 C C . ALA A 1 348 ? 3.889 -12.042 10.107 1.00 97.94 348 ALA A C 1
ATOM 2693 O O . ALA A 1 348 ? 4.284 -13.200 10.286 1.00 97.94 348 ALA A O 1
ATOM 2694 N N . PHE A 1 349 ? 4.691 -10.982 10.241 1.00 97.56 349 PHE A N 1
ATOM 2695 C CA . PHE A 1 349 ? 6.118 -11.087 10.562 1.00 97.56 349 PHE A CA 1
ATOM 2696 C C . PHE A 1 349 ? 6.614 -10.126 11.656 1.00 97.56 349 PHE A C 1
ATOM 2698 O O . PHE A 1 349 ? 7.755 -10.259 12.107 1.00 97.56 349 PHE A O 1
ATOM 2705 N N . ASP A 1 350 ? 5.807 -9.159 12.106 1.00 98.38 350 ASP A N 1
ATOM 2706 C CA . ASP A 1 350 ? 6.127 -8.330 13.278 1.00 98.38 350 ASP A CA 1
ATOM 2707 C C . ASP A 1 350 ? 4.862 -7.882 14.035 1.00 98.38 350 ASP A C 1
ATOM 2709 O O . ASP A 1 350 ? 3.770 -7.807 13.471 1.00 98.38 350 ASP A O 1
ATOM 2713 N N . LEU A 1 351 ? 5.011 -7.568 15.324 1.00 98.50 351 LEU A N 1
ATOM 2714 C CA . LEU A 1 351 ? 3.941 -7.090 16.203 1.00 98.50 351 LEU A CA 1
ATOM 2715 C C . LEU A 1 351 ? 4.337 -5.737 16.796 1.00 98.50 351 LEU A C 1
ATOM 2717 O O . LEU A 1 351 ? 5.206 -5.657 17.664 1.00 98.50 351 LEU A O 1
ATOM 2721 N N . LEU A 1 352 ? 3.678 -4.673 16.339 1.00 98.62 352 LEU A N 1
ATOM 2722 C CA . LEU A 1 352 ? 4.002 -3.291 16.702 1.00 98.62 352 LEU A CA 1
ATOM 2723 C C . LEU A 1 352 ? 3.237 -2.819 17.937 1.00 98.62 352 LEU A C 1
ATOM 2725 O O . LEU A 1 352 ? 3.738 -1.971 18.670 1.00 98.62 352 LEU A O 1
ATOM 2729 N N . ALA A 1 353 ? 2.054 -3.380 18.193 1.00 98.38 353 ALA A N 1
ATOM 2730 C CA . ALA A 1 353 ? 1.293 -3.119 19.409 1.00 98.38 353 ALA A CA 1
ATOM 2731 C C . ALA A 1 353 ? 0.413 -4.305 19.808 1.00 98.38 353 ALA A C 1
ATOM 2733 O O . ALA A 1 353 ? -0.095 -5.030 18.948 1.00 98.38 353 ALA A O 1
ATOM 2734 N N . LEU A 1 354 ? 0.188 -4.463 21.114 1.00 97.44 354 LEU A N 1
ATOM 2735 C CA . LEU A 1 354 ? -0.725 -5.458 21.682 1.00 97.44 354 LEU A CA 1
ATOM 2736 C C . LEU A 1 354 ? -1.448 -4.885 22.907 1.00 97.44 354 LEU A C 1
ATOM 2738 O O . LEU A 1 354 ? -0.815 -4.517 23.898 1.00 97.44 354 LEU A O 1
ATOM 2742 N N . GLY A 1 355 ? -2.778 -4.825 22.851 1.00 94.19 355 GLY A N 1
ATOM 2743 C CA . GLY A 1 355 ? -3.577 -4.093 23.831 1.00 94.19 355 GLY A CA 1
ATOM 2744 C C . GLY A 1 355 ? -3.224 -2.605 23.805 1.00 94.19 355 GLY A C 1
ATOM 2745 O O . GLY A 1 355 ? -3.226 -1.989 22.747 1.00 94.19 355 GLY A O 1
ATOM 2746 N N . GLU A 1 356 ? -2.885 -2.039 24.962 1.00 89.38 356 GLU A N 1
ATOM 2747 C CA . GLU A 1 356 ? -2.425 -0.642 25.077 1.00 89.38 356 GLU A CA 1
ATOM 2748 C C . GLU A 1 356 ? -0.892 -0.500 24.985 1.00 89.38 356 GLU A C 1
ATOM 2750 O O . GLU A 1 356 ? -0.357 0.589 25.170 1.00 89.38 356 GLU A O 1
ATOM 2755 N N . GLN A 1 357 ? -0.152 -1.595 24.772 1.00 95.88 357 GLN A N 1
ATOM 2756 C CA . GLN A 1 357 ? 1.313 -1.560 24.752 1.00 95.88 357 GLN A CA 1
ATOM 2757 C C . GLN A 1 357 ? 1.826 -1.297 23.334 1.00 95.88 357 GLN A C 1
ATOM 2759 O O . GLN A 1 357 ? 1.674 -2.155 22.464 1.00 95.88 357 GLN A O 1
ATOM 2764 N N . ASP A 1 358 ? 2.506 -0.164 23.136 1.00 96.94 358 ASP A N 1
ATOM 2765 C CA . ASP A 1 358 ? 3.385 0.058 21.983 1.00 96.94 358 ASP A CA 1
ATOM 2766 C C . ASP A 1 358 ? 4.665 -0.775 22.158 1.00 96.94 358 ASP A C 1
ATOM 2768 O O . ASP A 1 358 ? 5.376 -0.676 23.165 1.00 96.94 358 ASP A O 1
ATOM 2772 N N . LEU A 1 359 ? 4.937 -1.646 21.190 1.00 98.25 359 LEU A N 1
ATOM 2773 C CA . LEU A 1 359 ? 6.057 -2.578 21.208 1.00 98.25 359 LEU A CA 1
ATOM 2774 C C . LEU A 1 359 ? 7.223 -2.118 20.331 1.00 98.25 359 LEU A C 1
ATOM 2776 O O . LEU A 1 359 ? 8.253 -2.785 20.342 1.00 98.25 359 LEU A O 1
ATOM 2780 N N . ARG A 1 360 ? 7.134 -0.991 19.613 1.00 97.75 360 ARG A N 1
ATOM 2781 C CA . ARG A 1 360 ? 8.195 -0.545 18.688 1.00 97.75 360 ARG A CA 1
ATOM 2782 C C . ARG A 1 360 ? 9.541 -0.323 19.384 1.00 97.75 360 ARG A C 1
ATOM 2784 O O . ARG A 1 360 ? 10.585 -0.642 18.823 1.00 97.75 360 ARG A O 1
ATOM 2791 N N . ALA A 1 361 ? 9.509 0.132 20.637 1.00 97.06 361 ALA A N 1
ATOM 2792 C CA . ALA A 1 361 ? 10.689 0.305 21.488 1.00 97.06 361 ALA A CA 1
ATOM 2793 C C . ALA A 1 361 ? 11.180 -0.995 22.167 1.00 97.06 361 ALA A C 1
ATOM 2795 O O . ALA A 1 361 ? 12.110 -0.961 22.972 1.00 97.06 361 ALA A O 1
ATOM 2796 N N . ARG A 1 362 ? 10.562 -2.150 21.885 1.00 98.12 362 ARG A N 1
ATOM 2797 C CA . ARG A 1 362 ? 11.002 -3.469 22.370 1.00 98.12 362 ARG A CA 1
ATOM 2798 C C . ARG A 1 362 ? 11.907 -4.148 21.352 1.00 98.12 362 ARG A C 1
ATOM 2800 O O . ARG A 1 362 ? 11.813 -3.892 20.152 1.00 98.12 362 ARG A O 1
ATOM 2807 N N . ARG A 1 363 ? 12.758 -5.051 21.840 1.00 98.38 363 ARG A N 1
ATOM 2808 C CA . ARG A 1 363 ? 13.683 -5.834 21.012 1.00 98.38 363 ARG A CA 1
ATOM 2809 C C . ARG A 1 363 ? 12.917 -6.777 20.082 1.00 98.38 363 ARG A C 1
ATOM 2811 O O . ARG A 1 363 ? 11.851 -7.273 20.448 1.00 98.38 363 ARG A O 1
ATOM 2818 N N . GLN A 1 364 ? 13.471 -7.057 18.905 1.00 98.19 364 GLN A N 1
ATOM 2819 C CA . GLN A 1 364 ? 12.888 -7.957 17.907 1.00 98.19 364 GLN A CA 1
ATOM 2820 C C . GLN A 1 364 ? 12.535 -9.325 18.501 1.00 98.19 364 GLN A C 1
ATOM 2822 O O . GLN A 1 364 ? 11.460 -9.843 18.209 1.00 98.19 364 GLN A O 1
ATOM 2827 N N . ALA A 1 365 ? 13.391 -9.887 19.362 1.00 97.75 365 ALA A N 1
ATOM 2828 C CA . ALA A 1 365 ? 13.125 -11.157 20.040 1.00 97.75 365 ALA A CA 1
ATOM 2829 C C . ALA A 1 365 ? 11.808 -11.126 20.838 1.00 97.75 365 ALA A C 1
ATOM 2831 O O . ALA A 1 365 ? 10.993 -12.045 20.743 1.00 97.75 365 ALA A O 1
ATOM 2832 N N . ASP A 1 366 ? 11.568 -10.034 21.573 1.00 97.94 366 ASP A N 1
ATOM 2833 C CA . ASP A 1 366 ? 10.369 -9.863 22.393 1.00 97.94 366 ASP A CA 1
ATOM 2834 C C . ASP A 1 366 ? 9.117 -9.715 21.527 1.00 97.94 366 ASP A C 1
ATOM 2836 O O . ASP A 1 366 ? 8.077 -10.310 21.829 1.00 97.94 366 ASP A O 1
ATOM 2840 N N . ARG A 1 367 ? 9.204 -8.922 20.448 1.00 98.44 367 ARG A N 1
ATOM 2841 C CA . ARG A 1 367 ? 8.088 -8.724 19.510 1.00 98.44 367 ARG A CA 1
ATOM 2842 C C . ARG A 1 367 ? 7.737 -10.030 18.809 1.00 98.44 367 ARG A C 1
ATOM 2844 O O . ARG A 1 367 ? 6.566 -10.403 18.783 1.00 98.44 367 ARG A O 1
ATOM 2851 N N . ARG A 1 368 ? 8.747 -10.778 18.351 1.00 97.81 368 ARG A N 1
ATOM 2852 C CA . ARG A 1 368 ? 8.584 -12.092 17.719 1.00 97.81 368 ARG A CA 1
ATOM 2853 C C . ARG A 1 368 ? 7.907 -13.098 18.649 1.00 97.81 368 ARG A C 1
ATOM 2855 O O . ARG A 1 368 ? 6.892 -13.675 18.273 1.00 97.81 368 ARG A O 1
ATOM 2862 N N . ALA A 1 369 ? 8.400 -13.253 19.878 1.00 97.75 369 ALA A N 1
ATOM 2863 C CA . ALA A 1 369 ? 7.818 -14.183 20.847 1.00 97.75 369 ALA A CA 1
ATOM 2864 C C . ALA A 1 369 ? 6.380 -13.804 21.252 1.00 97.75 369 ALA A C 1
ATOM 2866 O O . ALA A 1 369 ? 5.581 -14.657 21.644 1.00 97.75 369 ALA A O 1
ATOM 2867 N N . ARG A 1 370 ? 6.030 -12.510 21.225 1.00 98.19 370 ARG A N 1
ATOM 2868 C CA . ARG A 1 370 ? 4.652 -12.045 21.459 1.00 98.19 370 ARG A CA 1
ATOM 2869 C C . ARG A 1 370 ? 3.755 -12.292 20.250 1.00 98.19 370 ARG A C 1
ATOM 2871 O O . ARG A 1 370 ? 2.617 -12.698 20.454 1.00 98.19 370 ARG A O 1
ATOM 2878 N N . LEU A 1 371 ? 4.262 -12.100 19.031 1.00 97.94 371 LEU A N 1
ATOM 2879 C CA . LEU A 1 371 ? 3.547 -12.423 17.797 1.00 97.94 371 LEU A CA 1
ATOM 2880 C C . LEU A 1 371 ? 3.225 -13.922 17.723 1.00 97.94 371 LEU A C 1
ATOM 2882 O O . LEU A 1 371 ? 2.082 -14.288 17.478 1.00 97.94 371 LEU A O 1
ATOM 2886 N N . GLU A 1 372 ? 4.207 -14.777 18.018 1.00 96.81 372 GLU A N 1
ATOM 2887 C CA . GLU A 1 372 ? 4.037 -16.234 18.090 1.00 96.81 372 GLU A CA 1
ATOM 2888 C C . GLU A 1 372 ? 2.924 -16.639 19.051 1.00 96.81 372 GLU A C 1
ATOM 2890 O O . GLU A 1 372 ? 2.047 -17.418 18.693 1.00 96.81 372 GLU A O 1
ATOM 2895 N N . ARG A 1 373 ? 2.914 -16.067 20.259 1.00 96.62 373 ARG A N 1
ATOM 2896 C CA . ARG A 1 373 ? 1.854 -16.323 21.242 1.00 96.62 373 ARG A CA 1
ATOM 2897 C C . ARG A 1 373 ? 0.498 -15.788 20.794 1.00 96.62 373 ARG A C 1
ATOM 2899 O O . ARG A 1 373 ? -0.505 -16.461 21.000 1.00 96.62 373 ARG A O 1
ATOM 2906 N N . ALA A 1 374 ? 0.466 -14.603 20.189 1.00 94.75 374 ALA A N 1
ATOM 2907 C CA . ALA A 1 374 ? -0.764 -13.992 19.695 1.00 94.75 374 ALA A CA 1
ATOM 2908 C C . ALA A 1 374 ? -1.410 -14.803 18.561 1.00 94.75 374 ALA A C 1
ATOM 2910 O O . ALA A 1 374 ? -2.630 -14.785 18.440 1.00 94.75 374 ALA A O 1
ATOM 2911 N N . LEU A 1 375 ? -0.607 -15.520 17.765 1.00 94.31 375 LEU A N 1
ATOM 2912 C CA . LEU A 1 375 ? -1.070 -16.305 16.616 1.00 94.31 375 LEU A CA 1
ATOM 2913 C C . LEU A 1 375 ? -1.024 -17.830 16.835 1.00 94.31 375 LEU A C 1
ATOM 2915 O O . LEU A 1 375 ? -1.303 -18.591 15.916 1.00 94.31 375 LEU A O 1
ATOM 2919 N N . ALA A 1 376 ? -0.717 -18.312 18.043 1.00 88.94 376 ALA A N 1
ATOM 2920 C CA . ALA A 1 376 ? -0.502 -19.741 18.308 1.00 88.94 376 ALA A CA 1
ATOM 2921 C C . ALA A 1 376 ? -1.713 -20.644 17.984 1.00 88.94 376 ALA A C 1
ATOM 2923 O O . ALA A 1 376 ? -1.542 -21.834 17.737 1.00 88.94 376 ALA A O 1
ATOM 2924 N N . GLY A 1 377 ? -2.929 -20.090 17.996 1.00 78.44 377 GLY A N 1
ATOM 2925 C CA . GLY A 1 377 ? -4.174 -20.813 17.713 1.00 78.44 377 GLY A CA 1
ATOM 2926 C C . GLY A 1 377 ? -4.860 -20.422 16.404 1.00 78.44 377 GLY A C 1
ATOM 2927 O O . GLY A 1 377 ? -5.976 -20.877 16.155 1.00 78.44 377 GLY A O 1
ATOM 2928 N N . THR A 1 378 ? -4.253 -19.558 15.584 1.00 78.88 378 THR A N 1
ATOM 2929 C CA . THR A 1 378 ? -4.919 -19.043 14.382 1.00 78.88 378 THR A CA 1
ATOM 2930 C C . THR A 1 378 ? -4.952 -20.090 13.282 1.00 78.88 378 THR A C 1
ATOM 2932 O O . THR A 1 378 ? -3.945 -20.731 12.990 1.00 78.88 378 THR A O 1
ATOM 2935 N N . ARG A 1 379 ? -6.119 -20.251 12.658 1.00 71.69 379 ARG A N 1
ATOM 2936 C CA . ARG A 1 379 ? -6.347 -21.159 11.531 1.00 71.69 379 ARG A CA 1
ATOM 2937 C C . ARG A 1 379 ? -6.941 -20.377 10.364 1.00 71.69 379 ARG A C 1
ATOM 2939 O O . ARG A 1 379 ? -7.637 -19.386 10.567 1.00 71.69 379 ARG A O 1
ATOM 2946 N N . GLY A 1 380 ? -6.704 -20.849 9.144 1.00 83.94 380 GLY A N 1
ATOM 2947 C CA . GLY A 1 380 ? -7.248 -20.244 7.928 1.00 83.94 380 GLY A CA 1
ATOM 2948 C C . GLY A 1 380 ? -6.221 -19.391 7.189 1.00 83.94 380 GLY A C 1
ATOM 2949 O O . GLY A 1 380 ? -5.095 -19.829 6.991 1.00 83.94 380 GLY A O 1
ATOM 2950 N N . ARG A 1 381 ? -6.630 -18.195 6.747 1.00 91.44 381 ARG A N 1
ATOM 2951 C CA . ARG A 1 381 ? -5.878 -17.338 5.804 1.00 91.44 381 ARG A CA 1
ATOM 2952 C C . ARG A 1 381 ? -4.971 -16.294 6.471 1.00 91.44 381 ARG A C 1
ATOM 2954 O O . ARG A 1 381 ? -4.511 -15.363 5.815 1.00 91.44 381 ARG A O 1
ATOM 2961 N N . VAL A 1 382 ? -4.745 -16.417 7.777 1.00 95.06 382 VAL A N 1
ATOM 2962 C CA . VAL A 1 382 ? -3.779 -15.606 8.528 1.00 95.06 382 VAL A CA 1
ATOM 2963 C C . VAL A 1 382 ? -2.691 -16.539 9.029 1.00 95.06 382 VAL A C 1
ATOM 2965 O O . VAL A 1 382 ? -2.967 -17.468 9.785 1.00 95.06 382 VAL A O 1
ATOM 2968 N N . HIS A 1 383 ? -1.464 -16.290 8.594 1.00 94.31 383 HIS A N 1
ATOM 2969 C CA . HIS A 1 383 ? -0.315 -17.139 8.857 1.00 94.31 383 HIS A CA 1
ATOM 2970 C C . HIS A 1 383 ? 0.749 -16.367 9.623 1.00 94.31 383 HIS A C 1
ATOM 2972 O O . HIS A 1 383 ? 0.920 -15.162 9.449 1.00 94.31 383 HIS A O 1
ATOM 2978 N N . LEU A 1 384 ? 1.509 -17.080 10.442 1.00 95.19 384 LEU A N 1
ATOM 2979 C CA . LEU A 1 384 ? 2.739 -16.577 11.025 1.00 95.19 384 LEU A CA 1
ATOM 2980 C C . LEU A 1 384 ? 3.909 -16.986 10.128 1.00 95.19 384 LEU A C 1
ATOM 2982 O O . LEU A 1 384 ? 4.048 -18.169 9.825 1.00 95.19 384 LEU A O 1
ATOM 2986 N N . THR A 1 385 ? 4.775 -16.045 9.743 1.00 94.19 385 THR A N 1
ATOM 2987 C CA . THR A 1 385 ? 5.998 -16.409 9.012 1.00 94.19 385 THR A CA 1
ATOM 2988 C C . THR A 1 385 ? 6.872 -17.342 9.863 1.00 94.19 385 THR A C 1
ATOM 2990 O O . THR A 1 385 ? 7.072 -17.059 11.056 1.00 94.19 385 THR A O 1
ATOM 2993 N N . PRO A 1 386 ? 7.448 -18.418 9.299 1.00 93.06 386 PRO A N 1
ATOM 2994 C CA . PRO A 1 386 ? 8.505 -19.171 9.960 1.00 93.06 386 PRO A CA 1
ATOM 2995 C C . PRO A 1 386 ? 9.690 -18.272 10.302 1.00 93.06 386 PRO A C 1
ATOM 2997 O O . PRO A 1 386 ? 9.943 -17.270 9.628 1.00 93.06 386 PRO A O 1
ATOM 3000 N N . CYS A 1 387 ? 10.388 -18.620 11.380 1.00 94.81 387 CYS A N 1
ATOM 3001 C CA . CYS A 1 387 ? 11.563 -17.906 11.854 1.00 94.81 387 CYS A CA 1
ATOM 3002 C C . CYS A 1 387 ? 12.561 -18.902 12.442 1.00 94.81 387 CYS A C 1
ATOM 3004 O O . CYS A 1 387 ? 12.164 -19.791 13.195 1.00 94.81 387 CYS A O 1
ATOM 3006 N N . THR A 1 388 ? 13.838 -18.755 12.102 1.00 94.69 388 THR A N 1
ATOM 3007 C CA . THR A 1 388 ? 14.918 -19.614 12.597 1.00 94.69 388 THR A CA 1
ATOM 3008 C C . THR A 1 388 ? 16.123 -18.785 13.031 1.00 94.69 388 THR A C 1
ATOM 3010 O O . THR A 1 388 ? 16.368 -17.698 12.508 1.00 94.69 388 THR A O 1
ATOM 3013 N N . ARG A 1 389 ? 16.882 -19.303 14.000 1.00 95.19 389 ARG A N 1
ATOM 3014 C CA . ARG A 1 389 ? 18.238 -18.820 14.328 1.00 95.19 389 ARG A CA 1
ATOM 3015 C C . ARG A 1 389 ? 19.315 -19.619 13.599 1.00 95.19 389 ARG A C 1
ATOM 3017 O O . ARG A 1 389 ? 20.471 -19.211 13.555 1.00 95.19 389 ARG A O 1
ATOM 3024 N N . GLU A 1 390 ? 18.939 -20.764 13.043 1.00 93.38 390 GLU A N 1
ATOM 3025 C CA . GLU A 1 390 ? 19.851 -21.683 12.388 1.00 93.38 390 GLU A CA 1
ATOM 3026 C C . GLU A 1 390 ? 20.086 -21.227 10.956 1.00 93.38 390 GLU A C 1
ATOM 3028 O O . GLU A 1 390 ? 19.204 -21.291 10.098 1.00 93.38 390 GLU A O 1
ATOM 3033 N N . ARG A 1 391 ? 21.310 -20.775 10.694 1.00 91.88 391 ARG A N 1
ATOM 3034 C CA . ARG A 1 391 ? 21.721 -20.367 9.355 1.00 91.88 391 ARG A CA 1
ATOM 3035 C C . ARG A 1 391 ? 21.540 -21.469 8.296 1.00 91.88 391 ARG A C 1
ATOM 3037 O O . ARG A 1 391 ? 21.055 -21.112 7.230 1.00 91.88 391 ARG A O 1
ATOM 3044 N N . PRO A 1 392 ? 21.830 -22.764 8.552 1.00 91.31 392 PRO A N 1
ATOM 3045 C CA . PRO A 1 392 ? 21.592 -23.814 7.557 1.00 91.31 392 PRO A CA 1
ATOM 3046 C C . PRO A 1 392 ? 20.133 -23.900 7.093 1.00 91.31 392 PRO A C 1
ATOM 3048 O O . PRO A 1 392 ? 19.881 -24.049 5.905 1.00 91.31 392 PRO A O 1
ATOM 3051 N N . VAL A 1 393 ? 19.172 -23.720 8.007 1.00 90.38 393 VAL A N 1
ATOM 3052 C CA . VAL A 1 393 ? 17.737 -23.689 7.671 1.00 90.38 393 VAL A CA 1
ATOM 3053 C C . VAL A 1 393 ? 17.401 -22.456 6.824 1.00 90.38 393 VAL A C 1
ATOM 3055 O O . VAL A 1 393 ? 16.610 -22.532 5.890 1.00 90.38 393 VAL A O 1
ATOM 3058 N N . ALA A 1 394 ? 18.021 -21.310 7.114 1.00 90.38 394 ALA A N 1
ATOM 3059 C CA . ALA A 1 394 ? 17.852 -20.104 6.307 1.00 90.38 394 ALA A CA 1
ATOM 3060 C C . ALA A 1 394 ? 18.482 -20.230 4.906 1.00 90.38 394 ALA A C 1
ATOM 3062 O O . ALA A 1 394 ? 17.893 -19.748 3.942 1.00 90.38 394 ALA A O 1
ATOM 3063 N N . ASP A 1 395 ? 19.644 -20.879 4.784 1.00 86.94 395 ASP A N 1
ATOM 3064 C CA . ASP A 1 395 ? 20.274 -21.200 3.496 1.00 86.94 395 ASP A CA 1
ATOM 3065 C C . ASP A 1 395 ? 19.406 -22.190 2.697 1.00 86.94 395 ASP A C 1
ATOM 3067 O O . ASP A 1 395 ? 19.220 -22.007 1.495 1.00 86.94 395 ASP A O 1
ATOM 3071 N N . GLU A 1 396 ? 18.784 -23.178 3.353 1.00 84.62 396 GLU A N 1
ATOM 3072 C CA . GLU A 1 396 ? 17.791 -24.046 2.710 1.00 84.62 396 GLU A CA 1
ATOM 3073 C C . GLU A 1 396 ? 16.599 -23.230 2.198 1.00 84.62 396 GLU A C 1
ATOM 3075 O O . GLU A 1 396 ? 16.220 -23.370 1.038 1.00 84.62 396 GLU A O 1
ATOM 3080 N N . TRP A 1 397 ? 16.035 -22.327 3.011 1.00 86.00 397 TRP A N 1
ATOM 3081 C CA . TRP A 1 397 ? 14.938 -21.468 2.557 1.00 86.00 397 TRP A CA 1
ATOM 3082 C C . TRP A 1 397 ? 15.320 -20.579 1.378 1.00 86.00 397 TRP A C 1
ATOM 3084 O O . TRP A 1 397 ? 14.482 -20.317 0.516 1.00 86.00 397 TRP A O 1
ATOM 3094 N N . PHE A 1 398 ? 16.567 -20.108 1.359 1.00 81.31 398 PHE A N 1
ATOM 3095 C CA . PHE A 1 398 ? 17.116 -19.337 0.258 1.00 81.31 398 PHE A CA 1
ATOM 3096 C C . PHE A 1 398 ? 17.141 -20.201 -1.012 1.00 81.31 398 PHE A C 1
ATOM 3098 O O . PHE A 1 398 ? 16.436 -19.886 -1.960 1.00 81.31 398 PHE A O 1
ATOM 3105 N N . HIS A 1 399 ? 17.825 -21.343 -1.013 1.00 75.19 399 HIS A N 1
ATOM 3106 C CA . HIS A 1 399 ? 18.024 -22.131 -2.234 1.00 75.19 399 HIS A CA 1
ATOM 3107 C C . HIS A 1 399 ? 16.808 -22.959 -2.683 1.00 75.19 399 HIS A C 1
ATOM 3109 O O . HIS A 1 399 ? 16.535 -23.049 -3.877 1.00 75.19 399 HIS A O 1
ATOM 3115 N N . ARG A 1 400 ? 16.071 -23.575 -1.753 1.00 68.31 400 ARG A N 1
ATOM 3116 C CA . ARG A 1 400 ? 15.023 -24.567 -2.062 1.00 68.31 400 ARG A CA 1
ATOM 3117 C C . ARG A 1 400 ? 13.731 -23.941 -2.582 1.00 68.31 400 ARG A C 1
ATOM 3119 O O . ARG A 1 400 ? 13.072 -24.521 -3.438 1.00 68.31 400 ARG A O 1
ATOM 3126 N N . PHE A 1 401 ? 13.362 -22.763 -2.079 1.00 64.12 401 PHE A N 1
ATOM 3127 C CA . PHE A 1 401 ? 12.100 -22.103 -2.440 1.00 64.12 401 PHE A CA 1
ATOM 3128 C C . PHE A 1 401 ? 12.268 -20.954 -3.437 1.00 64.12 401 PHE A C 1
ATOM 3130 O O . PHE A 1 401 ? 11.321 -20.192 -3.673 1.00 64.12 401 PHE A O 1
ATOM 3137 N N . GLU A 1 402 ? 13.451 -20.819 -4.043 1.00 63.38 402 GLU A N 1
ATOM 3138 C CA . GLU A 1 402 ? 13.667 -19.859 -5.115 1.00 63.38 402 GLU A CA 1
ATOM 3139 C C . GLU A 1 402 ? 12.661 -20.118 -6.247 1.00 63.38 402 GLU A C 1
ATOM 3141 O O . GLU A 1 402 ? 12.622 -21.204 -6.802 1.00 63.38 402 GLU A O 1
ATOM 3146 N N . GLY A 1 403 ? 11.827 -19.132 -6.598 1.00 54.91 403 GLY A N 1
ATOM 3147 C CA . GLY A 1 403 ? 10.841 -19.274 -7.684 1.00 54.91 403 GLY A CA 1
ATOM 3148 C C . GLY A 1 403 ? 9.451 -19.763 -7.257 1.00 54.91 403 GLY A C 1
ATOM 3149 O O . GLY A 1 403 ? 8.507 -19.582 -8.018 1.00 54.91 403 GLY A O 1
ATOM 3150 N N . ALA A 1 404 ? 9.279 -20.239 -6.019 1.00 58.38 404 ALA A N 1
ATOM 3151 C CA . ALA A 1 404 ? 7.969 -20.590 -5.456 1.00 58.38 404 ALA A CA 1
ATOM 3152 C C . ALA A 1 404 ? 7.166 -19.376 -4.938 1.00 58.38 404 ALA A C 1
ATOM 3154 O O . ALA A 1 404 ? 6.092 -19.536 -4.370 1.00 58.38 404 ALA A O 1
ATOM 3155 N N . GLY A 1 405 ? 7.676 -18.151 -5.095 1.00 58.56 405 GLY A N 1
ATOM 3156 C CA . GLY A 1 405 ? 7.113 -16.942 -4.476 1.00 58.56 405 GLY A CA 1
ATOM 3157 C C . GLY A 1 405 ? 7.861 -16.474 -3.223 1.00 58.56 405 GLY A C 1
ATOM 3158 O O . GLY A 1 405 ? 7.482 -15.479 -2.608 1.00 58.56 405 GLY A O 1
ATOM 3159 N N . LEU A 1 406 ? 8.951 -17.154 -2.858 1.00 69.19 406 LEU A N 1
ATOM 3160 C CA . LEU A 1 406 ? 9.947 -16.634 -1.927 1.00 69.19 406 LEU A CA 1
ATOM 3161 C C . LEU A 1 406 ? 11.099 -16.006 -2.723 1.00 69.19 406 LEU A C 1
ATOM 3163 O O . LEU A 1 406 ? 11.700 -16.633 -3.594 1.00 69.19 406 LEU A O 1
ATOM 3167 N N . ASP A 1 407 ? 11.393 -14.739 -2.434 1.00 71.19 407 ASP A N 1
ATOM 3168 C CA . ASP A 1 407 ? 12.423 -13.934 -3.117 1.00 71.19 407 ASP A CA 1
ATOM 3169 C C . ASP A 1 407 ? 13.719 -13.840 -2.286 1.00 71.19 407 ASP A C 1
ATOM 3171 O O . ASP A 1 407 ? 14.473 -12.864 -2.327 1.00 71.19 407 ASP A O 1
ATOM 3175 N N . GLY A 1 408 ? 13.954 -14.854 -1.456 1.00 84.44 408 GLY A N 1
ATOM 3176 C CA . GLY A 1 408 ? 15.110 -14.968 -0.577 1.00 84.44 408 GLY A CA 1
ATOM 3177 C C . GLY A 1 408 ? 14.747 -14.892 0.903 1.00 84.44 408 GLY A C 1
ATOM 3178 O O . GLY A 1 408 ? 13.719 -15.413 1.327 1.00 84.44 408 GLY A O 1
ATOM 3179 N N . VAL A 1 409 ? 15.605 -14.255 1.700 1.00 91.75 409 VAL A N 1
ATOM 3180 C CA . VAL A 1 409 ? 15.549 -14.270 3.171 1.00 91.75 409 VAL A CA 1
ATOM 3181 C C . VAL A 1 409 ? 15.649 -12.850 3.729 1.00 91.75 409 VAL A C 1
ATOM 3183 O O . VAL A 1 409 ? 16.414 -12.011 3.244 1.00 91.75 409 VAL A O 1
ATOM 3186 N N . ILE A 1 410 ? 14.879 -12.570 4.777 1.00 95.00 410 ILE A N 1
ATOM 3187 C CA . ILE A 1 410 ? 15.033 -11.394 5.630 1.00 95.00 410 ILE A CA 1
ATOM 3188 C C . ILE A 1 410 ? 15.763 -11.812 6.904 1.00 95.00 410 ILE A C 1
ATOM 3190 O O . ILE A 1 410 ? 15.327 -12.717 7.606 1.00 95.00 410 ILE A O 1
ATOM 3194 N N . ALA A 1 411 ? 16.852 -11.121 7.228 1.00 97.06 411 ALA A N 1
ATOM 3195 C CA . ALA A 1 411 ? 17.546 -11.249 8.499 1.00 97.06 411 ALA A CA 1
ATOM 3196 C C . ALA A 1 411 ? 17.288 -10.012 9.374 1.00 97.06 411 ALA A C 1
ATOM 3198 O O . ALA A 1 411 ? 17.425 -8.862 8.934 1.00 97.06 411 ALA A O 1
ATOM 3199 N N . LYS A 1 412 ? 16.923 -10.254 10.632 1.00 97.44 412 LYS A N 1
ATOM 3200 C CA . LYS A 1 412 ? 16.677 -9.237 11.659 1.00 97.44 412 LYS A CA 1
ATOM 3201 C C . LYS A 1 412 ? 17.552 -9.552 12.866 1.00 97.44 412 LYS A C 1
ATOM 3203 O O . LYS A 1 412 ? 17.547 -10.682 13.345 1.00 97.44 412 LYS A O 1
ATOM 3208 N N . HIS A 1 413 ? 18.286 -8.570 13.379 1.00 97.31 413 HIS A N 1
ATOM 3209 C CA . HIS A 1 413 ? 19.046 -8.775 14.609 1.00 97.31 413 HIS A CA 1
ATOM 3210 C C . HIS A 1 413 ? 18.085 -8.794 15.804 1.00 97.31 413 HIS A C 1
ATOM 3212 O O . HIS A 1 413 ? 17.213 -7.929 15.917 1.00 97.31 413 HIS A O 1
ATOM 3218 N N . GLU A 1 414 ? 18.228 -9.749 16.712 1.00 97.00 414 GLU A N 1
ATOM 3219 C CA . GLU A 1 414 ? 17.257 -10.022 17.773 1.00 97.00 414 GLU A CA 1
ATOM 3220 C C . GLU A 1 414 ? 17.137 -8.877 18.792 1.00 97.00 414 GLU A C 1
ATOM 3222 O O . GLU A 1 414 ? 16.077 -8.672 19.388 1.00 97.00 414 GLU A O 1
ATOM 3227 N N . SER A 1 415 ? 18.200 -8.079 18.944 1.00 96.94 415 SER A N 1
ATOM 3228 C CA . SER A 1 415 ? 18.217 -6.877 19.786 1.00 96.94 415 SER A CA 1
ATOM 3229 C C . SER A 1 415 ? 17.666 -5.618 19.104 1.00 96.94 415 SER A C 1
ATOM 3231 O O . SER A 1 415 ? 17.504 -4.598 19.776 1.00 96.94 415 SER A O 1
ATOM 3233 N N . SER A 1 416 ? 17.373 -5.661 17.799 1.00 96.31 416 SER A N 1
ATOM 3234 C CA . SER A 1 416 ? 16.938 -4.474 17.055 1.00 96.31 416 SER A CA 1
ATOM 3235 C C . SER A 1 416 ? 15.546 -4.000 17.477 1.00 96.31 416 SER A C 1
ATOM 3237 O O . SER A 1 416 ? 14.652 -4.794 17.783 1.00 96.31 416 SER A O 1
ATOM 3239 N N . LEU A 1 417 ? 15.359 -2.684 17.494 1.00 98.12 417 LEU A N 1
ATOM 3240 C CA . LEU A 1 417 ? 14.059 -2.056 17.716 1.00 98.12 417 LEU A CA 1
ATOM 3241 C C . LEU A 1 417 ? 13.315 -1.910 16.385 1.00 98.12 417 LEU A C 1
ATOM 3243 O O . LEU A 1 417 ? 13.915 -2.037 15.316 1.00 98.12 417 LEU A O 1
ATOM 3247 N N . TYR A 1 418 ? 12.014 -1.635 16.440 1.00 98.12 418 TYR A N 1
ATOM 3248 C CA . TYR A 1 418 ? 11.282 -1.269 15.234 1.00 98.12 418 TYR A CA 1
ATOM 3249 C C . TYR A 1 418 ? 11.521 0.211 14.938 1.00 98.12 418 TYR A C 1
ATOM 3251 O O . TYR A 1 418 ? 11.129 1.075 15.721 1.00 98.12 418 TYR A O 1
ATOM 3259 N N . GLU A 1 419 ? 12.148 0.507 13.802 1.00 96.62 419 GLU A N 1
ATOM 3260 C CA . GLU A 1 419 ? 12.476 1.875 13.397 1.00 96.62 419 GLU A CA 1
ATOM 3261 C C . GLU A 1 419 ? 11.685 2.263 12.137 1.00 96.62 419 GLU A C 1
ATOM 3263 O O . GLU A 1 419 ? 12.100 1.912 11.025 1.00 96.62 419 GLU A O 1
ATOM 3268 N N . PRO A 1 420 ? 10.548 2.976 12.283 1.00 94.56 420 PRO A N 1
ATOM 3269 C CA . PRO A 1 420 ? 9.741 3.422 11.152 1.00 94.56 420 PRO A CA 1
ATOM 3270 C C . PRO A 1 420 ? 10.571 4.186 10.113 1.00 94.56 420 PRO A C 1
ATOM 3272 O O . PRO A 1 420 ? 11.429 4.994 10.472 1.00 94.56 420 PRO A O 1
ATOM 3275 N N . GLY A 1 421 ? 10.373 3.870 8.830 1.00 82.75 421 GLY A N 1
ATOM 3276 C CA . GLY A 1 421 ? 11.034 4.537 7.698 1.00 82.75 421 GLY A CA 1
ATOM 3277 C C . GLY A 1 421 ? 12.527 4.224 7.520 1.00 82.75 421 GLY A C 1
ATOM 3278 O O . GLY A 1 421 ? 13.094 4.455 6.446 1.00 82.75 421 GLY A O 1
ATOM 3279 N N . LYS A 1 422 ? 13.193 3.637 8.523 1.00 87.00 422 LYS A N 1
ATOM 3280 C CA . LYS A 1 422 ? 14.637 3.375 8.478 1.00 87.00 422 LYS A CA 1
ATOM 3281 C C . LYS A 1 422 ? 14.972 2.019 7.873 1.00 87.00 422 LYS A C 1
ATOM 3283 O O . LYS A 1 422 ? 14.272 1.029 8.057 1.00 87.00 422 LYS A O 1
ATOM 3288 N N . ARG A 1 423 ? 16.102 1.955 7.162 1.00 85.81 423 ARG A N 1
ATOM 3289 C CA . ARG A 1 423 ? 16.650 0.716 6.586 1.00 85.81 423 ARG A CA 1
ATOM 3290 C C . ARG A 1 423 ? 17.562 0.036 7.598 1.00 85.81 423 ARG A C 1
ATOM 3292 O O . ARG A 1 423 ? 18.728 0.403 7.691 1.00 85.81 423 ARG A O 1
ATOM 3299 N N . VAL A 1 424 ? 17.038 -0.937 8.330 1.00 91.19 424 VAL A N 1
ATOM 3300 C CA . VAL A 1 424 ? 17.749 -1.600 9.439 1.00 91.19 424 VAL A CA 1
ATOM 3301 C C . VAL A 1 424 ? 17.767 -3.116 9.269 1.00 91.19 424 VAL A C 1
ATOM 3303 O O . VAL A 1 424 ? 18.797 -3.733 9.523 1.00 91.19 424 VAL A O 1
ATOM 3306 N N . MET A 1 425 ? 16.682 -3.712 8.764 1.00 93.06 425 MET A N 1
ATOM 3307 C CA . MET A 1 425 ? 16.667 -5.136 8.415 1.00 93.06 425 MET A CA 1
ATOM 3308 C C . MET A 1 425 ? 17.655 -5.426 7.281 1.00 93.06 425 MET A C 1
ATOM 3310 O O . MET A 1 425 ? 18.036 -4.524 6.531 1.00 93.06 425 MET A O 1
ATOM 3314 N N . VAL A 1 426 ? 18.029 -6.685 7.095 1.00 94.06 426 VAL A N 1
ATOM 3315 C CA . VAL A 1 426 ? 18.860 -7.113 5.967 1.00 94.06 426 VAL A CA 1
ATOM 3316 C C . VAL A 1 426 ? 18.019 -8.008 5.070 1.00 94.06 426 VAL A C 1
ATOM 3318 O O . VAL A 1 426 ? 17.424 -8.967 5.540 1.00 94.06 426 VAL A O 1
ATOM 3321 N N . LYS A 1 427 ? 17.937 -7.684 3.779 1.00 88.94 427 LYS A N 1
ATOM 3322 C CA . LYS A 1 427 ? 17.350 -8.563 2.767 1.00 88.94 427 LYS A CA 1
ATOM 3323 C C . LYS A 1 427 ? 18.455 -9.200 1.945 1.00 88.94 427 LYS A C 1
ATOM 3325 O O . LYS A 1 427 ? 19.322 -8.498 1.417 1.00 88.94 427 LYS A O 1
ATOM 3330 N N . ILE A 1 428 ? 18.377 -10.512 1.825 1.00 89.69 428 ILE A N 1
ATOM 3331 C CA . ILE A 1 428 ? 19.242 -11.342 1.009 1.00 89.69 428 ILE A CA 1
ATOM 3332 C C . ILE A 1 428 ? 18.345 -11.888 -0.091 1.00 89.69 428 ILE A C 1
ATOM 3334 O O . ILE A 1 428 ? 17.332 -12.520 0.193 1.00 89.69 428 ILE A O 1
ATOM 3338 N N . LYS A 1 429 ? 18.668 -11.553 -1.337 1.00 77.19 429 LYS A N 1
ATOM 3339 C CA . LYS A 1 429 ? 17.897 -11.953 -2.516 1.00 77.19 429 LYS A CA 1
ATOM 3340 C C . LYS A 1 429 ? 18.807 -12.668 -3.495 1.00 77.19 429 LYS A C 1
ATOM 3342 O O . LYS A 1 429 ? 19.995 -12.335 -3.562 1.00 77.19 429 LYS A O 1
ATOM 3347 N N . HIS A 1 430 ? 18.243 -13.569 -4.285 1.00 69.62 430 HIS A N 1
ATOM 3348 C CA . HIS A 1 430 ? 18.977 -14.177 -5.382 1.00 69.62 430 HIS A CA 1
ATOM 3349 C C . HIS A 1 430 ? 19.424 -13.095 -6.356 1.00 69.62 430 HIS A C 1
ATOM 3351 O O . HIS A 1 430 ? 18.691 -12.159 -6.700 1.00 69.62 430 HIS A O 1
ATOM 3357 N N . VAL A 1 431 ? 20.684 -13.183 -6.763 1.00 66.06 431 VAL A N 1
ATOM 3358 C CA . VAL A 1 431 ? 21.181 -12.387 -7.874 1.00 66.06 431 VAL A CA 1
ATOM 3359 C C . VAL A 1 431 ? 20.909 -13.198 -9.121 1.00 66.06 431 VAL A C 1
ATOM 3361 O O . VAL A 1 431 ? 21.716 -14.033 -9.504 1.00 66.06 431 VAL A O 1
ATOM 3364 N N . ARG A 1 432 ? 19.758 -12.949 -9.740 1.00 75.44 432 ARG A N 1
ATOM 3365 C CA . ARG A 1 432 ? 19.435 -13.563 -11.020 1.00 75.44 432 ARG A CA 1
ATOM 3366 C C . ARG A 1 432 ? 20.117 -12.786 -12.128 1.00 75.44 432 ARG A C 1
ATOM 3368 O O . ARG A 1 432 ? 19.988 -11.559 -12.209 1.00 75.44 432 ARG A O 1
ATOM 3375 N N . ALA A 1 433 ? 20.861 -13.503 -12.954 1.00 82.44 433 ALA A N 1
ATOM 3376 C CA . ALA A 1 433 ? 21.482 -12.968 -14.146 1.00 82.44 433 ALA A CA 1
ATOM 3377 C C . ALA A 1 433 ? 20.950 -13.710 -15.368 1.00 82.44 433 ALA A C 1
ATOM 3379 O O . ALA A 1 433 ? 20.609 -14.887 -15.292 1.00 82.44 433 ALA A O 1
ATOM 3380 N N . ALA A 1 434 ? 20.849 -12.998 -16.479 1.00 89.69 434 ALA A N 1
ATOM 3381 C CA . ALA A 1 434 ? 20.547 -13.571 -17.775 1.00 89.69 434 ALA A CA 1
ATOM 3382 C C . ALA A 1 434 ? 21.481 -12.953 -18.810 1.00 89.69 434 ALA A C 1
ATOM 3384 O O . ALA A 1 434 ? 21.676 -11.737 -18.846 1.00 89.69 434 ALA A O 1
ATOM 3385 N N . ASP A 1 435 ? 22.024 -13.790 -19.673 1.00 92.25 435 ASP A N 1
ATOM 3386 C CA . ASP A 1 435 ? 22.693 -13.388 -20.893 1.00 92.25 435 ASP A CA 1
ATOM 3387 C C . ASP A 1 435 ? 21.631 -13.127 -21.962 1.00 92.25 435 ASP A C 1
ATOM 3389 O O . ASP A 1 435 ? 20.880 -14.017 -22.364 1.00 92.25 435 ASP A O 1
ATOM 3393 N N . CYS A 1 436 ? 21.547 -11.872 -22.388 1.00 96.19 436 CYS A N 1
ATOM 3394 C CA . CYS A 1 436 ? 20.533 -11.377 -23.303 1.00 96.19 436 CYS A CA 1
ATOM 3395 C C . CYS A 1 436 ? 21.166 -10.857 -24.588 1.00 96.19 436 CYS A C 1
ATOM 3397 O O . CYS A 1 436 ? 22.180 -10.153 -24.569 1.00 96.19 436 CYS A O 1
ATOM 3399 N N . VAL A 1 437 ? 20.493 -11.112 -25.705 1.00 96.94 437 VAL A N 1
ATOM 3400 C CA . VAL A 1 437 ? 20.798 -10.469 -26.981 1.00 96.94 437 VAL A CA 1
ATOM 3401 C C . VAL A 1 437 ? 20.463 -8.985 -26.892 1.00 96.94 437 VAL A C 1
ATOM 3403 O O . VAL A 1 437 ? 19.376 -8.620 -26.446 1.00 96.94 437 VAL A O 1
ATOM 3406 N N . VAL A 1 438 ? 21.359 -8.124 -27.370 1.00 96.75 438 VAL A N 1
ATOM 3407 C CA . VAL A 1 438 ? 21.073 -6.703 -27.589 1.00 96.75 438 VAL A CA 1
ATOM 3408 C C . VAL A 1 438 ? 20.654 -6.511 -29.039 1.00 96.75 438 VAL A C 1
ATOM 3410 O O . VAL A 1 438 ? 21.488 -6.448 -29.938 1.00 96.75 438 VAL A O 1
ATOM 3413 N N . ALA A 1 439 ? 19.345 -6.429 -29.253 1.00 94.38 439 ALA A N 1
ATOM 3414 C CA . ALA A 1 439 ? 18.741 -6.344 -30.584 1.00 94.38 439 ALA A CA 1
ATOM 3415 C C . ALA A 1 439 ? 18.402 -4.904 -31.004 1.00 94.38 439 ALA A C 1
ATOM 3417 O O . ALA A 1 439 ? 18.082 -4.614 -32.149 1.00 94.38 439 ALA A O 1
ATOM 3418 N N . GLY A 1 440 ? 18.495 -3.950 -30.086 1.00 94.44 440 GLY A N 1
ATOM 3419 C CA . GLY A 1 440 ? 18.266 -2.552 -30.415 1.00 94.44 440 GLY A CA 1
ATOM 3420 C C . GLY A 1 440 ? 18.532 -1.643 -29.236 1.00 94.44 440 GLY A C 1
ATOM 3421 O O . GLY A 1 440 ? 18.898 -2.091 -28.147 1.00 94.44 440 GLY A O 1
ATOM 3422 N N . PHE A 1 441 ? 18.314 -0.350 -29.429 1.00 94.25 441 PHE A N 1
ATOM 3423 C CA . PHE A 1 441 ? 18.380 0.622 -28.345 1.00 94.25 441 PHE A CA 1
ATOM 3424 C C . PHE A 1 441 ? 17.389 1.767 -28.548 1.00 94.25 441 PHE A C 1
ATOM 3426 O O . PHE A 1 441 ? 16.819 1.934 -29.616 1.00 94.25 441 PHE A O 1
ATOM 3433 N N . ARG A 1 442 ? 17.169 2.573 -27.510 1.00 92.50 442 ARG A N 1
ATOM 3434 C CA . ARG A 1 442 ? 16.450 3.851 -27.611 1.00 92.50 442 ARG A CA 1
ATOM 3435 C C . ARG A 1 442 ? 17.402 4.995 -27.359 1.00 92.50 442 ARG A C 1
ATOM 3437 O O . ARG A 1 442 ? 18.282 4.867 -26.508 1.00 92.50 442 ARG A O 1
ATOM 3444 N N . TRP A 1 443 ? 17.193 6.123 -28.024 1.00 92.94 443 TRP A N 1
ATOM 3445 C CA . TRP A 1 443 ? 17.916 7.355 -27.726 1.00 92.94 443 TRP A CA 1
ATOM 3446 C C . TRP A 1 443 ? 17.540 7.927 -26.359 1.00 92.94 443 TRP A C 1
ATOM 3448 O O . TRP A 1 443 ? 16.424 7.768 -25.866 1.00 92.94 443 TRP A O 1
ATOM 3458 N N . HIS A 1 444 ? 18.485 8.613 -25.724 1.00 89.88 444 HIS A N 1
ATOM 3459 C CA . HIS A 1 444 ? 18.212 9.378 -24.520 1.00 89.88 444 HIS A CA 1
ATOM 3460 C C . HIS A 1 444 ? 17.516 10.700 -24.875 1.00 89.88 444 HIS A C 1
ATOM 3462 O O . HIS A 1 444 ? 17.927 11.399 -25.798 1.00 89.88 444 HIS A O 1
ATOM 3468 N N . LYS A 1 445 ? 16.514 11.097 -24.081 1.00 84.81 445 LYS A N 1
ATOM 3469 C CA . LYS A 1 445 ? 15.698 12.309 -24.304 1.00 84.81 445 LYS A CA 1
ATOM 3470 C C . LYS A 1 445 ? 16.481 13.630 -24.413 1.00 84.81 445 LYS A C 1
ATOM 3472 O O . LYS A 1 445 ? 15.965 14.589 -24.961 1.00 84.81 445 LYS A O 1
ATOM 3477 N N . GLN A 1 446 ? 17.698 13.692 -23.868 1.00 82.81 446 GLN A N 1
ATOM 3478 C CA . GLN A 1 446 ? 18.559 14.890 -23.844 1.00 82.81 446 GLN A CA 1
ATOM 3479 C C . GLN A 1 446 ? 19.739 14.821 -24.834 1.00 82.81 446 GLN A C 1
ATOM 3481 O O . GLN A 1 446 ? 20.673 15.601 -24.713 1.00 82.81 446 GLN A O 1
ATOM 3486 N N . GLY A 1 447 ? 19.756 13.864 -25.764 1.00 80.06 447 GLY A N 1
ATOM 3487 C CA . GLY A 1 447 ? 20.868 13.719 -26.712 1.00 80.06 447 GLY A CA 1
ATOM 3488 C C . GLY A 1 447 ? 20.576 12.671 -27.771 1.00 80.06 447 GLY A C 1
ATOM 3489 O O . GLY A 1 447 ? 21.256 11.647 -27.848 1.00 80.06 447 GLY A O 1
ATOM 3490 N N . ARG A 1 448 ? 19.514 12.897 -28.550 1.00 83.38 448 ARG A N 1
ATOM 3491 C CA . ARG A 1 448 ? 19.158 12.031 -29.677 1.00 83.38 448 ARG A CA 1
ATOM 3492 C C . ARG A 1 448 ? 20.288 12.057 -30.708 1.00 83.38 448 ARG A C 1
ATOM 3494 O O . ARG A 1 448 ? 20.787 13.124 -31.030 1.00 83.38 448 ARG A O 1
ATOM 3501 N N . GLY A 1 449 ? 20.709 10.886 -31.179 1.00 84.50 449 GLY A N 1
ATOM 3502 C CA . GLY A 1 449 ? 21.857 10.734 -32.081 1.00 84.50 449 GLY A CA 1
ATOM 3503 C C . GLY A 1 449 ? 23.213 10.578 -31.380 1.00 84.50 449 GLY A C 1
ATOM 3504 O O . GLY A 1 449 ? 24.128 10.020 -31.976 1.00 84.50 449 GLY A O 1
ATOM 3505 N N . GLU A 1 450 ? 23.335 10.978 -30.110 1.00 89.88 450 GLU A N 1
ATOM 3506 C CA . GLU A 1 450 ? 24.627 11.008 -29.401 1.00 89.88 450 GLU A CA 1
ATOM 3507 C C . GLU A 1 450 ? 24.670 10.163 -28.122 1.00 89.88 450 GLU A C 1
ATOM 3509 O O . GLU A 1 450 ? 25.744 9.753 -27.680 1.00 89.88 450 GLU A O 1
ATOM 3514 N N . LEU A 1 451 ? 23.521 9.921 -27.486 1.00 93.00 451 LEU A N 1
ATOM 3515 C CA . LEU A 1 451 ? 23.438 9.290 -26.170 1.00 93.00 451 LEU A CA 1
ATOM 3516 C C . LEU A 1 451 ? 22.436 8.142 -26.169 1.00 93.00 451 LEU A C 1
ATOM 3518 O O . LEU A 1 451 ? 21.229 8.349 -26.311 1.00 93.00 451 LEU A O 1
ATOM 3522 N N . VAL A 1 452 ? 22.911 6.929 -25.891 1.00 93.81 452 VAL A N 1
ATOM 3523 C CA . VAL A 1 452 ? 22.026 5.773 -25.713 1.00 93.81 452 VAL A CA 1
ATOM 3524 C C . VAL A 1 452 ? 21.204 5.921 -24.427 1.00 93.81 452 VAL A C 1
ATOM 3526 O O . VAL A 1 452 ? 21.718 6.183 -23.339 1.00 93.81 452 VAL A O 1
ATOM 3529 N N . GLY A 1 453 ? 19.890 5.767 -24.550 1.00 91.31 453 GLY A N 1
ATOM 3530 C CA . GLY A 1 453 ? 18.884 5.810 -23.491 1.00 91.31 453 GLY A CA 1
ATOM 3531 C C . GLY A 1 453 ? 18.764 4.485 -22.737 1.00 91.31 453 GLY A C 1
ATOM 3532 O O . GLY A 1 453 ? 18.909 4.439 -21.510 1.00 91.31 453 GLY A O 1
ATOM 3533 N N . SER A 1 454 ? 18.513 3.417 -23.487 1.00 94.38 454 SER A N 1
ATOM 3534 C CA . SER A 1 454 ? 18.327 2.049 -22.994 1.00 94.38 454 SER A CA 1
ATOM 3535 C C . SER A 1 454 ? 18.631 1.048 -24.102 1.00 94.38 454 SER A C 1
ATOM 3537 O O . SER A 1 454 ? 18.345 1.349 -25.257 1.00 94.38 454 SER A O 1
ATOM 3539 N N . LEU A 1 455 ? 19.121 -0.140 -23.758 1.00 96.06 455 LEU A N 1
ATOM 3540 C CA . LEU A 1 455 ? 19.269 -1.260 -24.695 1.00 96.06 455 LEU A CA 1
ATOM 3541 C C . LEU A 1 455 ? 18.041 -2.173 -24.612 1.00 96.06 455 LEU A C 1
ATOM 3543 O O . LEU A 1 455 ? 17.527 -2.398 -23.515 1.00 96.06 455 LEU A O 1
ATOM 3547 N N . LEU A 1 456 ? 17.576 -2.680 -25.753 1.00 95.19 456 LEU A N 1
ATOM 3548 C CA . LEU A 1 456 ? 16.486 -3.649 -25.862 1.00 95.19 456 LEU A CA 1
ATOM 3549 C C . LEU A 1 456 ? 17.062 -5.062 -25.813 1.00 95.19 456 LEU A C 1
ATOM 3551 O O . LEU A 1 456 ? 17.982 -5.389 -26.564 1.00 95.19 456 LEU A O 1
ATOM 3555 N N . LEU A 1 457 ? 16.501 -5.879 -24.928 1.00 96.19 457 LEU A N 1
ATOM 3556 C CA . LEU A 1 457 ? 16.988 -7.209 -24.595 1.00 96.19 457 LEU A CA 1
ATOM 3557 C C . LEU A 1 457 ? 16.085 -8.277 -25.206 1.00 96.19 457 LEU A C 1
ATOM 3559 O O . LEU A 1 457 ? 14.857 -8.145 -25.159 1.00 96.19 457 LEU A O 1
ATOM 3563 N N . GLY A 1 458 ? 16.688 -9.341 -25.733 1.00 94.56 458 GLY A N 1
ATOM 3564 C CA . GLY A 1 458 ? 15.962 -10.485 -26.269 1.00 94.56 458 GLY A CA 1
ATOM 3565 C C . GLY A 1 458 ? 16.519 -11.842 -25.848 1.00 94.56 458 GLY A C 1
ATOM 3566 O O . GLY A 1 458 ? 17.716 -11.966 -25.587 1.00 94.56 458 GLY A O 1
ATOM 3567 N N . LEU A 1 459 ? 15.631 -12.838 -25.809 1.00 93.94 459 LEU A N 1
ATOM 3568 C CA . LEU A 1 459 ? 15.940 -14.254 -25.588 1.00 93.94 459 LEU A CA 1
ATOM 3569 C C . LEU A 1 459 ? 15.262 -15.125 -26.646 1.00 93.94 459 LEU A C 1
ATOM 3571 O O . LEU A 1 459 ? 14.146 -14.828 -27.069 1.00 93.94 459 LEU A O 1
ATOM 3575 N N . TYR A 1 460 ? 15.938 -16.191 -27.056 1.00 91.56 460 TYR A N 1
ATOM 3576 C CA . TYR A 1 460 ? 15.413 -17.193 -27.975 1.00 91.56 460 TYR A CA 1
ATOM 3577 C C . TYR A 1 460 ? 14.551 -18.230 -27.240 1.00 91.56 460 TYR A C 1
ATOM 3579 O O . TYR A 1 460 ? 14.913 -18.691 -26.153 1.00 91.56 460 TYR A O 1
ATOM 3587 N N . ASP A 1 461 ? 13.415 -18.606 -27.824 1.00 88.00 461 ASP A N 1
ATOM 3588 C CA . ASP A 1 461 ? 12.633 -19.770 -27.386 1.00 88.00 461 ASP A CA 1
ATOM 3589 C C . ASP A 1 461 ? 13.228 -21.097 -27.907 1.00 88.00 461 ASP A C 1
ATOM 3591 O O . ASP A 1 461 ? 14.378 -21.152 -28.362 1.00 88.00 461 ASP A O 1
ATOM 3595 N N . ALA A 1 462 ? 12.495 -22.203 -27.751 1.00 84.06 462 ALA A N 1
ATOM 3596 C CA . ALA A 1 462 ? 12.934 -23.514 -28.229 1.00 84.06 462 ALA A CA 1
ATOM 3597 C C . ALA A 1 462 ? 12.845 -23.632 -29.759 1.00 84.06 462 ALA A C 1
ATOM 3599 O O . ALA A 1 462 ? 13.614 -24.375 -30.365 1.00 84.06 462 ALA A O 1
ATOM 3600 N N . GLU A 1 463 ? 11.955 -22.857 -30.369 1.00 87.62 463 GLU A N 1
ATOM 3601 C CA . GLU A 1 463 ? 11.676 -22.796 -31.799 1.00 87.62 463 GLU A CA 1
ATOM 3602 C C . GLU A 1 463 ? 12.641 -21.859 -32.551 1.00 87.62 463 GLU A C 1
ATOM 3604 O O . GLU A 1 463 ? 12.657 -21.834 -33.782 1.00 87.62 463 GLU A O 1
ATOM 3609 N N . GLY A 1 464 ? 13.478 -21.107 -31.828 1.00 86.50 464 GLY A N 1
ATOM 3610 C CA . GLY A 1 464 ? 14.477 -20.198 -32.388 1.00 86.50 464 GLY A CA 1
ATOM 3611 C C . GLY A 1 464 ? 13.952 -18.791 -32.693 1.00 86.50 464 GLY A C 1
ATOM 3612 O O . GLY A 1 464 ? 14.634 -18.024 -33.376 1.00 86.50 464 GLY A O 1
ATOM 3613 N N . ALA A 1 465 ? 12.783 -18.408 -32.177 1.00 89.88 465 ALA A N 1
ATOM 3614 C CA . ALA A 1 465 ? 12.262 -17.050 -32.278 1.00 89.88 465 ALA A CA 1
ATOM 3615 C C . ALA A 1 465 ? 12.814 -16.153 -31.156 1.00 89.88 465 ALA A C 1
ATOM 3617 O O . ALA A 1 465 ? 12.838 -16.523 -29.983 1.00 89.88 465 ALA A O 1
ATOM 3618 N N . LEU A 1 466 ? 13.259 -14.942 -31.517 1.00 91.94 466 LEU A N 1
ATOM 3619 C CA . LEU A 1 466 ? 13.805 -13.966 -30.572 1.00 91.94 466 LEU A CA 1
ATOM 3620 C C . LEU A 1 466 ? 12.686 -13.116 -29.956 1.00 91.94 466 LEU A C 1
ATOM 3622 O O . LEU A 1 466 ? 12.135 -12.229 -30.611 1.00 91.94 466 LEU A O 1
ATOM 3626 N N . HIS A 1 467 ? 12.410 -13.312 -28.671 1.00 90.19 467 HIS A N 1
ATOM 3627 C CA . HIS A 1 467 ? 11.403 -12.558 -27.922 1.00 90.19 467 HIS A CA 1
ATOM 3628 C C . HIS A 1 467 ? 12.011 -11.358 -27.215 1.00 90.19 467 HIS A C 1
ATOM 3630 O O . HIS A 1 467 ? 13.095 -11.446 -26.647 1.00 90.19 467 HIS A O 1
ATOM 3636 N N . HIS A 1 468 ? 11.297 -10.232 -27.192 1.00 92.00 468 HIS A N 1
ATOM 3637 C CA . HIS A 1 468 ? 11.706 -9.061 -26.418 1.00 92.00 468 HIS A CA 1
ATOM 3638 C C . HIS A 1 468 ? 11.352 -9.232 -24.935 1.00 92.00 468 HIS A C 1
ATOM 3640 O O . HIS A 1 468 ? 10.181 -9.199 -24.548 1.00 92.00 468 HIS A O 1
ATOM 3646 N N . VAL A 1 469 ? 12.380 -9.355 -24.094 1.00 90.56 469 VAL A N 1
ATOM 3647 C CA . VAL A 1 469 ? 12.240 -9.669 -22.661 1.00 90.56 469 VAL A CA 1
ATOM 3648 C C . VAL A 1 469 ? 12.360 -8.452 -21.751 1.00 90.56 469 VAL A C 1
ATOM 3650 O O . VAL A 1 469 ? 12.138 -8.557 -20.549 1.00 90.56 469 VAL A O 1
ATOM 3653 N N . GLY A 1 470 ? 12.677 -7.278 -22.294 1.00 91.44 470 GLY A N 1
ATOM 3654 C CA . GLY A 1 470 ? 12.755 -6.040 -21.529 1.00 91.44 470 GLY A CA 1
ATOM 3655 C C . GLY A 1 470 ? 13.882 -5.134 -21.993 1.00 91.44 470 GLY A C 1
ATOM 3656 O O . GLY A 1 470 ? 14.401 -5.255 -23.098 1.00 91.44 470 GLY A O 1
ATOM 3657 N N . VAL A 1 471 ? 14.262 -4.197 -21.130 1.00 94.12 471 VAL A N 1
ATOM 3658 C CA . VAL A 1 471 ? 15.327 -3.235 -21.420 1.00 94.12 471 VAL A CA 1
ATOM 3659 C C . VAL A 1 471 ? 16.308 -3.150 -20.264 1.00 94.12 471 VAL A C 1
ATOM 3661 O O . VAL A 1 471 ? 15.925 -3.353 -19.112 1.00 94.12 471 VAL A O 1
ATOM 3664 N N . THR A 1 472 ? 17.547 -2.770 -20.560 1.00 93.12 472 THR A N 1
ATOM 3665 C CA . THR A 1 472 ? 18.506 -2.303 -19.552 1.00 93.12 472 THR A CA 1
ATOM 3666 C C . THR A 1 472 ? 18.796 -0.818 -19.740 1.00 93.12 472 THR A C 1
ATOM 3668 O O . THR A 1 472 ? 18.833 -0.304 -20.862 1.00 93.12 472 THR A O 1
ATOM 3671 N N . SER A 1 473 ? 18.912 -0.090 -18.631 1.00 88.50 473 SER A N 1
ATOM 3672 C CA . SER A 1 473 ? 19.050 1.370 -18.620 1.00 88.50 473 SER A CA 1
ATOM 3673 C C . SER A 1 473 ? 19.886 1.832 -17.416 1.00 88.50 473 SER A C 1
ATOM 3675 O O . SER A 1 473 ? 20.600 1.034 -16.824 1.00 88.50 473 SER A O 1
ATOM 3677 N N . ALA A 1 474 ? 19.821 3.120 -17.056 1.00 85.19 474 ALA A N 1
ATOM 3678 C CA . ALA A 1 474 ? 20.590 3.729 -15.957 1.00 85.19 474 ALA A CA 1
ATOM 3679 C C . ALA A 1 474 ? 22.119 3.825 -16.169 1.00 85.19 474 ALA A C 1
ATOM 3681 O O . ALA A 1 474 ? 22.892 3.868 -15.218 1.00 85.19 474 ALA A O 1
ATOM 3682 N N . PHE A 1 475 ? 22.559 3.957 -17.421 1.00 89.00 475 PHE A N 1
ATOM 3683 C CA . PHE A 1 475 ? 23.948 4.282 -17.751 1.00 89.00 475 PHE A CA 1
ATOM 3684 C C . PHE A 1 475 ? 24.334 5.706 -17.310 1.00 89.00 475 PHE A C 1
ATOM 3686 O O . PHE A 1 475 ? 23.530 6.642 -17.417 1.00 89.00 475 PHE A O 1
ATOM 3693 N N . THR A 1 476 ? 25.588 5.891 -16.885 1.00 90.69 476 THR A N 1
ATOM 3694 C CA . THR A 1 476 ? 26.186 7.222 -16.678 1.00 90.69 476 THR A CA 1
ATOM 3695 C C . THR A 1 476 ? 26.260 7.988 -18.002 1.00 90.69 476 THR A C 1
ATOM 3697 O O . THR A 1 476 ? 26.332 7.377 -19.065 1.00 90.69 476 THR A O 1
ATOM 3700 N N . MET A 1 477 ? 26.283 9.326 -17.979 1.00 89.75 477 MET A N 1
ATOM 3701 C CA . MET A 1 477 ? 26.348 10.129 -19.217 1.00 89.75 477 MET A CA 1
ATOM 3702 C C . MET A 1 477 ? 27.555 9.773 -20.101 1.00 89.75 477 MET A C 1
ATOM 3704 O O . MET A 1 477 ? 27.425 9.716 -21.323 1.00 89.75 477 MET A O 1
ATOM 3708 N N . ALA A 1 478 ? 28.702 9.460 -19.490 1.00 90.88 478 ALA A N 1
ATOM 3709 C CA . ALA A 1 478 ? 29.882 8.977 -20.203 1.00 90.88 478 ALA A CA 1
ATOM 3710 C C . ALA A 1 478 ? 29.629 7.618 -20.881 1.00 90.88 478 ALA A C 1
ATOM 3712 O O . ALA A 1 478 ? 29.905 7.467 -22.070 1.00 90.88 478 ALA A O 1
ATOM 3713 N N . ALA A 1 479 ? 29.034 6.656 -20.163 1.00 91.25 479 ALA A N 1
ATOM 3714 C CA . ALA A 1 479 ? 28.691 5.350 -20.721 1.00 91.25 479 ALA A CA 1
ATOM 3715 C C . ALA A 1 479 ? 27.664 5.456 -21.860 1.00 91.25 479 ALA A C 1
ATOM 3717 O O . ALA A 1 479 ? 27.803 4.773 -22.867 1.00 91.25 479 ALA A O 1
ATOM 3718 N N . ARG A 1 480 ? 26.676 6.356 -21.761 1.00 94.50 480 ARG A N 1
ATOM 3719 C CA . ARG A 1 480 ? 25.685 6.595 -22.829 1.00 94.50 480 ARG A CA 1
ATOM 3720 C C . ARG A 1 480 ? 26.324 7.042 -24.141 1.00 94.50 480 ARG A C 1
ATOM 3722 O O . ARG A 1 480 ? 25.915 6.562 -25.196 1.00 94.50 480 ARG A O 1
ATOM 3729 N N . ARG A 1 481 ? 27.304 7.950 -24.066 1.00 94.56 481 ARG A N 1
ATOM 3730 C CA . ARG A 1 481 ? 28.051 8.445 -25.233 1.00 94.56 481 ARG A CA 1
ATOM 3731 C C . ARG A 1 481 ? 28.948 7.359 -25.817 1.00 94.56 481 ARG A C 1
ATOM 3733 O O . ARG A 1 481 ? 28.954 7.151 -27.025 1.00 94.56 481 ARG A O 1
ATOM 3740 N N . ARG A 1 482 ? 29.651 6.626 -24.950 1.00 93.62 482 ARG A N 1
ATOM 3741 C CA . ARG A 1 482 ? 30.488 5.491 -25.352 1.00 93.62 482 ARG A CA 1
ATOM 3742 C C . ARG A 1 482 ? 29.668 4.417 -26.074 1.00 93.62 482 ARG A C 1
ATOM 3744 O O . ARG A 1 482 ? 30.056 3.986 -27.149 1.00 93.62 482 ARG A O 1
ATOM 3751 N N . LEU A 1 483 ? 28.502 4.050 -25.538 1.00 94.62 483 LEU A N 1
ATOM 3752 C CA . LEU A 1 483 ? 27.596 3.084 -26.167 1.00 94.62 483 LEU A CA 1
ATOM 3753 C C . LEU A 1 483 ? 27.116 3.546 -27.550 1.00 94.62 483 LEU A C 1
ATOM 3755 O O . LEU A 1 483 ? 27.021 2.725 -28.453 1.00 94.62 483 LEU A O 1
ATOM 3759 N N . ALA A 1 484 ? 26.840 4.841 -27.744 1.00 93.25 484 ALA A N 1
ATOM 3760 C CA . ALA A 1 484 ? 26.436 5.358 -29.054 1.00 93.25 484 ALA A CA 1
ATOM 3761 C C . ALA A 1 484 ? 27.534 5.157 -30.115 1.00 93.25 484 ALA A C 1
ATOM 3763 O O . ALA A 1 484 ? 27.235 4.787 -31.247 1.00 93.25 484 ALA A O 1
ATOM 3764 N N . GLN A 1 485 ? 28.799 5.343 -29.728 1.00 93.75 485 GLN A N 1
ATOM 3765 C CA . GLN A 1 485 ? 29.957 5.116 -30.597 1.00 93.75 485 GLN A CA 1
ATOM 3766 C C . GLN A 1 485 ? 30.225 3.621 -30.828 1.00 93.75 485 GLN A C 1
ATOM 3768 O O . GLN A 1 485 ? 30.489 3.210 -31.953 1.00 93.75 485 GLN A O 1
ATOM 3773 N N . GLU A 1 486 ? 30.133 2.794 -29.784 1.00 93.12 486 GLU A N 1
ATOM 3774 C CA . GLU A 1 486 ? 30.381 1.347 -29.881 1.00 93.12 486 GLU A CA 1
ATOM 3775 C C . GLU A 1 486 ? 29.339 0.625 -30.745 1.00 93.12 486 GLU A C 1
ATOM 3777 O O . GLU A 1 486 ? 29.664 -0.344 -31.432 1.00 93.12 486 GLU A O 1
ATOM 3782 N N . LEU A 1 487 ? 28.087 1.086 -30.707 1.00 94.75 487 LEU A N 1
ATOM 3783 C CA . LEU A 1 487 ? 26.974 0.465 -31.423 1.00 94.75 487 LEU A CA 1
ATOM 3784 C C . LEU A 1 487 ? 26.806 1.000 -32.850 1.00 94.75 487 LEU A C 1
ATOM 3786 O O . LEU A 1 487 ? 26.108 0.363 -33.635 1.00 94.75 487 LEU A O 1
ATOM 3790 N N . GLU A 1 488 ? 27.468 2.107 -33.210 1.00 94.00 488 GLU A N 1
ATOM 3791 C CA . GLU A 1 488 ? 27.412 2.724 -34.545 1.00 94.00 488 GLU A CA 1
ATOM 3792 C C . GLU A 1 488 ? 27.564 1.689 -35.683 1.00 94.00 488 GLU A C 1
ATOM 3794 O O . GLU A 1 488 ? 26.681 1.555 -36.537 1.00 94.00 488 GLU A O 1
ATOM 3799 N N . PRO A 1 489 ? 28.625 0.851 -35.682 1.00 94.31 489 PRO A N 1
ATOM 3800 C CA . PRO A 1 489 ? 28.865 -0.082 -36.781 1.00 94.31 489 PRO A CA 1
ATOM 3801 C C . PRO A 1 489 ? 27.750 -1.117 -36.957 1.00 94.31 489 PRO A C 1
ATOM 3803 O O . PRO A 1 489 ? 27.558 -1.628 -38.063 1.00 94.31 489 PRO A O 1
ATOM 3806 N N . LEU A 1 490 ? 27.018 -1.421 -35.881 1.00 93.25 490 LEU A N 1
ATOM 3807 C CA . LEU A 1 490 ? 25.948 -2.416 -35.841 1.00 93.25 490 LEU A CA 1
ATOM 3808 C C . LEU A 1 490 ? 24.607 -1.870 -36.340 1.00 93.25 490 LEU A C 1
ATOM 3810 O O . LEU A 1 490 ? 23.702 -2.663 -36.582 1.00 93.25 490 LEU A O 1
ATOM 3814 N N . ARG A 1 491 ? 24.469 -0.550 -36.524 1.00 91.88 491 ARG A N 1
ATOM 3815 C CA . ARG A 1 491 ? 23.249 0.077 -37.070 1.00 91.88 491 ARG A CA 1
ATOM 3816 C C . ARG A 1 491 ? 23.134 -0.099 -38.583 1.00 91.88 491 ARG A C 1
ATOM 3818 O O . ARG A 1 491 ? 22.038 -0.177 -39.137 1.00 91.88 491 ARG A O 1
ATOM 3825 N N . LYS A 1 492 ? 24.274 -0.181 -39.275 1.00 88.81 492 LYS A N 1
ATOM 3826 C CA . LYS A 1 492 ? 24.326 -0.305 -40.739 1.00 88.81 492 LYS A CA 1
ATOM 3827 C C . LYS A 1 492 ? 23.649 -1.598 -41.191 1.00 88.81 492 LYS A C 1
ATOM 3829 O O . LYS A 1 492 ? 24.049 -2.680 -40.764 1.00 88.81 492 LYS A O 1
ATOM 3834 N N . GLN A 1 493 ? 22.644 -1.471 -42.061 1.00 88.44 493 GLN A N 1
ATOM 3835 C CA . GLN A 1 493 ? 21.858 -2.589 -42.607 1.00 88.44 493 GLN A CA 1
ATOM 3836 C C . GLN A 1 493 ? 21.223 -3.492 -41.531 1.00 88.44 493 GLN A C 1
ATOM 3838 O O . GLN A 1 493 ? 20.871 -4.634 -41.817 1.00 88.44 493 GLN A O 1
ATOM 3843 N N . ALA A 1 494 ? 21.038 -2.982 -40.306 1.00 88.94 494 ALA A N 1
ATOM 3844 C CA . ALA A 1 494 ? 20.556 -3.777 -39.179 1.00 88.94 494 ALA A CA 1
ATOM 3845 C C . ALA A 1 494 ? 19.218 -4.468 -39.459 1.00 88.94 494 ALA A C 1
ATOM 3847 O O . ALA A 1 494 ? 19.035 -5.606 -39.046 1.00 88.94 494 ALA A O 1
ATOM 3848 N N . LEU A 1 495 ? 18.319 -3.809 -40.199 1.00 86.62 495 LEU A N 1
ATOM 3849 C CA . LEU A 1 495 ? 16.968 -4.297 -40.489 1.00 86.62 495 LEU A CA 1
ATOM 3850 C C . LEU A 1 495 ? 16.888 -5.454 -41.492 1.00 86.62 495 LEU A C 1
ATOM 3852 O O . LEU A 1 495 ? 15.897 -6.178 -41.463 1.00 86.62 495 LEU A O 1
ATOM 3856 N N . VAL A 1 496 ? 17.896 -5.651 -42.353 1.00 85.31 496 VAL A N 1
ATOM 3857 C CA . VAL A 1 496 ? 17.824 -6.597 -43.490 1.00 85.31 496 VAL A CA 1
ATOM 3858 C C . VAL A 1 496 ? 17.468 -8.015 -43.025 1.00 85.31 496 VAL A C 1
ATOM 3860 O O . VAL A 1 496 ? 16.576 -8.658 -43.579 1.00 85.31 496 VAL A O 1
ATOM 3863 N N . SER A 1 497 ? 18.113 -8.473 -41.956 1.00 83.06 497 SER A N 1
ATOM 3864 C CA . SER A 1 497 ? 17.916 -9.797 -41.357 1.00 83.06 497 SER A CA 1
ATOM 3865 C C . SER A 1 497 ? 17.443 -9.714 -39.903 1.00 83.06 497 SER A C 1
ATOM 3867 O O . SER A 1 497 ? 17.654 -10.647 -39.130 1.00 83.06 497 SER A O 1
ATOM 3869 N N . HIS A 1 498 ? 16.851 -8.588 -39.494 1.00 89.25 498 HIS A N 1
ATOM 3870 C CA . HIS A 1 498 ? 16.490 -8.387 -38.094 1.00 89.25 498 HIS A CA 1
ATOM 3871 C C . HIS A 1 498 ? 15.268 -9.234 -37.706 1.00 89.25 498 HIS A C 1
ATOM 3873 O O . HIS A 1 498 ? 14.227 -9.094 -38.354 1.00 89.25 498 HIS A O 1
ATOM 3879 N N . PRO A 1 499 ? 15.315 -10.019 -36.612 1.00 86.31 499 PRO A N 1
ATOM 3880 C CA . PRO A 1 499 ? 14.160 -10.796 -36.139 1.00 86.31 499 PRO A CA 1
ATOM 3881 C C . PRO A 1 499 ? 12.934 -9.929 -35.834 1.00 86.31 499 PRO A C 1
ATOM 3883 O O . PRO A 1 499 ? 11.798 -10.373 -35.922 1.00 86.31 499 PRO A O 1
ATOM 3886 N N . TRP A 1 500 ? 13.173 -8.662 -35.496 1.00 87.81 500 TRP A N 1
ATOM 3887 C CA . TRP A 1 500 ? 12.142 -7.665 -35.193 1.00 87.81 500 TRP A CA 1
ATOM 3888 C C . TRP A 1 500 ? 11.890 -6.666 -36.331 1.00 87.81 500 TRP A C 1
ATOM 3890 O O . TRP A 1 500 ? 11.363 -5.584 -36.085 1.00 87.81 500 TRP A O 1
ATOM 3900 N N . ARG A 1 501 ? 12.310 -6.966 -37.569 1.00 81.38 501 ARG A N 1
ATOM 3901 C CA . ARG A 1 501 ? 12.198 -6.030 -38.707 1.00 81.38 501 ARG A CA 1
ATOM 3902 C C . ARG A 1 501 ? 10.766 -5.552 -38.957 1.00 81.38 501 ARG A C 1
ATOM 3904 O O . ARG A 1 501 ? 10.562 -4.386 -39.273 1.00 81.38 501 ARG A O 1
ATOM 3911 N N . GLU A 1 502 ? 9.782 -6.424 -38.750 1.00 70.88 502 GLU A N 1
ATOM 3912 C CA . GLU A 1 502 ? 8.360 -6.104 -38.927 1.00 70.88 502 GLU A CA 1
ATOM 3913 C C . GLU A 1 502 ? 7.871 -5.089 -37.879 1.00 70.88 502 GLU A C 1
ATOM 3915 O O . GLU A 1 502 ? 6.980 -4.289 -38.146 1.00 70.88 502 GLU A O 1
ATOM 3920 N N . TRP A 1 503 ? 8.525 -5.029 -36.714 1.00 68.50 503 TRP A N 1
ATOM 3921 C CA . TRP A 1 503 ? 8.216 -4.083 -35.634 1.00 68.50 503 TRP A CA 1
ATOM 3922 C C . TRP A 1 503 ? 8.849 -2.701 -35.831 1.00 68.50 503 TRP A C 1
ATOM 3924 O O . TRP A 1 503 ? 8.514 -1.766 -35.108 1.00 68.50 503 TRP A O 1
ATOM 3934 N N . ALA A 1 504 ? 9.772 -2.551 -36.784 1.00 58.62 504 ALA A N 1
ATOM 3935 C CA . ALA A 1 504 ? 10.368 -1.257 -37.112 1.00 58.62 504 ALA A CA 1
ATOM 3936 C C . ALA A 1 504 ? 9.445 -0.378 -37.983 1.00 58.62 504 ALA A C 1
ATOM 3938 O O . ALA A 1 504 ? 9.713 0.813 -38.124 1.00 58.62 504 ALA A O 1
ATOM 3939 N N . GLY A 1 505 ? 8.361 -0.947 -38.538 1.00 49.47 505 GLY A N 1
ATOM 3940 C CA . GLY A 1 505 ? 7.402 -0.244 -39.402 1.00 49.47 505 GLY A CA 1
ATOM 3941 C C . GLY A 1 505 ? 5.910 -0.476 -39.109 1.00 49.47 505 GLY A C 1
ATOM 3942 O O . GLY A 1 505 ? 5.089 0.249 -39.662 1.00 49.47 505 GLY A O 1
ATOM 3943 N N . ALA A 1 506 ? 5.529 -1.440 -38.260 1.00 44.72 506 ALA A N 1
ATOM 3944 C CA . ALA A 1 506 ? 4.124 -1.743 -37.958 1.00 44.72 506 ALA A CA 1
ATOM 3945 C C . ALA A 1 506 ? 3.616 -1.034 -36.687 1.00 44.72 506 ALA A C 1
ATOM 3947 O O . ALA A 1 506 ? 4.250 -1.096 -35.634 1.00 44.72 506 ALA A O 1
ATOM 3948 N N . VAL A 1 507 ? 2.437 -0.401 -36.774 1.00 43.84 507 VAL A N 1
ATOM 3949 C CA . VAL A 1 507 ? 1.708 0.172 -35.620 1.00 43.84 507 VAL A CA 1
ATOM 3950 C C . VAL A 1 507 ? 0.609 -0.777 -35.110 1.00 43.84 507 VAL A C 1
ATOM 3952 O O . VAL A 1 507 ? 0.194 -0.659 -33.962 1.00 43.84 507 VAL A O 1
ATOM 3955 N N . GLU A 1 508 ? 0.185 -1.781 -35.885 1.00 37.72 508 GLU A N 1
ATOM 3956 C CA . GLU A 1 508 ? -0.904 -2.688 -35.494 1.00 37.72 508 GLU A CA 1
ATOM 3957 C C . GLU A 1 508 ? -0.626 -4.144 -35.898 1.00 37.72 508 GLU A C 1
ATOM 3959 O O . GLU A 1 508 ? -0.376 -4.448 -37.060 1.00 37.72 508 GLU A O 1
ATOM 3964 N N . GLY A 1 509 ? -0.674 -5.051 -34.917 1.00 33.09 509 GLY A N 1
ATOM 3965 C CA . GLY A 1 509 ? -0.563 -6.499 -35.108 1.00 33.09 509 GLY A CA 1
ATOM 3966 C C . GLY A 1 509 ? -0.423 -7.235 -33.773 1.00 33.09 509 GLY A C 1
ATOM 3967 O O . GLY A 1 509 ? 0.356 -6.826 -32.917 1.00 33.09 509 GLY A O 1
ATOM 3968 N N . GLY A 1 510 ? -1.196 -8.308 -33.571 1.00 37.12 510 GLY A N 1
ATOM 3969 C CA . GLY A 1 510 ? -1.427 -9.005 -32.290 1.00 37.12 510 GLY A CA 1
ATOM 3970 C C . GLY A 1 510 ? -0.229 -9.692 -31.611 1.00 37.12 510 GLY A C 1
ATOM 3971 O O . GLY A 1 510 ? -0.421 -10.358 -30.592 1.00 37.12 510 GLY A O 1
ATOM 3972 N N . THR A 1 511 ? 0.995 -9.509 -32.109 1.00 44.03 511 THR A N 1
ATOM 3973 C CA . THR A 1 511 ? 2.236 -10.019 -31.505 1.00 44.03 511 THR A CA 1
ATOM 3974 C C . THR A 1 511 ? 2.937 -8.877 -30.767 1.00 44.03 511 THR A C 1
ATOM 3976 O O . THR A 1 511 ? 3.212 -7.825 -31.334 1.00 44.03 511 THR A O 1
ATOM 3979 N N . ARG A 1 512 ? 3.176 -9.036 -29.460 1.00 55.06 512 ARG A N 1
ATOM 3980 C CA . ARG A 1 512 ? 3.533 -7.933 -28.543 1.00 55.06 512 ARG A CA 1
ATOM 3981 C C . ARG A 1 512 ? 4.902 -7.304 -28.877 1.00 55.06 512 ARG A C 1
ATOM 3983 O O . ARG A 1 512 ? 5.939 -7.907 -28.624 1.00 55.06 512 ARG A O 1
ATOM 3990 N N . MET A 1 513 ? 4.875 -6.061 -29.378 1.00 57.66 513 MET A N 1
ATOM 3991 C CA . MET A 1 513 ? 6.014 -5.334 -29.968 1.00 57.66 513 MET A CA 1
ATOM 3992 C C . MET A 1 513 ? 6.845 -4.496 -28.957 1.00 57.66 513 MET A C 1
ATOM 3994 O O . MET A 1 513 ? 6.282 -3.882 -28.042 1.00 57.66 513 MET A O 1
ATOM 3998 N N . PRO A 1 514 ? 8.176 -4.359 -29.126 1.00 50.62 514 PRO A N 1
ATOM 3999 C CA . PRO A 1 514 ? 9.008 -3.349 -28.485 1.00 50.62 514 PRO A CA 1
ATOM 4000 C C . PRO A 1 514 ? 8.528 -1.956 -28.882 1.00 50.62 514 PRO A C 1
ATOM 4002 O O . PRO A 1 514 ? 8.666 -1.526 -30.018 1.00 50.62 514 PRO A O 1
ATOM 4005 N N . GLY A 1 515 ? 7.954 -1.242 -27.914 1.00 49.00 515 GLY A N 1
ATOM 4006 C CA . GLY A 1 515 ? 7.350 0.070 -28.149 1.00 49.00 515 GLY A CA 1
ATOM 4007 C C . GLY A 1 515 ? 5.825 0.067 -28.271 1.00 49.00 515 GLY A C 1
ATOM 4008 O O . GLY A 1 515 ? 5.250 1.138 -28.431 1.00 49.00 515 GLY A O 1
ATOM 4009 N N . ALA A 1 516 ? 5.155 -1.077 -28.090 1.00 43.97 516 ALA A N 1
ATOM 4010 C CA . ALA A 1 516 ? 3.707 -1.103 -27.895 1.00 43.97 516 ALA A CA 1
ATOM 4011 C C . ALA A 1 516 ? 3.313 -0.260 -26.667 1.00 43.97 516 ALA A C 1
ATOM 4013 O O . ALA A 1 516 ? 3.879 -0.406 -25.575 1.00 43.97 516 ALA A O 1
ATOM 4014 N N . SER A 1 517 ? 2.346 0.643 -26.845 1.00 39.44 517 SER A N 1
ATOM 4015 C CA . SER A 1 517 ? 1.878 1.530 -25.784 1.00 39.44 517 SER A CA 1
ATOM 4016 C C . SER A 1 517 ? 1.266 0.727 -24.636 1.00 39.44 517 SER A C 1
ATOM 4018 O O . SER A 1 517 ? 0.350 -0.068 -24.835 1.00 39.44 517 SER A O 1
ATOM 4020 N N . SER A 1 518 ? 1.734 0.970 -23.415 1.00 44.91 518 SER A N 1
ATOM 4021 C CA . SER A 1 518 ? 1.067 0.515 -22.196 1.00 44.91 518 SER A CA 1
ATOM 4022 C C . SER A 1 518 ? 0.291 1.673 -21.570 1.00 44.91 518 SER A C 1
ATOM 4024 O O . SER A 1 518 ? 0.620 2.842 -21.774 1.00 44.91 518 SER A O 1
ATOM 4026 N N . ARG A 1 519 ? -0.676 1.357 -20.706 1.00 33.19 519 ARG A N 1
ATOM 4027 C CA . ARG A 1 519 ? -1.363 2.316 -19.818 1.00 33.19 519 ARG A CA 1
ATOM 4028 C C . ARG A 1 519 ? -0.416 3.309 -19.114 1.00 33.19 519 ARG A C 1
ATOM 4030 O O . ARG A 1 519 ? -0.829 4.413 -18.777 1.00 33.19 519 ARG A O 1
ATOM 4037 N N . TRP A 1 520 ? 0.841 2.916 -18.892 1.00 36.41 520 TRP A N 1
ATOM 4038 C CA . TRP A 1 520 ? 1.868 3.662 -18.159 1.00 36.41 520 TRP A CA 1
ATOM 4039 C C . TRP A 1 520 ? 2.851 4.441 -19.055 1.00 36.41 520 TRP A C 1
ATOM 4041 O O . TRP A 1 520 ? 3.786 5.060 -18.543 1.00 36.41 520 TRP A O 1
ATOM 4051 N N . SER A 1 521 ? 2.690 4.402 -20.385 1.00 46.34 521 SER A N 1
ATOM 4052 C CA . SER A 1 521 ? 3.595 5.054 -21.349 1.00 46.34 521 SER A CA 1
ATOM 4053 C C . SER A 1 521 ? 3.007 6.288 -22.041 1.00 46.34 521 SER A C 1
ATOM 4055 O O . SER A 1 521 ? 3.585 6.749 -23.022 1.00 46.34 521 SER A O 1
ATOM 4057 N N . GLN A 1 522 ? 1.893 6.834 -21.539 1.00 34.41 522 GLN A N 1
ATOM 4058 C CA . GLN A 1 522 ? 1.292 8.083 -22.027 1.00 34.41 522 GLN A CA 1
ATOM 4059 C C . GLN A 1 522 ? 2.359 9.197 -22.118 1.00 34.41 522 GLN A C 1
ATOM 4061 O O . GLN A 1 522 ? 2.959 9.570 -21.110 1.00 34.41 522 GLN A O 1
ATOM 4066 N N . GLY A 1 523 ? 2.634 9.671 -23.341 1.00 45.97 523 GLY A N 1
ATOM 4067 C CA . GLY A 1 523 ? 3.570 10.766 -23.639 1.00 45.97 523 GLY A CA 1
ATOM 4068 C C . GLY A 1 523 ? 5.053 10.400 -23.835 1.00 45.97 523 GLY A C 1
ATOM 4069 O O . GLY A 1 523 ? 5.875 11.308 -23.934 1.00 45.97 523 GLY A O 1
ATOM 4070 N N . LYS A 1 524 ? 5.439 9.114 -23.875 1.00 53.69 524 LYS A N 1
ATOM 4071 C CA . LYS A 1 524 ? 6.843 8.705 -24.101 1.00 53.69 524 LYS A CA 1
ATOM 4072 C C . LYS A 1 524 ? 7.104 8.350 -25.568 1.00 53.69 524 LYS A C 1
ATOM 4074 O O . LYS A 1 524 ? 6.386 7.529 -26.125 1.00 53.69 524 LYS A O 1
ATOM 4079 N N . ASP A 1 525 ? 8.173 8.902 -26.147 1.00 59.81 525 ASP A N 1
ATOM 4080 C CA . ASP A 1 525 ? 8.729 8.431 -27.423 1.00 59.81 525 ASP A CA 1
ATOM 4081 C C . ASP A 1 525 ? 9.304 7.020 -27.217 1.00 59.81 525 ASP A C 1
ATOM 4083 O O . ASP A 1 525 ? 10.254 6.817 -26.454 1.00 59.81 525 ASP A O 1
ATOM 4087 N N . LEU A 1 526 ? 8.656 6.031 -27.830 1.00 66.94 526 LEU A N 1
ATOM 4088 C CA . LEU A 1 526 ? 9.036 4.623 -27.751 1.00 66.94 526 LEU A CA 1
ATOM 4089 C C . LEU A 1 526 ? 9.834 4.160 -28.974 1.00 66.94 526 LEU A C 1
ATOM 4091 O O . LEU A 1 526 ? 10.159 2.968 -29.036 1.00 66.94 526 LEU A O 1
ATOM 4095 N N . SER A 1 527 ? 10.176 5.082 -29.886 1.00 76.38 527 SER A N 1
ATOM 4096 C CA . SER A 1 527 ? 11.029 4.799 -31.038 1.00 76.38 527 SER A CA 1
ATOM 4097 C C . SER A 1 527 ? 12.345 4.164 -30.599 1.00 76.38 527 SER A C 1
ATOM 4099 O O . SER A 1 527 ? 12.895 4.437 -29.524 1.00 76.38 527 SER A O 1
ATOM 4101 N N . TRP A 1 528 ? 12.816 3.240 -31.423 1.00 87.75 528 TRP A N 1
ATOM 4102 C CA . TRP A 1 528 ? 14.010 2.460 -31.164 1.00 87.75 528 TRP A CA 1
ATOM 4103 C C . TRP A 1 528 ? 14.817 2.325 -32.452 1.00 87.75 528 TRP A C 1
ATOM 4105 O O . TRP A 1 528 ? 14.281 2.429 -33.551 1.00 87.75 528 TRP A O 1
ATOM 4115 N N . GLU A 1 529 ? 16.115 2.124 -32.284 1.00 89.62 529 GLU A N 1
ATOM 4116 C CA . GLU A 1 529 ? 17.087 1.918 -33.346 1.00 89.62 529 GLU A CA 1
ATOM 4117 C C . GLU A 1 529 ? 17.482 0.436 -33.374 1.00 89.62 529 GLU A C 1
ATOM 4119 O O . GLU A 1 529 ? 17.899 -0.099 -32.333 1.00 89.62 529 GLU A O 1
ATOM 4124 N N . PRO A 1 530 ? 17.362 -0.234 -34.529 1.00 92.81 530 PRO A N 1
ATOM 4125 C CA . PRO A 1 530 ? 17.741 -1.628 -34.683 1.00 92.81 530 PRO A CA 1
ATOM 4126 C C . PRO A 1 530 ? 19.256 -1.807 -34.700 1.00 92.81 530 PRO A C 1
ATOM 4128 O O . PRO A 1 530 ? 20.005 -0.967 -35.202 1.00 92.81 530 PRO A O 1
ATOM 4131 N N . LEU A 1 531 ? 19.705 -2.944 -34.173 1.00 94.19 531 LEU A N 1
ATOM 4132 C CA . LEU A 1 531 ? 21.103 -3.360 -34.204 1.00 94.19 531 LEU A CA 1
ATOM 4133 C C . LEU A 1 531 ? 21.202 -4.741 -34.836 1.00 94.19 531 LEU A C 1
ATOM 4135 O O . LEU A 1 531 ? 20.366 -5.603 -34.582 1.00 94.19 531 LEU A O 1
ATOM 4139 N N . ARG A 1 532 ? 22.251 -4.990 -35.623 1.00 94.50 532 ARG A N 1
ATOM 4140 C CA . ARG A 1 532 ? 22.574 -6.364 -36.024 1.00 94.50 532 ARG A CA 1
ATOM 4141 C C . ARG A 1 532 ? 22.738 -7.231 -34.770 1.00 94.50 532 ARG A C 1
ATOM 4143 O O . ARG A 1 532 ? 23.366 -6.808 -33.796 1.00 94.50 532 ARG A O 1
ATOM 4150 N N . ILE A 1 533 ? 22.168 -8.436 -34.808 1.00 94.38 533 ILE A N 1
ATOM 4151 C CA . ILE A 1 533 ? 22.138 -9.397 -33.697 1.00 94.38 533 ILE A CA 1
ATOM 4152 C C . ILE A 1 533 ? 23.535 -10.003 -33.493 1.00 94.38 533 ILE A C 1
ATOM 4154 O O . ILE A 1 533 ? 23.809 -11.132 -33.879 1.00 94.38 533 ILE A O 1
ATOM 4158 N N . GLU A 1 534 ? 24.440 -9.212 -32.922 1.00 93.69 534 GLU A N 1
ATOM 4159 C CA . GLU A 1 534 ? 25.866 -9.542 -32.763 1.00 93.69 534 GLU A CA 1
ATOM 4160 C C . GLU A 1 534 ? 26.384 -9.299 -31.339 1.00 93.69 534 GLU A C 1
ATOM 4162 O O . GLU A 1 534 ? 27.558 -9.537 -31.045 1.00 93.69 534 GLU A O 1
ATOM 4167 N N . ARG A 1 535 ? 25.556 -8.742 -30.451 1.00 94.81 535 ARG A N 1
ATOM 4168 C CA . ARG A 1 535 ? 25.968 -8.380 -29.094 1.00 94.81 535 ARG A CA 1
ATOM 4169 C C . ARG A 1 535 ? 25.124 -9.101 -28.066 1.00 94.81 535 ARG A C 1
ATOM 4171 O O . ARG A 1 535 ? 23.900 -9.116 -28.154 1.00 94.81 535 ARG A O 1
ATOM 4178 N N . VAL A 1 536 ? 25.812 -9.638 -27.068 1.00 94.94 536 VAL A N 1
ATOM 4179 C CA . VAL A 1 536 ? 25.223 -10.254 -25.885 1.00 94.94 536 VAL A CA 1
ATOM 4180 C C . VAL A 1 536 ? 25.716 -9.500 -24.665 1.00 94.94 536 VAL A C 1
ATOM 4182 O O . VAL A 1 536 ? 26.912 -9.221 -24.541 1.00 94.94 536 VAL A O 1
ATOM 4185 N N . CYS A 1 537 ? 24.807 -9.164 -23.761 1.00 94.88 537 CYS A N 1
ATOM 4186 C CA . CYS A 1 537 ? 25.160 -8.637 -22.454 1.00 94.88 537 CYS A CA 1
ATOM 4187 C C . CYS A 1 537 ? 24.583 -9.508 -21.348 1.00 94.88 537 CYS A C 1
ATOM 4189 O O . CYS A 1 537 ? 23.484 -10.043 -21.460 1.00 94.88 537 CYS A O 1
ATOM 4191 N N . GLU A 1 538 ? 25.335 -9.614 -20.263 1.00 91.94 538 GLU A N 1
ATOM 4192 C CA . GLU A 1 538 ? 24.828 -10.157 -19.017 1.00 91.94 538 GLU A CA 1
ATOM 4193 C C . GLU A 1 538 ? 24.079 -9.038 -18.296 1.00 91.94 538 GLU A C 1
ATOM 4195 O O . GLU A 1 538 ? 24.609 -7.935 -18.083 1.00 91.94 538 GLU A O 1
ATOM 4200 N N . VAL A 1 539 ? 22.837 -9.315 -17.920 1.00 92.88 539 VAL A N 1
ATOM 4201 C CA . VAL A 1 539 ? 22.012 -8.403 -17.140 1.00 92.88 539 VAL A CA 1
ATOM 4202 C C . VAL A 1 539 ? 21.578 -9.065 -15.852 1.00 92.88 539 VAL A C 1
ATOM 4204 O O . VAL A 1 539 ? 21.211 -10.234 -15.827 1.00 92.88 539 VAL A O 1
ATOM 4207 N N . LYS A 1 540 ? 21.564 -8.286 -14.778 1.00 87.88 540 LYS A N 1
ATOM 4208 C CA . LYS A 1 540 ? 20.923 -8.673 -13.531 1.00 87.88 540 LYS A CA 1
ATOM 4209 C C . LYS A 1 540 ? 19.460 -8.262 -13.572 1.00 87.88 540 LYS A C 1
ATOM 4211 O O . LYS A 1 540 ? 19.153 -7.108 -13.880 1.00 87.88 540 LYS A O 1
ATOM 4216 N N . TYR A 1 541 ? 18.566 -9.169 -13.212 1.00 83.94 541 TYR A N 1
ATOM 4217 C CA . TYR A 1 541 ? 17.137 -8.894 -13.112 1.00 83.94 541 TYR A CA 1
ATOM 4218 C C . TYR A 1 541 ? 16.602 -9.329 -11.746 1.00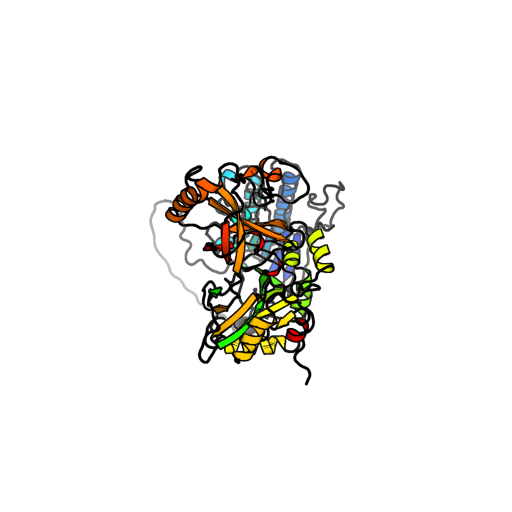 83.94 541 TYR A C 1
ATOM 4220 O O . TYR A 1 541 ? 17.223 -10.122 -11.046 1.00 83.94 541 TYR A O 1
ATOM 4228 N N . ASP A 1 542 ? 15.475 -8.743 -11.341 1.00 70.44 542 ASP A N 1
ATOM 4229 C CA . ASP A 1 542 ? 14.845 -9.061 -10.055 1.00 70.44 542 ASP A CA 1
ATOM 4230 C C . ASP A 1 542 ? 13.809 -10.182 -10.227 1.00 70.44 542 ASP A C 1
ATOM 4232 O O . ASP A 1 542 ? 13.984 -11.276 -9.711 1.00 70.44 542 ASP A O 1
ATOM 4236 N N . HIS A 1 543 ? 12.759 -9.934 -11.016 1.00 70.00 543 HIS A N 1
ATOM 4237 C CA . HIS A 1 543 ? 11.669 -10.887 -11.243 1.00 70.00 543 HIS A CA 1
ATOM 4238 C C . HIS A 1 543 ? 11.236 -10.911 -12.703 1.00 70.00 543 HIS A C 1
ATOM 4240 O O . HIS A 1 543 ? 11.403 -9.922 -13.429 1.00 70.00 543 HIS A O 1
ATOM 4246 N N . LEU A 1 544 ? 10.604 -12.018 -13.089 1.00 72.69 544 LEU A N 1
ATOM 4247 C CA . LEU A 1 544 ? 9.856 -12.125 -14.331 1.00 72.69 544 LEU A CA 1
ATOM 4248 C C . LEU A 1 544 ? 8.382 -11.761 -14.101 1.00 72.69 544 LEU A C 1
ATOM 4250 O O . LEU A 1 544 ? 7.822 -12.045 -13.049 1.00 72.69 544 LEU A O 1
ATOM 4254 N N . GLN A 1 545 ? 7.765 -11.126 -15.091 1.00 66.25 545 GLN A N 1
ATOM 4255 C CA . GLN A 1 545 ? 6.319 -10.954 -15.228 1.00 66.25 545 GLN A CA 1
ATOM 4256 C C . GLN A 1 545 ? 5.907 -11.723 -16.486 1.00 66.25 545 GLN A C 1
ATOM 4258 O O . GLN A 1 545 ? 6.120 -11.249 -17.606 1.00 66.25 545 GLN A O 1
ATOM 4263 N N . GLY A 1 546 ? 5.388 -12.941 -16.318 1.00 74.12 546 GLY A N 1
ATOM 4264 C CA . GLY A 1 546 ? 5.288 -13.905 -17.417 1.00 74.12 546 GLY A CA 1
ATOM 4265 C C . GLY A 1 546 ? 6.681 -14.262 -17.951 1.00 74.12 546 GLY A C 1
ATOM 4266 O O . GLY A 1 546 ? 7.531 -14.711 -17.194 1.00 74.12 546 GLY A O 1
ATOM 4267 N N . ALA A 1 547 ? 6.934 -14.009 -19.238 1.00 76.25 547 ALA A N 1
ATOM 4268 C CA . ALA A 1 547 ? 8.194 -14.335 -19.920 1.00 76.25 547 ALA A CA 1
ATOM 4269 C C . ALA A 1 547 ? 9.151 -13.129 -20.111 1.00 76.25 547 ALA A C 1
ATOM 4271 O O . ALA A 1 547 ? 9.986 -13.137 -21.014 1.00 76.25 547 ALA A O 1
ATOM 4272 N N . ARG A 1 548 ? 9.015 -12.053 -19.319 1.00 83.81 548 ARG A N 1
ATOM 4273 C CA . ARG A 1 548 ? 9.831 -10.821 -19.430 1.00 83.81 548 ARG A CA 1
ATOM 4274 C C . ARG A 1 548 ? 10.293 -10.307 -18.073 1.00 83.81 548 ARG A C 1
ATOM 4276 O O . ARG A 1 548 ? 9.643 -10.575 -17.071 1.00 83.81 548 ARG A O 1
ATOM 4283 N N . PHE A 1 549 ? 11.328 -9.475 -18.036 1.00 84.38 549 PHE A N 1
ATOM 4284 C CA . PHE A 1 549 ? 11.745 -8.775 -16.823 1.00 84.38 549 PHE A CA 1
ATOM 4285 C C . PHE A 1 549 ? 10.686 -7.759 -16.377 1.00 84.38 549 PHE A C 1
ATOM 4287 O O . PHE A 1 549 ? 10.230 -6.915 -17.153 1.00 84.38 549 PHE A O 1
ATOM 4294 N N . ARG A 1 550 ? 10.308 -7.827 -15.097 1.00 75.31 550 ARG A N 1
ATOM 4295 C CA . ARG A 1 550 ? 9.319 -6.937 -14.468 1.00 75.31 550 ARG A CA 1
ATOM 4296 C C . ARG A 1 550 ? 9.787 -5.479 -14.419 1.00 75.31 550 ARG A C 1
ATOM 4298 O O . ARG A 1 550 ? 9.002 -4.559 -14.637 1.00 75.31 550 ARG A O 1
ATOM 4305 N N . HIS A 1 551 ? 11.066 -5.273 -14.117 1.00 78.88 551 HIS A N 1
ATOM 4306 C CA . HIS A 1 551 ? 11.718 -3.963 -14.081 1.00 78.88 551 HIS A CA 1
ATOM 4307 C C . HIS A 1 551 ? 12.822 -3.900 -15.138 1.00 78.88 551 HIS A C 1
ATOM 4309 O O . HIS A 1 551 ? 13.242 -4.933 -15.659 1.00 78.88 551 HIS A O 1
ATOM 4315 N N . ALA A 1 552 ? 13.308 -2.692 -15.443 1.00 84.69 552 ALA A N 1
ATOM 4316 C CA . ALA A 1 552 ? 14.496 -2.558 -16.278 1.00 84.69 552 ALA A CA 1
ATOM 4317 C C . ALA A 1 552 ? 15.652 -3.335 -15.633 1.00 84.69 552 ALA A C 1
ATOM 4319 O O . ALA A 1 552 ? 15.968 -3.116 -14.461 1.00 84.69 552 ALA A O 1
ATOM 4320 N N . ALA A 1 553 ? 16.248 -4.245 -16.397 1.00 89.88 553 ALA A N 1
ATOM 4321 C CA . ALA A 1 553 ? 17.383 -5.021 -15.938 1.00 89.88 553 ALA A CA 1
ATOM 4322 C C . ALA A 1 553 ? 18.601 -4.103 -15.757 1.00 89.88 553 ALA A C 1
ATOM 4324 O O . ALA A 1 553 ? 18.687 -3.022 -16.347 1.00 89.88 553 ALA A O 1
ATOM 4325 N N . VAL A 1 554 ? 19.547 -4.525 -14.928 1.00 90.25 554 VAL A N 1
ATOM 4326 C CA . VAL A 1 554 ? 20.790 -3.797 -14.678 1.00 90.25 554 VAL A CA 1
ATOM 4327 C C . VAL A 1 554 ? 21.873 -4.399 -15.556 1.00 90.25 554 VAL A C 1
ATOM 4329 O O . VAL A 1 554 ? 22.144 -5.593 -15.475 1.00 90.25 554 VAL A O 1
ATOM 4332 N N . PHE A 1 555 ? 22.482 -3.581 -16.414 1.00 92.75 555 PHE A N 1
ATOM 4333 C CA . PHE A 1 555 ? 23.619 -4.017 -17.221 1.00 92.75 555 PHE A CA 1
ATOM 4334 C C . PHE A 1 555 ? 24.786 -4.383 -16.302 1.00 92.75 555 PHE A C 1
ATOM 4336 O O . PHE A 1 555 ? 25.200 -3.558 -15.488 1.00 92.75 555 PHE A O 1
ATOM 4343 N N . MET A 1 556 ? 25.314 -5.598 -16.450 1.00 89.31 556 MET A N 1
ATOM 4344 C CA . MET A 1 556 ? 26.475 -6.056 -15.689 1.00 89.31 556 MET A CA 1
ATOM 4345 C C . MET A 1 556 ? 27.735 -5.916 -16.537 1.00 89.31 556 MET A C 1
ATOM 4347 O O . MET A 1 556 ? 28.646 -5.170 -16.183 1.00 89.31 556 MET A O 1
ATOM 4351 N N . ARG A 1 557 ? 27.775 -6.608 -17.681 1.00 88.50 557 ARG A N 1
ATOM 4352 C CA . ARG A 1 557 ? 28.927 -6.618 -18.590 1.00 88.50 557 ARG A CA 1
ATOM 4353 C C . ARG A 1 557 ? 28.552 -7.110 -19.984 1.00 88.50 557 ARG A C 1
ATOM 4355 O O . ARG A 1 557 ? 27.548 -7.794 -20.169 1.00 88.50 557 ARG A O 1
ATOM 4362 N N . TRP A 1 558 ? 29.399 -6.801 -20.961 1.00 93.38 558 TRP A N 1
ATOM 4363 C CA . TRP A 1 558 ? 29.357 -7.448 -22.272 1.00 93.38 558 TRP A CA 1
ATOM 4364 C C . TRP A 1 558 ? 29.852 -8.898 -22.177 1.00 93.38 558 TRP A C 1
ATOM 4366 O O . TRP A 1 558 ? 30.760 -9.190 -21.397 1.00 93.38 558 TRP A O 1
ATOM 4376 N N . ARG A 1 559 ? 29.271 -9.785 -22.991 1.00 86.25 559 ARG A N 1
ATOM 4377 C CA . ARG A 1 559 ? 29.622 -11.208 -23.097 1.00 86.25 559 ARG A CA 1
ATOM 4378 C C . ARG A 1 559 ? 30.111 -11.533 -24.511 1.00 86.25 559 ARG A C 1
ATOM 4380 O O . ARG A 1 559 ? 29.372 -12.133 -25.287 1.00 86.25 559 ARG A O 1
ATOM 4387 N N . PRO A 1 560 ? 31.331 -11.100 -24.890 1.00 84.56 560 PRO A N 1
ATOM 4388 C CA . PRO A 1 560 ? 31.887 -11.409 -26.211 1.00 84.56 560 PRO A CA 1
ATOM 4389 C C . PRO A 1 560 ? 32.140 -12.913 -26.399 1.00 84.56 560 PRO A C 1
ATOM 4391 O O . PRO A 1 560 ? 32.312 -13.373 -27.520 1.00 84.56 560 PRO A O 1
ATOM 4394 N N . ASP A 1 561 ? 32.153 -13.664 -25.297 1.00 76.50 561 ASP A N 1
ATOM 4395 C CA . ASP A 1 561 ? 32.303 -15.112 -25.221 1.00 76.50 561 ASP A CA 1
ATOM 4396 C C . ASP A 1 561 ? 31.020 -15.893 -25.559 1.00 76.50 561 ASP A C 1
ATOM 4398 O O . ASP A 1 561 ? 31.087 -17.108 -25.726 1.00 76.50 561 ASP A O 1
ATOM 4402 N N . LYS A 1 562 ? 29.859 -15.229 -25.671 1.00 75.75 562 LYS A N 1
ATOM 4403 C CA . LYS A 1 562 ? 28.577 -15.883 -25.973 1.00 75.75 562 LYS A CA 1
ATOM 4404 C C . LYS A 1 562 ? 28.037 -15.505 -27.344 1.00 75.75 562 LYS A C 1
ATOM 4406 O O . LYS A 1 562 ? 28.028 -14.334 -27.726 1.00 75.75 562 LYS A O 1
ATOM 4411 N N . ARG A 1 563 ? 27.496 -16.497 -28.058 1.00 88.25 563 ARG A N 1
ATOM 4412 C CA . ARG A 1 563 ? 26.762 -16.250 -29.303 1.00 88.25 563 ARG A CA 1
ATOM 4413 C C . ARG A 1 563 ? 25.326 -15.836 -28.975 1.00 88.25 563 ARG A C 1
ATOM 4415 O O . ARG A 1 563 ? 24.742 -16.371 -28.032 1.00 88.25 563 ARG A O 1
ATOM 4422 N N . PRO A 1 564 ? 24.706 -14.949 -29.771 1.00 92.19 564 PRO A N 1
ATOM 4423 C CA . PRO A 1 564 ? 23.312 -14.566 -29.570 1.00 92.19 564 PRO A CA 1
ATOM 4424 C C . PRO A 1 564 ? 22.340 -15.752 -29.511 1.00 92.19 564 PRO A C 1
ATOM 4426 O O . PRO A 1 564 ? 21.446 -15.748 -28.675 1.00 92.19 564 PRO A O 1
ATOM 4429 N N . SER A 1 565 ? 22.542 -16.787 -30.335 1.00 89.44 565 SER A N 1
ATOM 4430 C CA . SER A 1 565 ? 21.714 -18.007 -30.354 1.00 89.44 565 SER A CA 1
ATOM 4431 C C . SER A 1 565 ? 21.732 -18.797 -29.042 1.00 89.44 565 SER A C 1
ATOM 4433 O O . SER A 1 565 ? 20.812 -19.565 -28.782 1.00 89.44 565 SER A O 1
ATOM 4435 N N . ASP A 1 566 ? 22.761 -18.611 -28.210 1.00 86.25 566 ASP A N 1
ATOM 4436 C CA . ASP A 1 566 ? 22.906 -19.302 -26.925 1.00 86.25 566 ASP A CA 1
ATOM 4437 C C . ASP A 1 566 ? 22.142 -18.572 -25.795 1.00 86.25 566 ASP A C 1
ATOM 4439 O O . ASP A 1 566 ? 22.080 -19.048 -24.663 1.00 86.25 566 ASP A O 1
ATOM 4443 N N . CYS A 1 567 ? 21.551 -17.404 -26.081 1.00 90.69 567 CYS A N 1
ATOM 4444 C CA . CYS A 1 567 ? 20.742 -16.629 -25.140 1.00 90.69 567 CYS A CA 1
ATOM 4445 C C . CYS A 1 567 ? 19.292 -17.129 -25.164 1.00 90.69 567 CYS A C 1
ATOM 4447 O O . CYS A 1 567 ? 18.437 -16.514 -25.803 1.00 90.69 567 CYS A O 1
ATOM 4449 N N . ARG A 1 568 ? 19.016 -18.258 -24.505 1.00 88.69 568 ARG A N 1
ATOM 4450 C CA . ARG A 1 568 ? 17.714 -18.949 -24.546 1.00 88.69 568 ARG A CA 1
ATOM 4451 C C . ARG A 1 568 ? 16.910 -18.800 -23.255 1.00 88.69 568 ARG A C 1
ATOM 4453 O O . ARG A 1 568 ? 17.459 -18.406 -22.234 1.00 88.69 568 ARG A O 1
ATOM 4460 N N . TYR A 1 569 ? 15.606 -19.074 -23.301 1.00 84.50 569 TYR A N 1
ATOM 4461 C CA . TYR A 1 569 ? 14.712 -18.998 -22.133 1.00 84.50 569 TYR A CA 1
ATOM 4462 C C . TYR A 1 569 ? 15.024 -20.005 -21.019 1.00 84.50 569 TYR A C 1
ATOM 4464 O O . TYR A 1 569 ? 14.694 -19.742 -19.869 1.00 84.50 569 TYR A O 1
ATOM 4472 N N . ASP A 1 570 ? 15.665 -21.128 -21.335 1.00 79.56 570 ASP A N 1
ATOM 4473 C CA . ASP A 1 570 ? 16.031 -22.180 -20.376 1.00 79.56 570 ASP A CA 1
ATOM 4474 C C . ASP A 1 570 ? 17.049 -21.730 -19.315 1.00 79.56 570 ASP A C 1
ATOM 4476 O O . ASP A 1 570 ? 17.119 -22.325 -18.246 1.00 79.56 570 ASP A O 1
ATOM 4480 N N . GLN A 1 571 ? 17.775 -20.636 -19.561 1.00 79.69 571 GLN A N 1
ATOM 4481 C CA . GLN A 1 571 ? 18.624 -19.992 -18.553 1.00 79.69 571 GLN A CA 1
ATOM 4482 C C . GLN A 1 571 ? 17.823 -19.297 -17.438 1.00 79.69 571 GLN A C 1
ATOM 4484 O O . GLN A 1 571 ? 18.375 -18.938 -16.399 1.00 79.69 571 GLN A O 1
ATOM 4489 N N . LEU A 1 572 ? 16.540 -19.014 -17.682 1.00 73.75 572 LEU A N 1
ATOM 4490 C CA . LEU A 1 572 ? 15.648 -18.426 -16.698 1.00 73.75 572 LEU A CA 1
ATOM 4491 C C . LEU A 1 572 ? 15.044 -19.578 -15.890 1.00 73.75 572 LEU A C 1
ATOM 4493 O O . LEU A 1 572 ? 13.932 -20.016 -16.172 1.00 73.75 572 LEU A O 1
ATOM 4497 N N . GLU A 1 573 ? 15.809 -20.109 -14.931 1.00 57.81 573 GLU A N 1
ATOM 4498 C CA . GLU A 1 573 ? 15.364 -21.204 -14.063 1.00 57.81 573 GLU A CA 1
ATOM 4499 C C . GLU A 1 573 ? 13.984 -20.905 -13.453 1.00 57.81 573 GLU A C 1
ATOM 4501 O O . GLU A 1 573 ? 13.760 -19.880 -12.801 1.00 57.81 573 GLU A O 1
ATOM 4506 N N . VAL A 1 574 ? 13.048 -21.830 -13.675 1.00 53.19 574 VAL A N 1
ATOM 4507 C CA . VAL A 1 574 ? 11.765 -21.899 -12.978 1.00 53.19 574 VAL A CA 1
ATOM 4508 C C . VAL A 1 574 ? 11.822 -23.148 -12.113 1.00 53.19 574 VAL A C 1
ATOM 4510 O O . VAL A 1 574 ? 11.564 -24.252 -12.590 1.00 53.19 574 VAL A O 1
ATOM 4513 N N . THR A 1 575 ? 12.187 -22.989 -10.845 1.00 41.84 575 THR A N 1
ATOM 4514 C CA . THR A 1 575 ? 12.071 -24.074 -9.867 1.00 41.84 575 THR A CA 1
ATOM 4515 C C . THR A 1 575 ? 10.601 -24.504 -9.776 1.00 41.84 575 THR A C 1
ATOM 4517 O O . THR A 1 575 ? 9.737 -23.634 -9.629 1.00 41.84 575 THR A O 1
ATOM 4520 N N . PRO A 1 576 ? 10.278 -25.807 -9.863 1.00 44.34 576 PRO A N 1
ATOM 4521 C CA . PRO A 1 576 ? 8.910 -26.307 -9.739 1.00 44.34 576 PRO A CA 1
ATOM 4522 C C . PRO A 1 576 ? 8.364 -26.105 -8.312 1.00 44.34 576 PRO A C 1
ATOM 4524 O O . PRO A 1 576 ? 8.945 -26.641 -7.368 1.00 44.34 576 PRO A O 1
ATOM 4527 N N . PRO A 1 577 ? 7.250 -25.380 -8.102 1.00 47.34 577 PRO A N 1
ATOM 4528 C CA . PRO A 1 577 ? 6.743 -25.141 -6.750 1.00 47.34 577 PRO A CA 1
ATOM 4529 C C . PRO A 1 577 ? 5.691 -26.184 -6.361 1.00 47.34 577 PRO A C 1
ATOM 4531 O O . PRO A 1 577 ? 4.526 -26.056 -6.728 1.00 47.34 577 PRO A O 1
ATOM 4534 N N . ALA A 1 578 ? 6.091 -27.195 -5.587 1.00 47.47 578 ALA A N 1
ATOM 4535 C CA . ALA A 1 578 ? 5.163 -28.135 -4.944 1.00 47.47 578 ALA A CA 1
ATOM 4536 C C . ALA A 1 578 ? 5.149 -28.050 -3.400 1.00 47.47 578 ALA A C 1
ATOM 4538 O O . ALA A 1 578 ? 4.387 -28.766 -2.763 1.00 47.47 578 ALA A O 1
ATOM 4539 N N . GLU A 1 579 ? 5.931 -27.167 -2.766 1.00 53.88 579 GLU A N 1
ATOM 4540 C CA . GLU A 1 579 ? 6.256 -27.325 -1.331 1.00 53.88 579 GLU A CA 1
ATOM 4541 C C . GLU A 1 579 ? 5.911 -26.125 -0.424 1.00 53.88 579 GLU A C 1
ATOM 4543 O O . GLU A 1 579 ? 6.194 -26.138 0.771 1.00 53.88 579 GLU A O 1
ATOM 4548 N N . LEU A 1 580 ? 5.222 -25.091 -0.925 1.00 55.84 580 LEU A N 1
ATOM 4549 C CA . LEU A 1 580 ? 4.815 -23.938 -0.095 1.00 55.84 580 LEU A CA 1
ATOM 4550 C C . LEU A 1 580 ? 3.884 -24.327 1.069 1.00 55.84 580 LEU A C 1
ATOM 4552 O O . LEU A 1 580 ? 3.869 -23.661 2.103 1.00 55.84 580 LEU A O 1
ATOM 4556 N N . ALA A 1 581 ? 3.131 -25.421 0.915 1.00 59.31 581 ALA A N 1
ATOM 4557 C CA . ALA A 1 581 ? 2.284 -25.972 1.968 1.00 59.31 581 ALA A CA 1
ATOM 4558 C C . ALA A 1 581 ? 3.096 -26.559 3.139 1.00 59.31 581 ALA A C 1
ATOM 4560 O O . ALA A 1 581 ? 2.648 -26.465 4.280 1.00 59.31 581 ALA A O 1
ATOM 4561 N N . GLU A 1 582 ? 4.299 -27.099 2.899 1.00 61.06 582 GLU A N 1
ATOM 4562 C CA . GLU A 1 582 ? 5.164 -27.650 3.956 1.00 61.06 582 GLU A CA 1
ATOM 4563 C C . GLU A 1 582 ? 5.661 -26.551 4.903 1.00 61.06 582 GLU A C 1
ATOM 4565 O O . GLU A 1 582 ? 5.693 -26.735 6.121 1.00 61.06 582 GLU A O 1
ATOM 4570 N N . LEU A 1 583 ? 5.939 -25.364 4.353 1.00 61.06 583 LEU A N 1
ATOM 4571 C CA . LEU A 1 583 ? 6.408 -24.195 5.100 1.00 61.06 583 LEU A CA 1
ATOM 4572 C C . LEU A 1 583 ? 5.360 -23.668 6.103 1.00 61.06 583 LEU A C 1
ATOM 4574 O O . LEU A 1 583 ? 5.714 -23.046 7.105 1.00 61.06 583 LEU A O 1
ATOM 4578 N N . PHE A 1 584 ? 4.076 -23.969 5.872 1.00 57.97 584 PHE A N 1
ATOM 4579 C CA . PHE A 1 584 ? 2.970 -23.686 6.794 1.00 57.97 584 PHE A CA 1
ATOM 4580 C C . PHE A 1 584 ? 2.462 -24.925 7.561 1.00 57.97 584 PHE A C 1
ATOM 4582 O O . PHE A 1 584 ? 1.733 -24.767 8.540 1.00 57.97 584 PHE A O 1
ATOM 4589 N N . GLY A 1 585 ? 2.827 -26.141 7.138 1.00 45.34 585 GLY A N 1
ATOM 4590 C CA . GLY A 1 585 ? 2.325 -27.419 7.663 1.00 45.34 585 GLY A CA 1
ATOM 4591 C C . GLY A 1 585 ? 3.163 -28.055 8.781 1.00 45.34 585 GLY A C 1
ATOM 4592 O O . GLY A 1 585 ? 2.744 -29.040 9.387 1.00 45.34 585 GLY A O 1
ATOM 4593 N N . GLY A 1 586 ? 4.333 -27.504 9.100 1.00 35.12 586 GLY A N 1
ATOM 4594 C CA . GLY A 1 586 ? 5.269 -28.090 10.060 1.00 35.12 586 GLY A CA 1
ATOM 4595 C C . GLY A 1 586 ? 4.936 -27.880 11.543 1.00 35.12 586 GLY A C 1
ATOM 4596 O O . GLY A 1 586 ? 5.741 -27.274 12.239 1.00 35.12 586 GLY A O 1
ATOM 4597 N N . ARG A 1 587 ? 3.804 -28.401 12.046 1.00 32.66 587 ARG A N 1
ATOM 4598 C CA . ARG A 1 587 ? 3.650 -28.879 13.444 1.00 32.66 587 ARG A CA 1
ATOM 4599 C C . ARG A 1 587 ? 2.590 -29.978 13.530 1.00 32.66 587 ARG A C 1
ATOM 4601 O O . ARG A 1 587 ? 1.440 -29.728 13.877 1.00 32.66 587 ARG A O 1
ATOM 4608 N N . SER A 1 588 ? 3.018 -31.207 13.272 1.00 29.08 588 SER A N 1
ATOM 4609 C CA . SER A 1 588 ? 2.410 -32.387 13.881 1.00 29.08 588 SER A CA 1
ATOM 4610 C C . SER A 1 588 ? 3.500 -33.417 14.157 1.00 29.08 588 SER A C 1
ATOM 4612 O O . SER A 1 588 ? 3.778 -34.274 13.323 1.00 29.08 588 SER A O 1
ATOM 4614 N N . LYS A 1 589 ? 4.127 -33.300 15.326 1.00 27.91 589 LYS A N 1
ATOM 4615 C CA . LYS A 1 589 ? 4.507 -34.427 16.179 1.00 27.91 589 LYS A CA 1
ATOM 4616 C C . LYS A 1 589 ? 4.300 -34.003 17.621 1.00 27.91 589 LYS A C 1
ATOM 4618 O O . LYS A 1 589 ? 4.669 -32.846 17.931 1.00 27.91 589 LYS A O 1
#

Foldseek 3Di:
DDPADAWDDDAPQDWAPKAWLLNDAADDDPDPVQCLQQSRSHGAWIWTDYPQAIEIEGDAQLLFAPPDPSVVNRLVNLVSVLVSCVPPHALPGKYKYWDFSNAFLDCLQFPGCVVCPNGTNDDPSSNVSVVSVVVSAWDFLVCVVPVHGLDADADDPPPVCVVVSGHGHRITIIIGPVPNDDDDDDDPDDDDDDDDDDDDDDDDDDDDDDDDPDDDPPVVVVVVVDPPDPPAALDHDDFFAAAADEDADDDDDAQKKKFFAFQAWKWKWTAAALDIFIATNVRDTDCLLQVLVSVLCNQAAARGFIFIWGKFWADPFATDHVLRVQSPDPDSVSSVVSCVVTPIAIETEFTQDDDNDGCQAPFQLVRLVVVCVRRVPRDDRYHYIDMDRDVVVLVCSQPVCVQNRGQHMKMDRRRDGGDRPHHHIYGHGDFQKAKWWQFWFDADPVDPLQFTAWTFTWAAEPVGQTDTFAIAGDDDRVVRRVCSVVQVVFLVVLLVPRSQNVLLPDPDDPDDHQQNDDPPCVPDDSHIGGGRRQWIFMWTARDGDVQHGPDHTHTDGTCNVDHNSVRHSVSVDNNGRPCPVVSRVPDDD